Protein AF-A0A382FTW4-F1 (afdb_monomer)

Radius of gyration: 21.6 Å; Cα contacts (8 Å, |Δi|>4): 1314; chains: 1; bounding box: 58×52×58 Å

Nearest PDB structures (foldseek):
  8d9k-assembly1_B  TM=6.975E-01  e=2.004E-04  Homo sapiens
  8eg0-assembly1_B  TM=7.103E-01  e=2.355E-04  Homo sapiens
  8d58-assembly1_B  TM=6.878E-01  e=4.485E-04  Homo sapiens
  8f5o-assembly1_F  TM=3.922E-01  e=6.891E-04  Leishmania tarentolae
  8d81-assembly1_A  TM=3.517E-01  e=4.028E-04  Homo sapiens

Mean predicted aligned error: 3.69 Å

Secondary structure (DSSP, 8-state):
-EEEE-S-TT----EEE-SBTTBTTTTTT--EEEE-TTTBSEEEEEETTTTEEEEEE---SSTTPPPGGGS--SS-BTTTBT----B-SS----EEE-TTS-EEEEE--S-SBPPGGGSTT---HHHHHS---B-SSEEEEEETTTTEEEEE--SS--S-EEE-SSTT-EEEES--TTEEEEEEHHHHHHH--HHHHEEEEEEEE-SS-SSS---EEPTTSPP-TTSEEEE----SSEEE-TTTS-EEEEE-SSSS-EEEEE-TTT--EEEEEPPTT---EEEEEE-TTS-EEEEETTTEEEEE-GGG--S-SSSTT-SSSS-GGGEEEEEPSS--BTTBTTS-------EEEETT-SSSS-TTEEEEEEGGGTEEEEEETTEEEEEEPPTTS----S--EEEES-GGGGGGGEEEEEE---S-GGGSTT-TTPPPEEEEE---SSTT--

Structure (mmCIF, N/CA/C/O backbone):
data_AF-A0A382FTW4-F1
#
_entry.id   AF-A0A382FTW4-F1
#
loop_
_atom_site.group_PDB
_atom_site.id
_atom_site.type_symbol
_atom_site.label_atom_id
_atom_site.label_alt_id
_atom_site.label_comp_id
_atom_site.label_asym_id
_atom_site.label_entity_id
_atom_site.label_seq_id
_atom_site.pdbx_PDB_ins_code
_atom_site.Cartn_x
_atom_site.Cartn_y
_atom_site.Cartn_z
_atom_site.occupancy
_atom_site.B_iso_or_equiv
_atom_site.auth_seq_id
_atom_site.auth_comp_id
_atom_site.auth_asym_id
_atom_site.auth_atom_id
_atom_site.pdbx_PDB_model_num
ATOM 1 N N . VAL A 1 1 ? -20.899 -6.051 14.247 1.00 92.56 1 VAL A N 1
ATOM 2 C CA . VAL A 1 1 ? -20.233 -4.755 13.990 1.00 92.56 1 VAL A CA 1
ATOM 3 C C . VAL A 1 1 ? -20.036 -4.051 15.315 1.00 92.56 1 VAL A C 1
ATOM 5 O O . VAL A 1 1 ? -21.022 -3.848 16.016 1.00 92.56 1 VAL A O 1
ATOM 8 N N . THR A 1 2 ? -18.800 -3.694 15.648 1.00 95.06 2 THR A N 1
ATOM 9 C CA . THR A 1 2 ? -18.466 -2.905 16.843 1.00 95.06 2 THR A CA 1
ATOM 10 C C . THR A 1 2 ? -17.719 -1.657 16.403 1.00 95.06 2 THR A C 1
ATOM 12 O O . THR A 1 2 ? -16.732 -1.768 15.683 1.00 95.06 2 THR A O 1
ATOM 15 N N . VAL A 1 3 ? -18.185 -0.480 16.817 1.00 94.31 3 VAL A N 1
ATOM 16 C CA . VAL A 1 3 ? -17.628 0.814 16.395 1.00 94.31 3 VAL A CA 1
ATOM 17 C C . VAL A 1 3 ? -16.973 1.499 17.585 1.00 94.31 3 VAL A C 1
ATOM 19 O O . VAL A 1 3 ? -17.547 1.517 18.675 1.00 94.31 3 VAL A O 1
ATOM 22 N N . ARG A 1 4 ? -15.776 2.048 17.376 1.00 94.50 4 ARG A N 1
ATOM 23 C CA . ARG A 1 4 ? -15.011 2.779 18.389 1.00 94.50 4 ARG A CA 1
ATOM 24 C C . ARG A 1 4 ? -14.476 4.080 17.809 1.00 94.50 4 ARG A C 1
ATOM 26 O O . ARG A 1 4 ? -14.131 4.133 16.631 1.00 94.50 4 ARG A O 1
ATOM 33 N N . ASP A 1 5 ? -14.383 5.094 18.658 1.00 92.38 5 ASP A N 1
ATOM 34 C CA . ASP A 1 5 ? -13.661 6.325 18.354 1.00 92.38 5 ASP A CA 1
ATOM 35 C C . ASP A 1 5 ? -12.183 6.164 18.706 1.00 92.38 5 ASP A C 1
ATOM 37 O O . ASP A 1 5 ? -11.830 5.511 19.690 1.00 92.38 5 ASP A O 1
ATOM 41 N N . TRP A 1 6 ? -11.322 6.843 17.959 1.00 95.38 6 TRP A N 1
ATOM 42 C CA . TRP A 1 6 ? -9.915 7.016 18.316 1.00 95.38 6 TRP A CA 1
ATOM 43 C C . TRP A 1 6 ? -9.383 8.352 17.800 1.00 95.38 6 TRP A C 1
ATOM 45 O O . TRP A 1 6 ? -10.060 9.054 17.052 1.00 95.38 6 TRP A O 1
ATOM 55 N N . SER A 1 7 ? -8.174 8.728 18.221 1.00 94.88 7 SER A N 1
ATOM 56 C CA . SER A 1 7 ? -7.566 10.024 17.892 1.00 94.88 7 SER A CA 1
ATOM 57 C C . SER A 1 7 ? -8.365 11.231 18.438 1.00 94.88 7 SER A C 1
ATOM 59 O O . SER A 1 7 ? -8.991 11.167 19.511 1.00 94.88 7 SER A O 1
ATOM 61 N N . ASN A 1 8 ? -8.289 12.367 17.740 1.00 93.75 8 ASN A N 1
ATOM 62 C CA . ASN A 1 8 ? -8.847 13.657 18.131 1.00 93.75 8 ASN A CA 1
ATOM 63 C C . ASN A 1 8 ? -9.822 14.226 17.066 1.00 93.75 8 ASN A C 1
ATOM 65 O O . ASN A 1 8 ? -9.839 13.755 15.931 1.00 93.75 8 ASN A O 1
ATOM 69 N N . PRO A 1 9 ? -10.638 15.247 17.401 1.00 92.94 9 PRO A N 1
ATOM 70 C CA . PRO A 1 9 ? -11.676 15.772 16.502 1.00 92.94 9 PRO A CA 1
ATOM 71 C C . PRO A 1 9 ? -11.211 16.522 15.242 1.00 92.94 9 PRO A C 1
ATOM 73 O O . PRO A 1 9 ? -12.049 16.900 14.425 1.00 92.94 9 PRO A O 1
ATOM 76 N N . LYS A 1 10 ? -9.914 16.823 15.115 1.00 93.00 10 LYS A N 1
ATOM 77 C CA . LYS A 1 10 ? -9.317 17.503 13.950 1.00 93.00 10 LYS A CA 1
ATOM 78 C C . LYS A 1 10 ? -8.548 16.535 13.050 1.00 93.00 10 LYS A C 1
ATOM 80 O O . LYS A 1 10 ? -8.312 16.836 11.879 1.00 93.00 10 LYS A O 1
ATOM 85 N N . ALA A 1 11 ? -8.165 15.388 13.599 1.00 93.62 11 ALA A N 1
ATOM 86 C CA . ALA A 1 11 ? -7.393 14.380 12.906 1.00 93.62 11 ALA A CA 1
ATOM 87 C C . ALA A 1 11 ? -8.243 13.591 11.906 1.00 93.62 11 ALA A C 1
ATOM 89 O O . ALA A 1 11 ? -9.461 13.458 12.026 1.00 93.62 11 ALA A O 1
ATOM 90 N N . TYR A 1 12 ? -7.547 13.047 10.922 1.00 91.81 12 TYR A N 1
ATOM 91 C CA . TYR A 1 12 ? -8.049 12.129 9.917 1.00 91.81 12 TYR A CA 1
ATOM 92 C C . TYR A 1 12 ? -7.256 10.822 10.034 1.00 91.81 12 TYR A C 1
ATOM 94 O O . TYR A 1 12 ? -6.112 10.830 10.477 1.00 91.81 12 TYR A O 1
ATOM 102 N N . MET A 1 13 ? -7.866 9.699 9.660 1.00 93.25 13 MET A N 1
ATOM 103 C CA . MET A 1 13 ? -7.241 8.382 9.695 1.00 93.25 13 MET A CA 1
ATOM 104 C C . MET A 1 13 ? -7.186 7.770 8.303 1.00 93.25 13 MET A C 1
ATOM 106 O O . MET A 1 13 ? -8.232 7.639 7.685 1.00 93.25 13 MET A O 1
ATOM 110 N N . HIS A 1 14 ? -6.008 7.394 7.804 1.00 95.25 14 HIS A N 1
ATOM 111 C CA . HIS A 1 14 ? -5.899 6.749 6.495 1.00 95.25 14 HIS A CA 1
ATOM 112 C C . HIS A 1 14 ? -6.093 5.240 6.599 1.00 95.25 14 HIS A C 1
ATOM 114 O O . HIS A 1 14 ? -7.100 4.723 6.119 1.00 95.25 14 HIS A O 1
ATOM 120 N N . ASP A 1 15 ? -5.145 4.583 7.262 1.00 95.56 15 ASP A N 1
ATOM 121 C CA . ASP A 1 15 ? -5.035 3.132 7.379 1.00 95.56 15 ASP A CA 1
ATOM 122 C C . ASP A 1 15 ? -4.795 2.733 8.841 1.00 95.56 15 ASP A C 1
ATOM 124 O O . ASP A 1 15 ? -4.473 3.565 9.697 1.00 95.56 15 ASP A O 1
ATOM 128 N N . LEU A 1 16 ? -4.932 1.437 9.114 1.00 97.00 16 LEU A N 1
ATOM 129 C CA . LEU A 1 16 ? -4.535 0.808 10.367 1.00 97.00 16 LEU A CA 1
ATOM 130 C C . LEU A 1 16 ? -3.843 -0.524 10.094 1.00 97.00 16 LEU A C 1
ATOM 132 O O . LEU A 1 16 ? -4.003 -1.082 9.011 1.00 97.00 16 LEU A O 1
ATOM 136 N N . SER A 1 17 ? -3.145 -1.038 11.101 1.00 97.75 17 SER A N 1
ATOM 137 C CA . SER A 1 17 ? -2.672 -2.420 11.135 1.00 97.75 17 SER A CA 1
ATOM 138 C C . SER A 1 17 ? -2.780 -2.981 12.546 1.00 97.75 17 SER A C 1
ATOM 140 O O . SER A 1 17 ? -2.687 -2.246 13.537 1.00 97.75 17 SER A O 1
ATOM 142 N N . GLY A 1 18 ? -3.040 -4.280 12.633 1.00 97.56 18 GLY A N 1
ATOM 143 C CA . GLY A 1 18 ? -3.270 -4.996 13.877 1.00 97.56 18 GLY A CA 1
ATOM 144 C C . GLY A 1 18 ? -2.583 -6.351 13.957 1.00 97.56 18 GLY A C 1
ATOM 145 O O . GLY A 1 18 ? -2.615 -6.945 15.032 1.00 97.56 18 GLY A O 1
ATOM 146 N N . THR A 1 19 ? -1.993 -6.847 12.875 1.00 98.38 19 THR A N 1
ATOM 147 C CA . THR A 1 19 ? -1.343 -8.151 12.775 1.00 98.38 19 THR A CA 1
ATOM 148 C C . THR A 1 19 ? -0.363 -8.190 11.602 1.00 98.38 19 THR A C 1
ATOM 150 O O . THR A 1 19 ? -0.401 -7.345 10.709 1.00 98.38 19 THR A O 1
ATOM 153 N N . ASP A 1 20 ? 0.535 -9.174 11.604 1.00 98.06 20 ASP A N 1
ATOM 154 C CA . ASP A 1 20 ? 1.282 -9.511 10.397 1.00 98.06 20 ASP A CA 1
ATOM 155 C C . ASP A 1 20 ? 0.319 -10.201 9.437 1.00 98.06 20 ASP A C 1
ATOM 157 O O . ASP A 1 20 ? -0.193 -11.284 9.720 1.00 98.06 20 ASP A O 1
ATOM 161 N N . ARG A 1 21 ? 0.087 -9.592 8.276 1.00 95.25 21 ARG A N 1
ATOM 162 C CA . ARG A 1 21 ? -0.798 -10.140 7.247 1.00 95.25 21 ARG A CA 1
ATOM 163 C C . ARG A 1 21 ? -0.493 -11.608 6.922 1.00 95.25 21 ARG A C 1
ATOM 165 O O . ARG A 1 21 ? -1.423 -12.377 6.705 1.00 95.25 21 ARG A O 1
ATOM 172 N N . ARG A 1 22 ? 0.788 -11.987 6.889 1.00 97.31 22 ARG A N 1
ATOM 173 C CA . ARG A 1 22 ? 1.257 -13.332 6.509 1.00 97.31 22 ARG A CA 1
ATOM 174 C C . ARG A 1 22 ? 0.912 -14.383 7.567 1.00 97.31 22 ARG A C 1
ATOM 176 O O . ARG A 1 22 ? 0.889 -15.579 7.280 1.00 97.31 22 ARG A O 1
ATOM 183 N N . ASN A 1 23 ? 0.680 -13.937 8.801 1.00 97.62 23 ASN A N 1
ATOM 184 C CA . ASN A 1 23 ? 0.242 -14.750 9.924 1.00 97.62 23 ASN A CA 1
ATOM 185 C C . ASN A 1 23 ? -0.730 -13.940 10.802 1.00 97.62 23 ASN A C 1
ATOM 187 O O . ASN A 1 23 ? -0.308 -13.351 11.804 1.00 97.62 23 ASN A O 1
ATOM 191 N N . PRO A 1 24 ? -2.040 -13.972 10.503 1.00 97.56 24 PRO A N 1
ATOM 192 C CA . PRO A 1 24 ? -3.016 -13.085 11.133 1.00 97.56 24 PRO A CA 1
ATOM 193 C C . PRO A 1 24 ? -3.286 -13.380 12.617 1.00 97.56 24 PRO A C 1
ATOM 195 O O . PRO A 1 24 ? -4.155 -12.750 13.216 1.00 97.56 24 PRO A O 1
ATOM 198 N N . THR A 1 25 ? -2.591 -14.355 13.219 1.00 98.25 25 THR A N 1
ATOM 199 C CA . THR A 1 25 ? -2.613 -14.603 14.671 1.00 98.25 25 THR A CA 1
ATOM 200 C C . THR A 1 25 ? -1.613 -13.753 15.453 1.00 98.25 25 THR A C 1
ATOM 202 O O . THR A 1 25 ? -1.707 -13.652 16.681 1.00 98.25 25 THR A O 1
ATOM 205 N N . VAL A 1 26 ? -0.651 -13.128 14.766 1.00 98.25 26 VAL A N 1
ATOM 206 C CA . VAL A 1 26 ? 0.301 -12.210 15.395 1.00 98.25 26 VAL A CA 1
ATOM 207 C C . VAL A 1 26 ? -0.472 -11.053 16.023 1.00 98.25 26 VAL A C 1
ATOM 209 O O . VAL A 1 26 ? -1.428 -10.544 15.440 1.00 98.25 26 VAL A O 1
ATOM 212 N N . ASN A 1 27 ? -0.072 -10.636 17.226 1.00 98.00 27 ASN A N 1
ATOM 213 C CA . ASN A 1 27 ? -0.729 -9.548 17.957 1.00 98.00 27 ASN A CA 1
ATOM 214 C C . ASN A 1 27 ? -2.242 -9.790 18.200 1.00 98.00 27 ASN A C 1
ATOM 216 O O . ASN A 1 27 ? -3.041 -8.852 18.258 1.00 98.00 27 ASN A O 1
ATOM 220 N N . GLY A 1 28 ? -2.648 -11.057 18.368 1.00 97.69 28 GLY A N 1
ATOM 221 C CA . GLY A 1 28 ? -4.012 -11.424 18.752 1.00 97.69 28 GLY A CA 1
ATOM 222 C C . GLY A 1 28 ? -4.443 -10.754 20.062 1.00 97.69 28 GLY A C 1
ATOM 223 O O . GLY A 1 28 ? -3.696 -10.725 21.039 1.00 97.69 28 GLY A O 1
ATOM 224 N N . TYR A 1 29 ? -5.639 -10.165 20.057 1.00 97.81 29 TYR A N 1
ATOM 225 C CA . TYR A 1 29 ? -6.189 -9.266 21.082 1.00 97.81 29 TYR A CA 1
ATOM 226 C C . TYR A 1 29 ? -5.359 -8.009 21.374 1.00 97.81 29 TYR A C 1
ATOM 228 O O . TYR A 1 29 ? -5.745 -7.205 22.222 1.00 97.81 29 TYR A O 1
ATOM 236 N N . GLY A 1 30 ? -4.242 -7.812 20.681 1.00 98.00 30 GLY A N 1
ATOM 237 C CA . GLY A 1 30 ? -3.348 -6.696 20.913 1.00 98.00 30 GLY A CA 1
ATOM 238 C C . GLY A 1 30 ? -3.861 -5.380 20.325 1.00 98.00 30 GLY A C 1
ATOM 239 O O . GLY A 1 30 ? -4.924 -5.335 19.682 1.00 98.00 30 GLY A O 1
ATOM 240 N N . PRO A 1 31 ? -3.112 -4.288 20.542 1.00 98.25 31 PRO A N 1
ATOM 241 C CA . PRO A 1 31 ? -3.487 -2.969 20.058 1.00 98.25 31 PRO A CA 1
ATOM 242 C C . PRO A 1 31 ? -3.473 -2.869 18.528 1.00 98.25 31 PRO A C 1
ATOM 244 O O . PRO A 1 31 ? -2.742 -3.586 17.848 1.00 98.25 31 PRO A O 1
ATOM 247 N N . LEU A 1 32 ? -4.271 -1.946 17.998 1.00 98.50 32 LEU A N 1
ATOM 248 C CA . LEU A 1 32 ? -4.297 -1.541 16.593 1.00 98.50 32 LEU A CA 1
ATOM 249 C C . LEU A 1 32 ? -3.591 -0.199 16.447 1.00 98.50 32 LEU A C 1
ATOM 251 O O . LEU A 1 32 ? -3.817 0.700 17.258 1.00 98.50 32 LEU A O 1
ATOM 255 N N . TYR A 1 33 ? -2.808 -0.039 15.389 1.00 98.44 33 TYR A N 1
ATOM 256 C CA . TYR A 1 33 ? -1.978 1.138 15.153 1.00 98.44 33 TYR A CA 1
ATOM 257 C C . TYR A 1 33 ? -2.457 1.882 13.911 1.00 98.44 33 TYR A C 1
ATOM 259 O O . TYR A 1 33 ? -2.597 1.281 12.849 1.00 98.44 33 TYR A O 1
ATOM 267 N N . GLY A 1 34 ? -2.743 3.177 14.046 1.00 97.44 34 GLY A N 1
ATOM 268 C CA . GLY A 1 34 ? -3.287 4.009 12.973 1.00 97.44 34 GLY A CA 1
ATOM 269 C C . GLY A 1 34 ? -2.261 4.926 12.319 1.00 97.44 34 GLY A C 1
ATOM 270 O O . GLY A 1 34 ? -1.335 5.408 12.970 1.00 97.44 34 GLY A O 1
ATOM 271 N N . ALA A 1 35 ? -2.477 5.239 11.042 1.00 97.31 35 ALA A N 1
ATOM 272 C CA . ALA A 1 35 ? -1.694 6.215 10.290 1.00 97.31 35 ALA A CA 1
ATOM 273 C C . ALA A 1 35 ? -2.550 7.442 9.914 1.00 97.31 35 ALA A C 1
ATOM 275 O O . ALA A 1 35 ? -3.391 7.373 9.009 1.00 97.31 35 ALA A O 1
ATOM 276 N N . PRO A 1 36 ? -2.357 8.591 10.585 1.00 96.25 36 PRO A N 1
ATOM 277 C CA . PRO A 1 36 ? -3.233 9.747 10.439 1.00 96.25 36 PRO A CA 1
ATOM 278 C C . PRO A 1 36 ? -2.826 10.693 9.291 1.00 96.25 36 PRO A C 1
ATOM 280 O O . PRO A 1 36 ? -2.828 11.907 9.491 1.00 96.25 36 PRO A O 1
ATOM 283 N N . GLU A 1 37 ? -2.445 10.157 8.120 1.00 96.19 37 GLU A N 1
ATOM 284 C CA . GLU A 1 37 ? -1.853 10.870 6.964 1.00 96.19 37 GLU A CA 1
ATOM 285 C C . GLU A 1 37 ? -2.157 12.376 6.912 1.00 96.19 37 GLU A C 1
ATOM 287 O O . GLU A 1 37 ? -3.313 12.790 6.879 1.00 96.19 37 GLU A O 1
ATOM 292 N N . LEU A 1 38 ? -1.103 13.197 6.810 1.00 95.31 38 LEU A N 1
ATOM 293 C CA . LEU A 1 38 ? -1.127 14.669 6.778 1.00 95.31 38 LEU A CA 1
ATOM 294 C C . LEU A 1 38 ? -1.700 15.367 8.022 1.00 95.31 38 LEU A C 1
ATOM 296 O O . LEU A 1 38 ? -1.391 16.542 8.215 1.00 95.31 38 LEU A O 1
ATOM 300 N N . SER A 1 39 ? -2.525 14.711 8.837 1.00 95.81 39 SER A N 1
ATOM 301 C CA . SER A 1 39 ? -3.381 15.404 9.800 1.00 95.81 39 SER A CA 1
ATOM 302 C C . SER A 1 39 ? -2.727 15.697 11.149 1.00 95.81 39 SER A C 1
ATOM 304 O O . SER A 1 39 ? -2.931 16.785 11.683 1.00 95.81 39 SER A O 1
ATOM 306 N N . THR A 1 40 ? -1.937 14.769 11.693 1.00 97.06 40 THR A N 1
ATOM 307 C CA . THR A 1 40 ? -1.242 14.931 12.981 1.00 97.06 40 THR A CA 1
ATOM 308 C C . THR A 1 40 ? -0.026 14.004 13.080 1.00 97.06 40 THR A C 1
ATOM 310 O O . THR A 1 40 ? 0.018 12.972 12.411 1.00 97.06 40 THR A O 1
ATOM 313 N N . ASP A 1 41 ? 0.947 14.350 13.925 1.00 97.75 41 ASP A N 1
ATOM 314 C CA . ASP A 1 41 ? 2.035 13.448 14.344 1.00 97.75 41 ASP A CA 1
ATOM 315 C C . ASP A 1 41 ? 1.672 12.626 15.604 1.00 97.75 41 ASP A C 1
ATOM 317 O O . ASP A 1 41 ? 2.459 11.808 16.073 1.00 97.75 41 ASP A O 1
ATOM 321 N N . GLU A 1 42 ? 0.462 12.801 16.145 1.00 97.88 42 GLU A N 1
ATOM 322 C CA . GLU A 1 42 ? -0.110 11.960 17.204 1.00 97.88 42 GLU A CA 1
ATOM 323 C C . GLU A 1 42 ? -0.701 10.670 16.600 1.00 97.88 42 GLU A C 1
ATOM 325 O O . GLU A 1 42 ? -1.892 10.603 16.281 1.00 97.88 42 GLU A O 1
ATOM 330 N N . PHE A 1 43 ? 0.123 9.637 16.414 1.00 97.88 43 PHE A N 1
ATOM 331 C CA . PHE A 1 43 ? -0.300 8.364 15.823 1.00 97.88 43 PHE A CA 1
ATOM 332 C C . PHE A 1 43 ? -1.177 7.599 16.816 1.00 97.88 43 PHE A C 1
ATOM 334 O O . PHE A 1 43 ? -0.699 7.231 17.891 1.00 97.88 43 PHE A O 1
ATOM 341 N N . PRO A 1 44 ? -2.465 7.371 16.522 1.00 97.56 44 PRO A N 1
ATOM 342 C CA . PRO A 1 44 ? -3.365 6.773 17.488 1.00 97.56 44 PRO A CA 1
ATOM 343 C C . PRO A 1 44 ? -3.167 5.265 17.577 1.00 97.56 44 PRO A C 1
ATOM 345 O O . PRO A 1 44 ? -2.911 4.579 16.587 1.00 97.56 44 PRO A O 1
ATOM 348 N N . VAL A 1 45 ? -3.366 4.762 18.786 1.00 98.44 45 VAL A N 1
ATOM 349 C CA . VAL A 1 45 ? -3.368 3.342 19.107 1.00 98.44 45 VAL A CA 1
ATOM 350 C C . VAL A 1 45 ? -4.676 3.018 19.815 1.00 98.44 45 VAL A C 1
ATOM 352 O O . VAL A 1 45 ? -5.118 3.783 20.676 1.00 98.44 45 VAL A O 1
ATOM 355 N N . LEU A 1 46 ? -5.314 1.912 19.442 1.00 98.38 46 LEU A N 1
ATOM 356 C CA . LEU A 1 46 ? -6.541 1.421 20.067 1.00 98.38 46 LEU A CA 1
ATOM 357 C C . LEU A 1 46 ? -6.296 0.041 20.677 1.00 98.38 46 LEU A C 1
ATOM 359 O O . LEU A 1 46 ? -5.985 -0.894 19.950 1.00 98.38 46 LEU A O 1
ATOM 363 N N . ASP A 1 47 ? -6.538 -0.115 21.977 1.00 97.94 47 ASP A N 1
ATOM 364 C CA . ASP A 1 47 ? -6.677 -1.424 22.615 1.00 97.94 47 ASP A CA 1
ATOM 365 C C . ASP A 1 47 ? -8.151 -1.874 22.543 1.00 97.94 47 ASP A C 1
ATOM 367 O O . ASP A 1 47 ? -9.027 -1.282 23.195 1.00 97.94 47 ASP A O 1
ATOM 371 N N . PRO A 1 48 ? -8.459 -2.921 21.755 1.00 96.38 48 PRO A N 1
ATOM 372 C CA . PRO A 1 48 ? -9.828 -3.375 21.562 1.00 96.38 48 PRO A CA 1
ATOM 373 C C . PRO A 1 48 ? -10.405 -4.140 22.763 1.00 96.38 48 PRO A C 1
ATOM 375 O O . PRO A 1 48 ? -11.636 -4.232 22.855 1.00 96.38 48 PRO A O 1
ATOM 378 N N . VAL A 1 49 ? -9.560 -4.657 23.665 1.00 96.31 49 VAL A N 1
ATOM 379 C CA . VAL A 1 49 ? -9.946 -5.426 24.861 1.00 96.31 49 VAL A CA 1
ATOM 380 C C . VAL A 1 49 ? -10.383 -4.489 25.976 1.00 96.31 49 VAL A C 1
ATOM 382 O O . VAL A 1 49 ? -11.460 -4.665 26.546 1.00 96.31 49 VAL A O 1
ATOM 385 N N . THR A 1 50 ? -9.573 -3.473 26.282 1.00 96.81 50 THR A N 1
ATOM 386 C CA . THR A 1 50 ? -9.915 -2.489 27.324 1.00 96.81 50 THR A CA 1
ATOM 387 C C . THR A 1 50 ? -10.798 -1.355 26.806 1.00 96.81 50 THR A C 1
ATOM 389 O O . THR A 1 50 ? -11.351 -0.598 27.605 1.00 96.81 50 THR A O 1
ATOM 392 N N . ASN A 1 51 ? -10.972 -1.256 25.481 1.00 96.06 51 ASN A N 1
ATOM 393 C CA . ASN A 1 51 ? -11.700 -0.184 24.804 1.00 96.06 51 ASN A CA 1
ATOM 394 C C . ASN A 1 51 ? -11.130 1.204 25.140 1.00 96.06 51 ASN A C 1
ATOM 396 O O . ASN A 1 51 ? -11.869 2.157 25.398 1.00 96.06 51 ASN A O 1
ATOM 400 N N . THR A 1 52 ? -9.800 1.295 25.164 1.00 96.94 52 THR A N 1
ATOM 401 C CA . THR A 1 52 ? -9.059 2.532 25.422 1.00 96.94 52 THR A CA 1
ATOM 402 C C . THR A 1 52 ? -8.171 2.880 24.236 1.00 96.94 52 THR A C 1
ATOM 404 O O . THR A 1 52 ? -7.715 2.005 23.506 1.00 96.94 52 THR A O 1
ATOM 407 N N . SER A 1 53 ? -7.932 4.175 24.030 1.00 96.94 53 SER A N 1
ATOM 408 C CA . SER A 1 53 ? -7.039 4.664 22.980 1.00 96.94 53 SER A CA 1
ATOM 409 C C . SER A 1 53 ? -6.032 5.658 23.541 1.00 96.94 53 SER A C 1
ATOM 411 O O . SER A 1 53 ? -6.394 6.487 24.380 1.00 96.94 53 SER A O 1
ATOM 413 N N . TRP A 1 54 ? -4.812 5.635 23.019 1.00 97.31 54 TRP A N 1
ATOM 414 C CA . TRP A 1 54 ? -3.755 6.606 23.308 1.00 97.31 54 TRP A CA 1
ATOM 415 C C . TRP A 1 54 ? -3.049 7.010 22.012 1.00 97.31 54 TRP A C 1
ATOM 417 O O . TRP A 1 54 ? -3.502 6.661 20.922 1.00 97.31 54 TRP A O 1
ATOM 427 N N . VAL A 1 55 ? -1.975 7.792 22.122 1.00 97.50 55 VAL A N 1
ATOM 428 C CA . VAL A 1 55 ? -1.193 8.246 20.969 1.00 97.50 55 VAL A CA 1
ATOM 429 C C . VAL A 1 55 ? 0.294 7.986 21.177 1.00 97.50 55 VAL A C 1
ATOM 431 O O . VAL A 1 55 ? 0.806 8.114 22.290 1.00 97.50 55 VAL A O 1
ATOM 434 N N . ILE A 1 56 ? 0.978 7.654 20.089 1.00 97.38 56 ILE A N 1
ATOM 435 C CA . ILE A 1 56 ? 2.431 7.694 19.955 1.00 97.38 56 ILE A CA 1
ATOM 436 C C . ILE A 1 56 ? 2.760 9.021 19.275 1.00 97.38 56 ILE A C 1
ATOM 438 O O . ILE A 1 56 ? 2.254 9.306 18.194 1.00 97.38 56 ILE A O 1
ATOM 442 N N . ASN A 1 57 ? 3.595 9.849 19.898 1.00 97.31 57 ASN A N 1
ATOM 443 C CA . ASN A 1 57 ? 4.051 11.086 19.267 1.00 97.31 57 ASN A CA 1
ATOM 444 C C . ASN A 1 57 ? 5.201 10.757 18.318 1.00 97.31 57 ASN A C 1
ATOM 446 O O . ASN A 1 57 ? 6.323 10.533 18.773 1.00 97.31 57 ASN A O 1
ATOM 450 N N . ALA A 1 58 ? 4.914 10.699 17.021 1.00 97.31 58 ALA A N 1
ATOM 451 C CA . ALA A 1 58 ? 5.889 10.341 16.007 1.00 97.31 58 ALA A CA 1
ATOM 452 C C . ALA A 1 58 ? 6.935 11.455 15.841 1.00 97.31 58 ALA A C 1
ATOM 454 O O . ALA A 1 58 ? 6.590 12.580 15.467 1.00 97.31 58 ALA A O 1
ATOM 455 N N . PRO A 1 59 ? 8.221 11.180 16.113 1.00 97.44 59 PRO A N 1
ATOM 456 C CA . PRO A 1 59 ? 9.273 12.142 15.850 1.00 97.44 59 PRO A CA 1
ATOM 457 C C . PRO A 1 59 ? 9.631 12.160 14.356 1.00 97.44 59 PRO A C 1
ATOM 459 O O . PRO A 1 59 ? 9.285 11.263 13.589 1.00 97.44 59 PRO A O 1
ATOM 462 N N . VAL A 1 60 ? 10.406 13.165 13.957 1.00 97.88 60 VAL A N 1
ATOM 463 C CA . VAL A 1 60 ? 11.163 13.169 12.697 1.00 97.88 60 VAL A CA 1
ATOM 464 C C . VAL A 1 60 ? 12.646 13.286 13.020 1.00 97.88 60 VAL A C 1
ATOM 466 O O . VAL A 1 60 ? 13.009 13.855 14.052 1.00 97.88 60 VAL A O 1
ATOM 469 N N . ARG A 1 61 ? 13.505 12.744 12.156 1.00 97.81 61 ARG A N 1
ATOM 470 C CA . ARG A 1 61 ? 14.957 12.770 12.359 1.00 97.81 61 ARG A CA 1
ATOM 471 C C . ARG A 1 61 ? 15.509 14.181 12.166 1.00 97.81 61 ARG A C 1
ATOM 473 O O . ARG A 1 61 ? 16.269 14.662 13.004 1.00 97.81 61 ARG A O 1
ATOM 480 N N . ASP A 1 62 ? 15.080 14.842 11.089 1.00 97.19 62 ASP A N 1
ATOM 481 C CA . ASP A 1 62 ? 15.655 16.116 10.655 1.00 97.19 62 ASP A CA 1
ATOM 482 C C . ASP A 1 62 ? 14.701 17.282 11.018 1.00 97.19 62 ASP A C 1
ATOM 484 O O . ASP A 1 62 ? 13.533 17.280 10.606 1.00 97.19 62 ASP A O 1
ATOM 488 N N . PRO A 1 63 ? 15.134 18.291 11.807 1.00 92.88 63 PRO A N 1
ATOM 489 C CA . PRO A 1 63 ? 14.243 19.337 12.333 1.00 92.88 63 PRO A CA 1
ATOM 490 C C . PRO A 1 63 ? 13.526 20.190 11.275 1.00 92.88 63 PRO A C 1
ATOM 492 O O . PRO A 1 63 ? 12.423 20.692 11.528 1.00 92.88 63 PRO A O 1
ATOM 495 N N . ASP A 1 64 ? 14.145 20.353 10.107 1.00 93.94 64 ASP A N 1
ATOM 496 C CA . ASP A 1 64 ? 13.654 21.108 8.952 1.00 93.94 64 ASP A CA 1
ATOM 497 C C . ASP A 1 64 ? 12.684 20.307 8.065 1.00 93.94 64 ASP A C 1
ATOM 499 O O . ASP A 1 64 ? 12.223 20.816 7.041 1.00 93.94 64 ASP A O 1
ATOM 503 N N . THR A 1 65 ? 12.307 19.090 8.480 1.00 96.62 65 THR A N 1
ATOM 504 C CA . THR A 1 65 ? 11.268 18.298 7.809 1.00 96.62 65 THR A CA 1
ATOM 505 C C . THR A 1 65 ? 9.985 19.127 7.631 1.00 96.62 65 THR A C 1
ATOM 507 O O . THR A 1 65 ? 9.457 19.658 8.620 1.00 96.62 65 THR A O 1
ATOM 510 N N . PRO A 1 66 ? 9.455 19.248 6.395 1.00 94.06 66 PRO A N 1
ATOM 511 C CA . PRO A 1 66 ? 8.279 20.065 6.119 1.00 94.06 66 PRO A CA 1
ATOM 512 C C . PRO A 1 66 ? 7.029 19.569 6.847 1.00 94.06 66 PRO A C 1
ATOM 514 O O . PRO A 1 66 ? 6.787 18.368 6.932 1.00 94.06 66 PRO A O 1
ATOM 517 N N . THR A 1 67 ? 6.175 20.498 7.268 1.00 95.38 67 THR A N 1
ATOM 518 C CA . THR A 1 67 ? 4.852 20.196 7.834 1.00 95.38 67 THR A CA 1
ATOM 519 C C . THR A 1 67 ? 3.737 20.375 6.799 1.00 95.38 67 THR A C 1
ATOM 521 O O . THR A 1 67 ? 3.827 21.243 5.925 1.00 95.38 67 THR A O 1
ATOM 524 N N . SER A 1 68 ? 2.668 19.581 6.901 1.00 94.19 68 SER A N 1
ATOM 525 C CA . SER A 1 68 ? 1.402 19.815 6.187 1.00 94.19 68 SER A CA 1
ATOM 526 C C . SER A 1 68 ? 0.778 21.188 6.481 1.00 94.19 68 SER A C 1
ATOM 528 O O . SER A 1 68 ? 0.136 21.747 5.591 1.00 94.19 68 SER A O 1
ATOM 530 N N . LEU A 1 69 ? 1.066 21.793 7.640 1.00 93.19 69 LEU A N 1
ATOM 531 C CA . LEU A 1 69 ? 0.617 23.142 8.014 1.00 93.19 69 LEU A CA 1
ATOM 532 C C . LEU A 1 69 ? 1.105 24.228 7.037 1.00 93.19 69 LEU A C 1
ATOM 534 O O . LEU A 1 69 ? 0.520 25.305 6.941 1.00 93.19 69 LEU A O 1
ATOM 538 N N . SER A 1 70 ? 2.164 23.945 6.270 1.00 90.62 70 SER A N 1
ATOM 539 C CA . SER A 1 70 ? 2.682 24.851 5.235 1.00 90.62 70 SER A CA 1
ATOM 540 C C . SER A 1 70 ? 1.718 25.080 4.064 1.00 90.62 70 SER A C 1
ATOM 542 O O . SER A 1 70 ? 1.941 25.993 3.269 1.00 90.62 70 SER A O 1
ATOM 544 N N . THR A 1 71 ? 0.652 24.280 3.952 1.00 88.69 71 THR A N 1
ATOM 545 C CA . THR A 1 71 ? -0.408 24.449 2.951 1.00 88.69 71 THR A CA 1
ATOM 546 C C . THR A 1 71 ? -1.661 25.030 3.617 1.00 88.69 71 THR A C 1
ATOM 548 O O . THR A 1 71 ? -2.442 24.276 4.199 1.00 88.69 71 THR A O 1
ATOM 551 N N . PRO A 1 72 ? -1.882 26.358 3.563 1.00 86.25 72 PRO A N 1
ATOM 552 C CA . PRO A 1 72 ? -3.030 26.978 4.218 1.00 86.25 72 PRO A CA 1
ATOM 553 C C . PRO A 1 72 ? -4.357 26.622 3.519 1.00 86.25 72 PRO A C 1
ATOM 555 O O . PRO A 1 72 ? -4.362 26.351 2.312 1.00 86.25 72 PRO A O 1
ATOM 558 N N . PRO A 1 73 ? -5.498 26.677 4.238 1.00 89.31 73 PRO A N 1
ATOM 559 C CA . PRO A 1 73 ? -6.821 26.586 3.630 1.00 89.31 73 PRO A CA 1
ATOM 560 C C . PRO A 1 73 ? -6.990 27.611 2.503 1.00 89.31 73 PRO A C 1
ATOM 562 O O . PRO A 1 73 ? -6.632 28.779 2.646 1.00 89.31 73 PRO A O 1
ATOM 565 N N . THR A 1 74 ? -7.562 27.187 1.376 1.00 92.81 74 THR A N 1
ATOM 566 C CA . THR A 1 74 ? -7.822 28.078 0.231 1.00 92.81 74 THR A CA 1
ATOM 567 C C . THR A 1 74 ? -9.067 28.948 0.421 1.00 92.81 74 THR A C 1
ATOM 569 O O . THR A 1 74 ? -9.241 29.933 -0.297 1.00 92.81 74 THR A O 1
ATOM 572 N N . ALA A 1 75 ? -9.931 28.592 1.375 1.00 94.19 75 ALA A N 1
ATOM 573 C CA . ALA A 1 75 ? -11.123 29.328 1.779 1.00 94.19 75 ALA A CA 1
ATOM 574 C C . ALA A 1 75 ? -11.490 28.987 3.239 1.00 94.19 75 ALA A C 1
ATOM 576 O O . ALA A 1 75 ? -11.108 27.911 3.715 1.00 94.19 75 ALA A O 1
ATOM 577 N N . PRO A 1 76 ? -12.266 29.846 3.931 1.00 93.94 76 PRO A N 1
ATOM 578 C CA . PRO A 1 76 ? -12.711 29.565 5.290 1.00 93.94 76 PRO A CA 1
ATOM 579 C C . PRO A 1 76 ? -13.547 28.279 5.372 1.00 93.94 76 PRO A C 1
ATOM 581 O O . PRO A 1 76 ? -14.520 28.095 4.637 1.00 93.94 76 PRO A O 1
ATOM 584 N N . SER A 1 77 ? -13.199 27.404 6.313 1.00 91.69 77 SER A N 1
ATOM 585 C CA . SER A 1 77 ? -13.982 26.227 6.684 1.00 91.69 77 SER A CA 1
ATOM 586 C C . SER A 1 77 ? -15.272 26.635 7.411 1.00 91.69 77 SER A C 1
ATOM 588 O O . SER A 1 77 ? -15.209 27.440 8.343 1.00 91.69 77 SER A O 1
ATOM 590 N N . PRO A 1 78 ? -16.433 26.020 7.108 1.00 91.25 78 PRO A N 1
ATOM 591 C CA . PRO A 1 78 ? -17.661 26.228 7.881 1.00 91.25 78 PRO A CA 1
ATOM 592 C C . PRO A 1 78 ? -17.561 25.834 9.366 1.00 91.25 78 PRO A C 1
ATOM 594 O O . PRO A 1 78 ? -18.407 26.241 10.155 1.00 91.25 78 PRO A O 1
ATOM 597 N N . TYR A 1 79 ? -16.552 25.040 9.742 1.00 91.38 79 TYR A N 1
ATOM 598 C CA . TYR A 1 79 ? -16.372 24.496 11.096 1.00 91.38 79 TYR A CA 1
ATOM 599 C C . TYR A 1 79 ? -15.201 25.140 11.843 1.00 91.38 79 TYR A C 1
ATOM 601 O O . TYR A 1 79 ? -15.250 25.294 13.061 1.00 91.38 79 TYR A O 1
ATOM 609 N N . TRP A 1 80 ? -14.149 25.507 11.109 1.00 92.62 80 TRP A N 1
ATOM 610 C CA . TRP A 1 80 ? -12.867 25.938 11.677 1.00 92.62 80 TRP A CA 1
ATOM 611 C C . TRP A 1 80 ? -12.428 27.333 11.197 1.00 92.62 80 TRP A C 1
ATOM 613 O O . TRP A 1 80 ? -11.384 27.827 11.610 1.00 92.62 80 TRP A O 1
ATOM 623 N N . GLY A 1 81 ? -13.215 27.999 10.343 1.00 93.62 81 GLY A N 1
ATOM 624 C CA . GLY A 1 81 ? -12.842 29.284 9.751 1.00 93.62 81 GLY A CA 1
ATOM 625 C C . GLY A 1 81 ? -11.536 29.176 8.962 1.00 93.62 81 GLY A C 1
ATOM 626 O O . GLY A 1 81 ? -11.345 28.225 8.207 1.00 93.62 81 GLY A O 1
ATOM 627 N N . ASP A 1 82 ? -10.631 30.130 9.161 1.00 94.06 82 ASP A N 1
ATOM 628 C CA . ASP A 1 82 ? -9.314 30.160 8.508 1.00 94.06 82 ASP A CA 1
ATOM 629 C C . ASP A 1 82 ? -8.253 29.290 9.218 1.00 94.06 82 ASP A C 1
ATOM 631 O O . ASP A 1 82 ? -7.077 29.324 8.854 1.00 94.06 82 ASP A O 1
ATOM 635 N N . GLU A 1 83 ? -8.631 28.526 10.251 1.00 92.81 83 GLU A N 1
ATOM 636 C CA . GLU A 1 83 ? -7.693 27.682 10.993 1.00 92.81 83 GLU A CA 1
ATOM 637 C C . GLU A 1 83 ? -7.171 26.524 10.124 1.00 92.81 83 GLU A C 1
ATOM 639 O O . GLU A 1 83 ? -7.931 25.676 9.649 1.00 92.81 83 GLU A O 1
ATOM 644 N N . ALA A 1 84 ? -5.848 26.444 9.972 1.00 93.44 84 ALA A N 1
ATOM 645 C CA . ALA A 1 84 ? -5.176 25.268 9.438 1.00 93.44 84 ALA A CA 1
ATOM 646 C C . ALA A 1 84 ? -5.067 24.203 10.544 1.00 93.44 84 ALA A C 1
ATOM 648 O O . ALA A 1 84 ? -4.244 24.308 11.448 1.00 93.44 84 ALA A O 1
ATOM 649 N N . ILE A 1 85 ? -5.946 23.202 10.493 1.00 93.12 85 ILE A N 1
ATOM 650 C CA . ILE A 1 85 ? -6.115 22.197 11.559 1.00 93.12 85 ILE A CA 1
ATOM 651 C C . ILE A 1 85 ? -5.210 20.966 11.432 1.00 93.12 85 ILE A C 1
ATOM 653 O O . ILE A 1 85 ? -5.222 20.118 12.321 1.00 93.12 85 ILE A O 1
ATOM 657 N N . TRP A 1 86 ? -4.480 20.839 10.325 1.00 95.00 86 TRP A N 1
ATOM 658 C CA . TRP A 1 86 ? -3.588 19.715 10.058 1.00 95.00 86 TRP A CA 1
ATOM 659 C C . TRP A 1 86 ? -2.139 20.161 10.144 1.00 95.00 86 TRP A C 1
ATOM 661 O O . TRP A 1 86 ? -1.719 21.065 9.422 1.00 95.00 86 TRP A O 1
ATOM 671 N N . ASP A 1 87 ? -1.395 19.501 11.023 1.00 95.56 87 ASP A N 1
ATOM 672 C CA . ASP A 1 87 ? 0.014 19.767 11.272 1.00 95.56 87 ASP A CA 1
ATOM 673 C C . ASP A 1 87 ? 0.721 18.440 11.532 1.00 95.56 87 ASP A C 1
A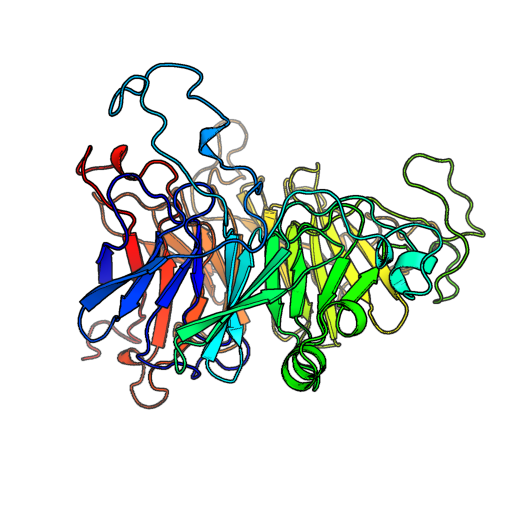TOM 675 O O . ASP A 1 87 ? 0.609 17.838 12.598 1.00 95.56 87 ASP A O 1
ATOM 679 N N . SER A 1 88 ? 1.400 17.947 10.505 1.00 96.94 88 SER A N 1
ATOM 680 C CA . SER A 1 88 ? 2.150 16.704 10.561 1.00 96.94 88 SER A CA 1
ATOM 681 C C . SER A 1 88 ? 3.439 16.845 9.775 1.00 96.94 88 SER A C 1
ATOM 683 O O . SER A 1 88 ? 3.434 17.133 8.567 1.00 96.94 88 SER A O 1
ATOM 685 N N . LYS A 1 89 ? 4.561 16.602 10.449 1.00 97.75 89 LYS A N 1
ATOM 686 C CA . LYS A 1 89 ? 5.860 16.413 9.812 1.00 97.75 89 LYS A CA 1
ATOM 687 C C . LYS A 1 89 ? 6.029 14.964 9.387 1.00 97.75 89 LYS A C 1
ATOM 689 O O . LYS A 1 89 ? 6.329 14.737 8.215 1.00 97.75 89 LYS A O 1
ATOM 694 N N . ALA A 1 90 ? 5.750 14.007 10.270 1.00 97.56 90 ALA A N 1
ATOM 695 C CA . ALA A 1 90 ? 5.952 12.585 10.011 1.00 97.56 90 ALA A CA 1
ATOM 696 C C . ALA A 1 90 ? 5.076 12.078 8.856 1.00 97.56 90 ALA A C 1
ATOM 698 O O . ALA A 1 90 ? 5.538 11.287 8.045 1.00 97.56 90 ALA A O 1
ATOM 699 N N . ASN A 1 91 ? 3.848 12.589 8.696 1.00 97.25 91 ASN A N 1
ATOM 700 C CA . ASN A 1 91 ? 2.955 12.298 7.564 1.00 97.25 91 ASN A CA 1
ATOM 701 C C . ASN A 1 91 ? 2.919 10.798 7.211 1.00 97.25 91 ASN A C 1
ATOM 703 O O . ASN A 1 91 ? 3.229 10.409 6.077 1.00 97.25 91 ASN A O 1
ATOM 707 N N . ALA A 1 92 ? 2.592 9.968 8.204 1.00 97.06 92 ALA A N 1
ATOM 708 C CA . ALA A 1 92 ? 2.488 8.526 8.024 1.00 97.06 92 ALA A CA 1
ATOM 709 C C . ALA A 1 92 ? 1.298 8.161 7.136 1.00 97.06 92 ALA A C 1
ATOM 711 O O . ALA A 1 92 ? 0.220 8.726 7.293 1.00 97.06 92 ALA A O 1
ATOM 712 N N . HIS A 1 93 ? 1.490 7.218 6.217 1.00 96.88 93 HIS A N 1
ATOM 713 C CA . HIS A 1 93 ? 0.445 6.797 5.282 1.00 96.88 93 HIS A CA 1
ATOM 714 C C . HIS A 1 93 ? -0.125 5.416 5.613 1.00 96.88 93 HIS A C 1
ATOM 716 O O . HIS A 1 93 ? -1.294 5.320 5.970 1.00 96.88 93 HIS A O 1
ATOM 722 N N . ASN A 1 94 ? 0.701 4.375 5.541 1.00 96.88 94 ASN A N 1
ATOM 723 C CA . ASN A 1 94 ? 0.312 2.996 5.801 1.00 96.88 94 ASN A CA 1
ATOM 724 C C . ASN A 1 94 ? 1.180 2.423 6.939 1.00 96.88 94 ASN A C 1
ATOM 726 O O . ASN A 1 94 ? 2.395 2.645 6.919 1.00 96.88 94 ASN A O 1
ATOM 730 N N . PRO A 1 95 ? 0.583 1.768 7.951 1.00 97.69 95 PRO A N 1
ATOM 731 C CA . PRO A 1 95 ? 1.278 0.918 8.911 1.00 97.69 95 PRO A CA 1
ATOM 732 C C . PRO A 1 95 ? 1.149 -0.566 8.530 1.00 97.69 95 PRO A C 1
ATOM 734 O O . PRO A 1 95 ? 0.114 -0.937 7.998 1.00 97.69 95 PRO A O 1
ATOM 737 N N . MET A 1 96 ? 2.119 -1.416 8.870 1.00 98.31 96 MET A N 1
ATOM 738 C CA . MET A 1 96 ? 1.995 -2.887 8.872 1.00 98.31 96 MET A CA 1
ATOM 739 C C . MET A 1 96 ? 2.780 -3.479 10.045 1.00 98.31 96 MET A C 1
ATOM 741 O O . MET A 1 96 ? 3.862 -2.978 10.367 1.00 98.31 96 MET A O 1
ATOM 745 N N . LEU A 1 97 ? 2.278 -4.546 10.668 1.00 98.69 97 LEU A N 1
ATOM 746 C CA . LEU A 1 97 ? 3.050 -5.292 11.665 1.00 98.69 97 LEU A CA 1
ATOM 747 C C . LEU A 1 97 ? 3.955 -6.339 11.000 1.00 98.69 97 LEU A C 1
ATOM 749 O O . LEU A 1 97 ? 3.574 -6.959 10.009 1.00 98.69 97 LEU A O 1
ATOM 753 N N . ASP A 1 98 ? 5.147 -6.537 11.565 1.00 98.56 98 ASP A N 1
ATOM 754 C CA . ASP A 1 98 ? 6.011 -7.679 11.246 1.00 98.56 98 ASP A CA 1
ATOM 755 C C . ASP A 1 98 ? 5.688 -8.907 12.116 1.00 98.56 98 ASP A C 1
ATOM 757 O O . ASP A 1 98 ? 4.856 -8.854 13.028 1.00 98.56 98 ASP A O 1
ATOM 761 N N . GLN A 1 99 ? 6.390 -10.014 11.863 1.00 97.81 99 GLN A N 1
ATOM 762 C CA . GLN A 1 99 ? 6.187 -11.295 12.545 1.00 97.81 99 GLN A CA 1
ATOM 763 C C . GLN A 1 99 ? 6.415 -11.251 14.066 1.00 97.81 99 GLN A C 1
ATOM 765 O O . GLN A 1 99 ? 5.937 -12.135 14.777 1.00 97.81 99 GLN A O 1
ATOM 770 N N . ASP A 1 100 ? 7.134 -10.241 14.567 1.00 97.75 100 ASP A N 1
ATOM 771 C CA . ASP A 1 100 ? 7.428 -10.053 15.991 1.00 97.75 100 ASP A CA 1
ATOM 772 C C . ASP A 1 100 ? 6.531 -8.971 16.628 1.00 97.75 100 ASP A C 1
ATOM 774 O O . ASP A 1 100 ? 6.684 -8.647 17.809 1.00 97.75 100 ASP A O 1
ATOM 778 N N . GLY A 1 101 ? 5.592 -8.404 15.864 1.00 98.06 101 GLY A N 1
ATOM 779 C CA . GLY A 1 101 ? 4.671 -7.365 16.315 1.00 98.06 101 GLY A CA 1
ATOM 780 C C . GLY A 1 101 ? 5.256 -5.950 16.324 1.00 98.06 101 GLY A C 1
ATOM 781 O O . GLY A 1 101 ? 4.682 -5.068 16.967 1.00 98.06 101 GLY A O 1
ATOM 782 N N . ARG A 1 102 ? 6.375 -5.696 15.628 1.00 98.69 102 ARG A N 1
ATOM 783 C CA . ARG A 1 102 ? 6.864 -4.322 15.413 1.00 98.69 102 ARG A CA 1
ATOM 784 C C . ARG A 1 102 ? 6.033 -3.654 14.333 1.00 98.69 102 ARG A C 1
ATOM 786 O O . ARG A 1 102 ? 5.637 -4.294 13.366 1.00 98.69 102 ARG A O 1
ATOM 793 N N . VAL A 1 103 ? 5.798 -2.356 14.475 1.00 98.75 103 VAL A N 1
ATOM 794 C CA . VAL A 1 103 ? 4.927 -1.587 13.584 1.00 98.75 103 VAL A CA 1
ATOM 795 C C . VAL A 1 103 ? 5.772 -0.765 12.625 1.00 98.75 103 VAL A C 1
ATOM 797 O O . VAL A 1 103 ? 6.472 0.163 13.030 1.00 98.75 103 VAL A O 1
ATOM 800 N N . TRP A 1 104 ? 5.688 -1.082 11.344 1.00 98.81 104 TRP A N 1
ATOM 801 C CA . TRP A 1 104 ? 6.410 -0.413 10.273 1.00 98.81 104 TRP A CA 1
ATOM 802 C C . TRP A 1 104 ? 5.497 0.588 9.587 1.00 98.81 104 TRP A C 1
ATOM 804 O O . TRP A 1 104 ? 4.360 0.269 9.269 1.00 98.81 104 TRP A O 1
ATOM 814 N N . TYR A 1 105 ? 5.990 1.797 9.347 1.00 98.75 105 TYR A N 1
ATOM 815 C CA . TYR A 1 105 ? 5.246 2.879 8.718 1.00 98.75 105 TYR A CA 1
ATOM 816 C C . TYR A 1 105 ? 5.981 3.393 7.489 1.00 98.75 105 TYR A C 1
ATOM 818 O O . TYR A 1 105 ? 7.188 3.640 7.529 1.00 98.75 105 TYR A O 1
ATOM 826 N N . THR A 1 106 ? 5.230 3.708 6.439 1.00 98.56 106 THR A N 1
ATOM 827 C CA . THR A 1 106 ? 5.661 4.708 5.457 1.00 98.56 106 THR A CA 1
ATOM 828 C C . THR A 1 106 ? 5.500 6.097 6.073 1.00 98.56 106 THR A C 1
ATOM 830 O O . THR A 1 106 ? 4.370 6.568 6.236 1.00 98.56 106 THR A O 1
ATOM 833 N N . ALA A 1 107 ? 6.597 6.761 6.425 1.00 98.12 107 ALA A N 1
ATOM 834 C CA . ALA A 1 107 ? 6.577 8.063 7.087 1.00 98.12 107 ALA A CA 1
ATOM 835 C C . ALA A 1 107 ? 7.777 8.914 6.658 1.00 98.12 107 ALA A C 1
ATOM 837 O O . ALA A 1 107 ? 8.851 8.414 6.332 1.00 98.12 107 ALA A O 1
ATOM 838 N N . ARG A 1 108 ? 7.606 10.233 6.646 1.00 98.00 108 ARG A N 1
ATOM 839 C CA . ARG A 1 108 ? 8.705 11.183 6.474 1.00 98.00 108 ARG A CA 1
ATOM 840 C C . ARG A 1 108 ? 9.575 11.180 7.716 1.00 98.00 108 ARG A C 1
ATOM 842 O O . ARG A 1 108 ? 9.083 11.392 8.820 1.00 98.00 108 ARG A O 1
ATOM 849 N N . ILE A 1 109 ? 10.875 11.037 7.506 1.00 98.00 109 ILE A N 1
ATOM 850 C CA . ILE A 1 109 ? 11.875 11.239 8.560 1.00 98.00 109 ILE A CA 1
ATOM 851 C C . ILE A 1 109 ? 12.685 12.518 8.317 1.00 98.00 109 ILE A C 1
ATOM 853 O O . ILE A 1 109 ? 13.286 13.043 9.254 1.00 98.00 109 ILE A O 1
ATOM 857 N N . ARG A 1 110 ? 12.706 12.989 7.061 1.00 97.69 110 ARG A N 1
ATOM 858 C CA . ARG A 1 110 ? 13.504 14.116 6.574 1.00 97.69 110 ARG A CA 1
ATOM 859 C C . ARG A 1 110 ? 12.833 14.872 5.424 1.00 97.69 110 ARG A C 1
ATOM 861 O O . ARG A 1 110 ? 11.770 14.488 4.931 1.00 97.69 110 ARG A O 1
ATOM 868 N N . GLY A 1 111 ? 13.483 15.948 4.976 1.00 96.69 111 GLY A N 1
ATOM 869 C CA . GLY A 1 111 ? 13.170 16.622 3.714 1.00 96.69 111 GLY A CA 1
ATOM 870 C C . GLY A 1 111 ? 13.430 15.747 2.472 1.00 96.69 111 GLY A C 1
ATOM 871 O O . GLY A 1 111 ? 14.046 14.683 2.563 1.00 96.69 111 GLY A O 1
ATOM 872 N N . PRO A 1 112 ? 12.970 16.187 1.286 1.00 96.25 112 PRO A N 1
ATOM 873 C CA . PRO A 1 112 ? 12.894 15.320 0.117 1.00 96.25 112 PRO A CA 1
ATOM 874 C C . PRO A 1 112 ? 14.236 14.986 -0.537 1.00 96.25 112 PRO A C 1
ATOM 876 O O . PRO A 1 112 ? 14.298 14.024 -1.289 1.00 96.25 112 PRO A O 1
ATOM 879 N N . GLU A 1 113 ? 15.294 15.758 -0.300 1.00 97.50 113 GLU A N 1
ATOM 880 C CA . GLU A 1 113 ? 16.581 15.563 -0.977 1.00 97.50 113 GLU A CA 1
ATOM 881 C C . GLU A 1 113 ? 17.288 14.307 -0.471 1.00 97.50 113 GLU A C 1
ATOM 883 O O . GLU A 1 113 ? 17.488 14.145 0.733 1.00 97.50 113 GLU A O 1
ATOM 888 N N . ASN A 1 114 ? 17.667 13.416 -1.388 1.00 97.94 114 ASN A N 1
ATOM 889 C CA . ASN A 1 114 ? 18.329 12.171 -1.020 1.00 97.94 114 ASN A CA 1
ATOM 890 C C . ASN A 1 114 ? 19.802 12.378 -0.624 1.00 97.94 114 ASN A C 1
ATOM 892 O O . ASN A 1 114 ? 20.456 13.308 -1.116 1.00 97.94 114 ASN A O 1
ATOM 896 N N . PRO A 1 115 ? 20.353 11.486 0.220 1.00 97.25 115 PRO A N 1
ATOM 897 C CA . PRO A 1 115 ? 21.788 11.417 0.470 1.00 97.25 115 PRO A CA 1
ATOM 898 C C . PRO A 1 115 ? 22.557 10.998 -0.793 1.00 97.25 115 PRO A C 1
ATOM 900 O O . PRO A 1 115 ? 21.993 10.456 -1.745 1.00 97.25 115 PRO A O 1
ATOM 903 N N . ASP A 1 116 ? 23.864 11.253 -0.810 1.00 98.06 116 ASP A N 1
ATOM 904 C CA . ASP A 1 116 ? 24.678 11.088 -2.021 1.00 98.06 116 ASP A CA 1
ATOM 905 C C . ASP A 1 116 ? 24.800 9.632 -2.486 1.00 98.06 116 ASP A C 1
ATOM 907 O O . ASP A 1 116 ? 24.910 9.391 -3.684 1.00 98.06 116 ASP A O 1
ATOM 911 N N . PHE A 1 117 ? 24.671 8.653 -1.583 1.00 97.69 117 PHE A N 1
ATOM 912 C CA . PHE A 1 117 ? 24.701 7.236 -1.962 1.00 97.69 117 PHE A CA 1
ATOM 913 C C . PHE A 1 117 ? 23.489 6.798 -2.809 1.00 97.69 117 PHE A C 1
ATOM 915 O O . PHE A 1 117 ? 23.539 5.739 -3.431 1.00 97.69 117 PHE A O 1
ATOM 922 N N . CYS A 1 118 ? 22.426 7.606 -2.880 1.00 98.38 118 CYS A N 1
ATOM 923 C CA . CYS A 1 118 ? 21.281 7.368 -3.763 1.00 98.38 118 CYS A CA 1
ATOM 924 C C . CYS A 1 118 ? 21.486 7.913 -5.186 1.00 98.38 118 CYS A C 1
ATOM 926 O O . CYS A 1 118 ? 20.705 7.602 -6.088 1.00 98.38 118 CYS A O 1
ATOM 928 N N . LYS A 1 119 ? 22.477 8.793 -5.376 1.00 98.44 119 LYS A N 1
ATOM 929 C CA . LYS A 1 119 ? 22.646 9.610 -6.581 1.00 98.44 119 LYS A CA 1
ATOM 930 C C . LYS A 1 119 ? 23.689 9.016 -7.524 1.00 98.44 119 LYS A C 1
ATOM 932 O O . LYS A 1 119 ? 24.399 8.066 -7.203 1.00 98.44 119 LYS A O 1
ATOM 937 N N . GLU A 1 120 ? 23.770 9.614 -8.708 1.00 97.69 120 GLU A N 1
ATOM 938 C CA . GLU A 1 120 ? 24.775 9.288 -9.714 1.00 97.69 120 GLU A CA 1
ATOM 939 C C . GLU A 1 120 ? 26.196 9.410 -9.136 1.00 97.69 120 GLU A C 1
ATOM 941 O O . GLU A 1 120 ? 26.501 10.349 -8.400 1.00 97.69 120 GLU A O 1
ATOM 946 N N . GLY A 1 121 ? 27.060 8.448 -9.471 1.00 96.62 121 GLY A N 1
ATOM 947 C CA . GLY A 1 121 ? 28.425 8.348 -8.944 1.00 96.62 121 GLY A CA 1
ATOM 948 C C . GLY A 1 121 ? 28.561 7.519 -7.661 1.00 96.62 121 GLY A C 1
ATOM 949 O O . GLY A 1 121 ? 29.681 7.320 -7.198 1.00 96.62 121 GLY A O 1
ATOM 950 N N . SER A 1 122 ? 27.454 7.022 -7.101 1.00 97.50 122 SER A N 1
ATOM 951 C CA . SER A 1 122 ? 27.451 6.061 -5.993 1.00 97.50 122 SER A CA 1
ATOM 952 C C . SER A 1 122 ? 27.842 4.645 -6.440 1.00 97.50 122 SER A C 1
ATOM 954 O O . SER A 1 122 ? 27.582 4.247 -7.574 1.00 97.50 122 SER A O 1
ATOM 956 N N . GLU A 1 123 ? 28.413 3.867 -5.517 1.00 97.44 123 GLU A N 1
ATOM 957 C CA . GLU A 1 123 ? 28.694 2.431 -5.685 1.00 97.44 123 GLU A CA 1
ATOM 958 C C . GLU A 1 123 ? 27.519 1.536 -5.245 1.00 97.44 123 GLU A C 1
ATOM 960 O O . GLU A 1 123 ? 27.597 0.313 -5.353 1.00 97.44 123 GLU A O 1
ATOM 965 N N . HIS A 1 124 ? 26.418 2.116 -4.747 1.00 98.31 124 HIS A N 1
ATOM 966 C CA . HIS A 1 124 ? 25.223 1.345 -4.404 1.00 98.31 124 HIS A CA 1
ATOM 967 C C . HIS A 1 124 ? 24.637 0.705 -5.680 1.00 98.31 124 HIS A C 1
ATOM 969 O O . HIS A 1 124 ? 24.322 1.446 -6.617 1.00 98.31 124 HIS A O 1
ATOM 975 N N . PRO A 1 125 ? 24.401 -0.623 -5.733 1.00 97.69 125 PRO A N 1
ATOM 976 C CA . PRO A 1 125 ? 23.972 -1.309 -6.959 1.00 97.69 125 PRO A CA 1
ATOM 977 C C . PRO A 1 125 ? 22.745 -0.676 -7.631 1.00 97.69 125 PRO A C 1
ATOM 979 O O . PRO A 1 125 ? 22.758 -0.390 -8.826 1.00 97.69 125 PRO A O 1
ATOM 982 N N . SER A 1 126 ? 21.711 -0.352 -6.850 1.00 98.38 126 SER A N 1
ATOM 983 C CA . SER A 1 126 ? 20.518 0.331 -7.367 1.00 98.38 126 SER A CA 1
ATOM 984 C C . SER A 1 126 ? 20.768 1.755 -7.869 1.00 98.38 126 SER A C 1
ATOM 986 O O . SER A 1 126 ? 20.109 2.185 -8.810 1.00 98.38 126 SER A O 1
ATOM 988 N N . ALA A 1 127 ? 21.726 2.490 -7.294 1.00 98.38 127 ALA A N 1
ATOM 989 C CA . ALA A 1 127 ? 22.076 3.831 -7.762 1.00 98.38 127 ALA A CA 1
ATOM 990 C C . ALA A 1 127 ? 22.893 3.784 -9.060 1.00 98.38 127 ALA A C 1
ATOM 992 O O . ALA A 1 127 ? 22.737 4.664 -9.903 1.00 98.38 127 ALA A O 1
ATOM 993 N N . MET A 1 128 ? 23.720 2.746 -9.240 1.00 97.88 128 MET A N 1
ATOM 994 C CA . MET A 1 128 ? 24.416 2.486 -10.503 1.00 97.88 128 MET A CA 1
ATOM 995 C C . MET A 1 128 ? 23.439 2.142 -11.632 1.00 97.88 128 MET A C 1
ATOM 997 O O . MET A 1 128 ? 23.667 2.547 -12.768 1.00 97.88 128 MET A O 1
ATOM 1001 N N . LEU A 1 129 ? 22.360 1.412 -11.322 1.00 97.12 129 LEU A N 1
ATOM 1002 C CA . LEU A 1 129 ? 21.317 1.075 -12.291 1.00 97.12 129 LEU A CA 1
ATOM 1003 C C . LEU A 1 129 ? 20.404 2.272 -12.595 1.00 97.12 129 LEU A C 1
ATOM 1005 O O . LEU A 1 129 ? 20.148 2.578 -13.757 1.00 97.12 129 LEU A O 1
ATOM 1009 N N . PHE A 1 130 ? 19.888 2.940 -11.560 1.00 97.69 130 PHE A N 1
ATOM 1010 C CA . PHE A 1 130 ? 18.948 4.050 -11.707 1.00 97.69 130 PHE A CA 1
ATOM 1011 C C . PHE A 1 130 ? 19.016 5.003 -10.498 1.00 97.69 130 PHE A C 1
ATOM 1013 O O . PHE A 1 130 ? 18.344 4.7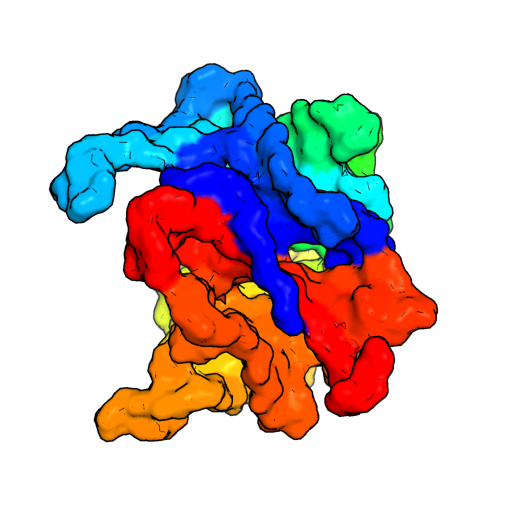76 -9.485 1.00 97.69 130 PHE A O 1
ATOM 1020 N N . PRO A 1 131 ? 19.814 6.082 -10.555 1.00 98.00 131 PRO A N 1
ATOM 1021 C CA . PRO A 1 131 ? 19.985 6.984 -9.423 1.00 98.00 131 PRO A CA 1
ATOM 1022 C C . PRO A 1 131 ? 18.713 7.788 -9.134 1.00 98.00 131 PRO A C 1
ATOM 1024 O O . PRO A 1 131 ? 18.014 8.250 -10.037 1.00 98.00 131 PRO A O 1
ATOM 1027 N N . THR A 1 132 ? 18.434 8.021 -7.852 1.00 97.94 132 THR A N 1
ATOM 1028 C CA . THR A 1 132 ? 17.246 8.749 -7.390 1.00 97.94 132 THR A CA 1
ATOM 1029 C C . THR A 1 132 ? 17.645 10.002 -6.621 1.00 97.94 132 THR A C 1
ATOM 1031 O O . THR A 1 132 ? 18.416 9.976 -5.663 1.00 97.94 132 THR A O 1
ATOM 1034 N N . GLN A 1 133 ? 17.097 11.143 -7.034 1.00 97.88 133 GLN A N 1
ATOM 1035 C CA . GLN A 1 133 ? 17.475 12.436 -6.455 1.00 97.88 133 GLN A CA 1
ATOM 1036 C C . GLN A 1 133 ? 16.675 12.783 -5.197 1.00 97.88 133 GLN A C 1
ATOM 1038 O O . GLN A 1 133 ? 17.156 13.532 -4.346 1.00 97.88 133 GLN A O 1
ATOM 1043 N N . ARG A 1 134 ? 15.434 12.289 -5.096 1.00 97.56 134 ARG A N 1
ATOM 1044 C CA . ARG A 1 134 ? 14.480 12.724 -4.073 1.00 97.56 134 ARG A CA 1
ATOM 1045 C C . ARG A 1 134 ? 13.580 11.584 -3.597 1.00 97.56 134 ARG A C 1
ATOM 1047 O O . ARG A 1 134 ? 13.143 10.770 -4.408 1.00 97.56 134 ARG A O 1
ATOM 1054 N N . ALA A 1 135 ? 13.223 11.609 -2.315 1.00 97.25 135 ALA A N 1
ATOM 1055 C CA . ALA A 1 135 ? 12.246 10.727 -1.682 1.00 97.25 135 ALA A CA 1
ATOM 1056 C C . ALA A 1 135 ? 11.302 11.537 -0.777 1.00 97.25 135 ALA A C 1
ATOM 1058 O O . ALA A 1 135 ? 11.748 12.255 0.108 1.00 97.25 135 ALA A O 1
ATOM 1059 N N . GLY A 1 136 ? 9.989 11.442 -0.994 1.00 95.50 136 GLY A N 1
ATOM 1060 C CA . GLY A 1 136 ? 8.977 12.210 -0.269 1.00 95.50 136 GLY A CA 1
ATOM 1061 C C . GLY A 1 136 ? 8.703 11.681 1.138 1.00 95.50 136 GLY A C 1
ATOM 1062 O O . GLY A 1 136 ? 8.828 12.440 2.093 1.00 95.50 136 GLY A O 1
ATOM 1063 N N . ARG A 1 137 ? 8.321 10.402 1.253 1.00 97.25 137 ARG A N 1
ATOM 1064 C CA . ARG A 1 137 ? 8.200 9.643 2.513 1.00 97.25 137 ARG A CA 1
ATOM 1065 C C . ARG A 1 137 ? 9.220 8.512 2.509 1.00 97.25 137 ARG A C 1
ATOM 1067 O O . ARG A 1 137 ? 9.426 7.918 1.455 1.00 97.25 137 ARG A O 1
ATOM 1074 N N . GLN A 1 138 ? 9.825 8.238 3.659 1.00 98.50 138 GLN A N 1
ATOM 1075 C CA . GLN A 1 138 ? 10.754 7.131 3.870 1.00 98.50 138 GLN A CA 1
ATOM 1076 C C . GLN A 1 138 ? 10.059 6.030 4.692 1.00 98.50 138 GLN A C 1
ATOM 1078 O O . GLN A 1 138 ? 8.838 5.864 4.604 1.00 98.50 138 GLN A O 1
ATOM 1083 N N . LEU A 1 139 ? 10.812 5.273 5.488 1.00 98.81 139 LEU A N 1
ATOM 1084 C CA . LEU A 1 139 ? 10.286 4.272 6.404 1.00 98.81 139 LEU A CA 1
ATOM 1085 C C . LEU A 1 139 ? 10.620 4.634 7.856 1.00 98.81 139 LEU A C 1
ATOM 1087 O O . LEU A 1 139 ? 11.601 5.317 8.162 1.00 98.81 139 LEU A O 1
ATOM 1091 N N . SER A 1 140 ? 9.801 4.141 8.773 1.00 98.62 140 SER A N 1
ATOM 1092 C CA . SER A 1 140 ? 10.098 4.140 10.203 1.00 98.62 140 SER A CA 1
ATOM 1093 C C . SER A 1 140 ? 9.497 2.916 10.868 1.00 98.62 140 SER A C 1
ATOM 1095 O O . SER A 1 140 ? 8.489 2.399 10.398 1.00 98.62 140 SER A O 1
ATOM 1097 N N . MET A 1 141 ? 10.078 2.489 11.979 1.00 98.69 141 MET A N 1
ATOM 1098 C CA . MET A 1 141 ? 9.610 1.344 12.750 1.00 98.69 141 MET A CA 1
ATOM 1099 C C . MET A 1 141 ? 9.406 1.758 14.204 1.00 98.69 141 MET A C 1
ATOM 1101 O O . MET A 1 141 ? 10.275 2.395 14.795 1.00 98.69 141 MET A O 1
ATOM 1105 N N . TYR A 1 142 ? 8.272 1.382 14.778 1.00 98.75 142 TYR A N 1
ATOM 1106 C CA . TYR A 1 142 ? 7.989 1.489 16.200 1.00 98.75 142 TYR A CA 1
ATOM 1107 C C . TYR A 1 142 ? 7.941 0.088 16.808 1.00 98.75 142 TYR A C 1
ATOM 1109 O O . TYR A 1 142 ? 7.201 -0.763 16.321 1.00 98.75 142 TYR A O 1
ATOM 1117 N N . ASP A 1 143 ? 8.711 -0.154 17.866 1.00 98.44 143 ASP A N 1
ATOM 1118 C CA . ASP A 1 143 ? 8.648 -1.395 18.641 1.00 98.44 143 ASP A CA 1
ATOM 1119 C C . ASP A 1 143 ? 7.792 -1.175 19.901 1.00 98.44 143 ASP A C 1
ATOM 1121 O O . ASP A 1 143 ? 8.236 -0.483 20.822 1.00 98.44 143 ASP A O 1
ATOM 1125 N N . PRO A 1 144 ? 6.582 -1.760 19.986 1.00 97.62 144 PRO A N 1
ATOM 1126 C CA . PRO A 1 144 ? 5.707 -1.594 21.145 1.00 97.62 144 PRO A CA 1
ATOM 1127 C C . PRO A 1 144 ? 6.276 -2.131 22.462 1.00 97.62 144 PRO A C 1
ATOM 1129 O O . PRO A 1 144 ? 5.842 -1.693 23.524 1.00 97.62 144 PRO A O 1
ATOM 1132 N N . ASN A 1 145 ? 7.227 -3.069 22.423 1.00 96.88 145 ASN A N 1
ATOM 1133 C CA . ASN A 1 145 ? 7.798 -3.664 23.634 1.00 96.88 145 ASN A CA 1
ATOM 1134 C C . ASN A 1 145 ? 8.835 -2.752 24.295 1.00 96.88 145 ASN A C 1
ATOM 1136 O O . ASN A 1 145 ? 9.008 -2.783 25.514 1.00 96.88 145 ASN A O 1
ATOM 1140 N N . THR A 1 146 ? 9.553 -1.971 23.487 1.00 97.75 146 THR A N 1
ATOM 1141 C CA . THR A 1 146 ? 10.629 -1.076 23.941 1.00 97.75 146 THR A CA 1
ATOM 1142 C C . THR A 1 146 ? 10.259 0.402 23.842 1.00 97.75 146 THR A C 1
ATOM 1144 O O . THR A 1 146 ? 10.995 1.250 24.343 1.00 97.75 146 THR A O 1
ATOM 1147 N N . GLU A 1 147 ? 9.132 0.706 23.195 1.00 97.00 147 GLU A N 1
ATOM 1148 C CA . GLU A 1 147 ? 8.675 2.046 22.819 1.00 97.00 147 GLU A CA 1
ATOM 1149 C C . GLU A 1 147 ? 9.681 2.812 21.938 1.00 97.00 147 GLU A C 1
ATOM 1151 O O . GLU A 1 147 ? 9.622 4.039 21.817 1.00 97.00 147 GLU A O 1
ATOM 1156 N N . GLN A 1 148 ? 10.613 2.099 21.298 1.00 98.12 148 GLN A N 1
ATOM 1157 C CA . GLN A 1 148 ? 11.625 2.701 20.441 1.00 98.12 148 GLN A CA 1
ATOM 1158 C C . GLN A 1 148 ? 11.038 3.066 19.075 1.00 98.12 148 GLN A C 1
ATOM 1160 O O . GLN A 1 148 ? 10.410 2.240 18.416 1.00 98.12 148 GLN A O 1
ATOM 1165 N N . TYR A 1 149 ? 11.309 4.296 18.628 1.00 98.25 149 TYR A N 1
ATOM 1166 C CA . TYR A 1 149 ? 11.021 4.762 17.272 1.00 98.25 149 TYR A CA 1
ATOM 1167 C C . TYR A 1 149 ? 12.318 4.857 16.462 1.00 98.25 149 TYR A C 1
ATOM 1169 O O . TYR A 1 149 ? 13.221 5.625 16.803 1.00 98.25 149 TYR A O 1
ATOM 1177 N N . THR A 1 150 ? 12.402 4.090 15.381 1.00 98.69 150 THR A N 1
ATOM 1178 C CA . THR A 1 150 ? 13.587 3.950 14.531 1.00 98.69 150 THR A CA 1
ATOM 1179 C C . THR A 1 150 ? 13.317 4.541 13.153 1.00 98.69 150 THR A C 1
ATOM 1181 O O . THR A 1 150 ? 12.305 4.245 12.520 1.00 98.69 150 THR A O 1
ATOM 1184 N N . PHE A 1 151 ? 14.237 5.376 12.672 1.00 98.69 151 PHE A N 1
ATOM 1185 C CA . PHE A 1 151 ? 14.168 5.983 11.343 1.00 98.69 151 PHE A CA 1
ATOM 1186 C C . PHE A 1 151 ? 14.925 5.139 10.318 1.00 98.69 151 PHE A C 1
ATOM 1188 O O . PHE A 1 151 ? 16.051 4.724 10.585 1.00 98.69 151 PHE A O 1
ATOM 1195 N N . ILE A 1 152 ? 14.344 4.946 9.135 1.00 98.75 152 ILE A N 1
ATOM 1196 C CA . ILE A 1 152 ? 14.950 4.188 8.036 1.00 98.75 152 ILE A CA 1
ATOM 1197 C C . ILE A 1 152 ? 14.996 5.095 6.806 1.00 98.75 152 ILE A C 1
ATOM 1199 O O . ILE A 1 152 ? 13.963 5.451 6.241 1.00 98.75 152 ILE A O 1
ATOM 1203 N N . ASP A 1 153 ? 16.199 5.506 6.411 1.00 98.31 153 ASP A N 1
ATOM 1204 C CA . ASP A 1 153 ? 16.396 6.476 5.332 1.00 98.31 153 ASP A CA 1
ATOM 1205 C C . ASP A 1 153 ? 16.447 5.798 3.959 1.00 98.31 153 ASP A C 1
ATOM 1207 O O . ASP A 1 153 ? 17.491 5.302 3.534 1.00 98.31 153 ASP A O 1
ATOM 1211 N N . THR A 1 154 ? 15.308 5.764 3.267 1.00 98.69 154 THR A N 1
ATOM 1212 C CA . THR A 1 154 ? 15.203 5.186 1.924 1.00 98.69 154 THR A CA 1
ATOM 1213 C C . THR A 1 154 ? 15.551 6.196 0.827 1.00 98.69 154 THR A C 1
ATOM 1215 O O . THR A 1 154 ? 15.222 7.383 0.902 1.00 98.69 154 THR A O 1
ATOM 1218 N N . CYS A 1 155 ? 16.160 5.706 -0.252 1.00 98.62 155 CYS A N 1
ATOM 1219 C CA . CYS A 1 155 ? 16.431 6.455 -1.480 1.00 98.62 155 CYS A CA 1
ATOM 1220 C C . CYS A 1 155 ? 15.186 6.633 -2.363 1.00 98.62 155 CYS A C 1
ATOM 1222 O O . CYS A 1 155 ? 15.164 7.456 -3.274 1.00 98.62 155 CYS A O 1
ATOM 1224 N N . PHE A 1 156 ? 14.117 5.894 -2.094 1.00 98.38 156 PHE A N 1
ATOM 1225 C CA . PHE A 1 156 ? 12.852 5.964 -2.816 1.00 98.38 156 PHE A CA 1
ATOM 1226 C C . PHE A 1 156 ? 11.731 6.465 -1.904 1.00 98.38 156 PHE A C 1
ATOM 1228 O O . PHE A 1 156 ? 11.779 6.317 -0.681 1.00 98.38 156 PHE A O 1
ATOM 1235 N N . SER A 1 157 ? 10.719 7.081 -2.518 1.00 97.94 157 SER A N 1
ATOM 1236 C CA . SER A 1 157 ? 9.489 7.468 -1.821 1.00 97.94 157 SER A CA 1
ATOM 1237 C C . SER A 1 157 ? 8.641 6.241 -1.495 1.00 97.94 157 SER A C 1
ATOM 1239 O O . SER A 1 157 ? 8.637 5.285 -2.265 1.00 97.94 157 SER A O 1
ATOM 1241 N N . THR A 1 158 ? 7.869 6.304 -0.413 1.00 98.44 158 THR A N 1
ATOM 1242 C CA . THR A 1 158 ? 6.992 5.212 0.028 1.00 98.44 158 THR A CA 1
ATOM 1243 C C . THR A 1 158 ? 5.521 5.649 0.147 1.00 98.44 158 THR A C 1
ATOM 1245 O O . THR A 1 158 ? 5.209 6.831 0.354 1.00 98.44 158 THR A O 1
ATOM 1248 N N . HIS A 1 159 ? 4.593 4.700 -0.010 1.00 96.94 159 HIS A N 1
ATOM 1249 C CA . HIS A 1 159 ? 3.150 4.915 0.132 1.00 96.94 159 HIS A CA 1
ATOM 1250 C C . HIS A 1 159 ? 2.460 3.751 0.862 1.00 96.94 159 HIS A C 1
ATOM 1252 O O . HIS A 1 159 ? 2.227 3.877 2.053 1.00 96.94 159 HIS A O 1
ATOM 1258 N N . HIS A 1 160 ? 2.174 2.623 0.209 1.00 97.81 160 HIS A N 1
ATOM 1259 C CA . HIS A 1 160 ? 1.795 1.381 0.900 1.00 97.81 160 HIS A CA 1
ATOM 1260 C C . HIS A 1 160 ? 3.036 0.512 1.124 1.00 97.81 160 HIS A C 1
ATOM 1262 O O . HIS A 1 160 ? 3.993 0.609 0.349 1.00 97.81 160 HIS A O 1
ATOM 1268 N N . LEU A 1 161 ? 3.014 -0.330 2.158 1.00 97.94 161 LEU A N 1
ATOM 1269 C CA . LEU A 1 161 ? 4.045 -1.331 2.414 1.00 97.94 161 LEU A CA 1
ATOM 1270 C C . LEU A 1 161 ? 3.423 -2.716 2.625 1.00 97.94 161 LEU A C 1
ATOM 1272 O O . LEU A 1 161 ? 2.313 -2.815 3.133 1.00 97.94 161 LEU A O 1
ATOM 1276 N N . GLN A 1 162 ? 4.132 -3.776 2.241 1.00 98.25 162 GLN A N 1
ATOM 1277 C CA . GLN A 1 162 ? 3.782 -5.158 2.582 1.00 98.25 162 GLN A CA 1
ATOM 1278 C C . GLN A 1 162 ? 5.043 -6.020 2.704 1.00 98.25 162 GLN A C 1
ATOM 1280 O O . GLN A 1 162 ? 6.008 -5.840 1.958 1.00 98.25 162 GLN A O 1
ATOM 1285 N N . PHE A 1 163 ? 5.018 -6.976 3.630 1.00 98.62 163 PHE A N 1
ATOM 1286 C CA . PHE A 1 163 ? 6.082 -7.960 3.800 1.00 98.62 163 PHE A CA 1
ATOM 1287 C C . PHE A 1 163 ? 5.947 -9.106 2.798 1.00 98.62 163 PHE A C 1
ATOM 1289 O O . PHE A 1 163 ? 4.858 -9.640 2.593 1.00 98.62 163 PHE A O 1
ATOM 1296 N N . ALA A 1 164 ? 7.066 -9.509 2.203 1.00 98.00 164 ALA A N 1
ATOM 1297 C CA . ALA A 1 164 ? 7.157 -10.717 1.399 1.00 98.00 164 ALA A CA 1
ATOM 1298 C C . ALA A 1 164 ? 7.140 -11.985 2.265 1.00 98.00 164 ALA A C 1
ATOM 1300 O O . ALA A 1 164 ? 7.362 -11.955 3.477 1.00 98.00 164 ALA A O 1
ATOM 1301 N N . TYR A 1 165 ? 6.894 -13.118 1.612 1.00 95.94 165 TYR A N 1
ATOM 1302 C CA . TYR A 1 165 ? 6.888 -14.457 2.209 1.00 95.94 165 TYR A CA 1
ATOM 1303 C C . TYR A 1 165 ? 8.278 -15.131 2.163 1.00 95.94 165 TYR A C 1
ATOM 1305 O O . TYR A 1 165 ? 8.369 -16.357 2.200 1.00 95.94 165 TYR A O 1
ATOM 1313 N N . ASP A 1 166 ? 9.350 -14.343 2.036 1.00 97.19 166 ASP A N 1
ATOM 1314 C CA . ASP A 1 166 ? 10.739 -14.808 1.957 1.00 97.19 166 ASP A CA 1
ATOM 1315 C C . ASP A 1 166 ? 11.422 -14.883 3.338 1.00 97.19 166 ASP A C 1
ATOM 1317 O O . ASP A 1 166 ? 10.877 -14.455 4.358 1.00 97.19 166 ASP A O 1
ATOM 1321 N N . GLU A 1 167 ? 12.623 -15.467 3.387 1.00 96.12 167 GLU A N 1
ATOM 1322 C CA . GLU A 1 167 ? 13.385 -15.655 4.634 1.00 96.12 167 GLU A CA 1
ATOM 1323 C C . GLU A 1 167 ? 13.914 -14.325 5.206 1.00 96.12 167 GLU A C 1
ATOM 1325 O O . GLU A 1 167 ? 14.154 -14.185 6.409 1.00 96.12 167 GLU A O 1
ATOM 1330 N N . GLU A 1 168 ? 14.088 -13.331 4.341 1.00 97.75 168 GLU A N 1
ATOM 1331 C CA . GLU A 1 168 ? 14.553 -11.981 4.640 1.00 97.75 168 GLU A CA 1
ATOM 1332 C C . GLU A 1 168 ? 13.476 -11.116 5.296 1.00 97.75 168 GLU A C 1
ATOM 1334 O O . GLU A 1 168 ? 13.805 -10.085 5.890 1.00 97.75 168 GLU A O 1
ATOM 1339 N N . ASN A 1 169 ? 12.206 -11.531 5.212 1.00 97.56 169 ASN A N 1
ATOM 1340 C CA . ASN A 1 169 ? 11.049 -10.689 5.495 1.00 97.56 169 ASN A CA 1
ATOM 1341 C C . ASN A 1 169 ? 11.162 -9.361 4.728 1.00 97.56 169 ASN A C 1
ATOM 1343 O O . ASN A 1 169 ? 11.066 -8.278 5.314 1.00 97.56 169 ASN A O 1
ATOM 1347 N N . THR A 1 170 ? 11.439 -9.435 3.425 1.00 98.75 170 THR A N 1
ATOM 1348 C CA . THR A 1 170 ? 11.650 -8.255 2.585 1.00 98.75 170 THR A CA 1
ATOM 1349 C C . THR A 1 170 ? 10.409 -7.376 2.610 1.00 98.75 170 THR A C 1
ATOM 1351 O O . THR A 1 170 ? 9.300 -7.811 2.297 1.00 98.75 170 THR A O 1
ATOM 1354 N N . LEU A 1 171 ? 10.596 -6.113 2.968 1.00 98.88 171 LEU A N 1
ATOM 1355 C CA . LEU A 1 171 ? 9.543 -5.119 3.005 1.00 98.88 171 LEU A CA 1
ATOM 1356 C C . LEU A 1 171 ? 9.477 -4.387 1.667 1.00 98.88 171 LEU A C 1
ATOM 1358 O O . LEU A 1 171 ? 10.365 -3.600 1.344 1.00 98.88 171 LEU A O 1
ATOM 1362 N N . TRP A 1 172 ? 8.416 -4.625 0.902 1.00 98.81 172 TRP A N 1
ATOM 1363 C CA . TRP A 1 172 ? 8.180 -3.984 -0.389 1.00 98.81 172 TRP A CA 1
ATOM 1364 C C . TRP A 1 172 ? 7.307 -2.750 -0.232 1.00 98.81 172 TRP A C 1
ATOM 1366 O O . TRP A 1 172 ? 6.383 -2.729 0.581 1.00 98.81 172 TRP A O 1
ATOM 1376 N N . THR A 1 173 ? 7.582 -1.720 -1.033 1.00 98.56 173 THR A N 1
ATOM 1377 C CA . THR A 1 173 ? 6.865 -0.445 -0.954 1.00 98.56 173 THR A CA 1
ATOM 1378 C C . THR A 1 173 ? 6.334 0.006 -2.309 1.00 98.56 173 THR A C 1
ATOM 1380 O O . THR A 1 173 ? 6.936 -0.231 -3.358 1.00 98.56 173 THR A O 1
ATOM 1383 N N . SER A 1 174 ? 5.197 0.694 -2.281 1.00 98.00 174 SER A N 1
ATOM 1384 C CA . SER A 1 174 ? 4.688 1.469 -3.410 1.00 98.00 174 SER A CA 1
ATOM 1385 C C . SER A 1 174 ? 5.042 2.953 -3.263 1.00 98.00 174 SER A C 1
ATOM 1387 O O . SER A 1 174 ? 5.615 3.367 -2.259 1.00 98.00 174 SER A O 1
ATOM 1389 N N . GLY A 1 175 ? 4.701 3.788 -4.249 1.00 95.81 175 GLY A N 1
ATOM 1390 C CA . GLY A 1 175 ? 4.912 5.239 -4.175 1.00 95.81 175 GLY A CA 1
ATOM 1391 C C . GLY A 1 175 ? 6.297 5.728 -4.604 1.00 95.81 175 GLY A C 1
ATOM 1392 O O . GLY A 1 175 ? 6.515 6.938 -4.630 1.00 95.81 175 GLY A O 1
ATOM 1393 N N . GLY A 1 176 ? 7.198 4.831 -5.018 1.00 95.19 176 GLY A N 1
ATOM 1394 C CA . GLY A 1 176 ? 8.547 5.159 -5.502 1.00 95.19 176 GLY A CA 1
ATOM 1395 C C . GLY A 1 176 ? 8.590 5.934 -6.826 1.00 95.19 176 GLY A C 1
ATOM 1396 O O . GLY A 1 176 ? 9.652 6.386 -7.255 1.00 95.19 176 GLY A O 1
ATOM 1397 N N . GLY A 1 177 ? 7.440 6.136 -7.475 1.00 92.69 177 GLY A N 1
ATOM 1398 C CA . GLY A 1 177 ? 7.326 6.873 -8.729 1.00 92.69 177 GLY A CA 1
ATOM 1399 C C . GLY A 1 177 ? 7.936 6.093 -9.888 1.00 92.69 177 GLY A C 1
ATOM 1400 O O . GLY A 1 177 ? 7.277 5.239 -10.469 1.00 92.69 177 GLY A O 1
ATOM 1401 N N . ALA A 1 178 ? 9.184 6.402 -10.235 1.00 93.19 178 ALA A N 1
ATOM 1402 C CA . ALA A 1 178 ? 9.890 5.755 -11.342 1.00 93.19 178 ALA A CA 1
ATOM 1403 C C . ALA A 1 178 ? 10.504 4.392 -10.973 1.00 93.19 178 ALA A C 1
ATOM 1405 O O . ALA A 1 178 ? 10.985 3.696 -11.864 1.00 93.19 178 ALA A O 1
ATOM 1406 N N . VAL A 1 179 ? 10.505 4.030 -9.685 1.00 97.44 179 VAL A N 1
ATOM 1407 C CA . VAL A 1 179 ? 11.146 2.815 -9.166 1.00 97.44 179 VAL A CA 1
ATOM 1408 C C . VAL A 1 179 ? 10.219 2.034 -8.238 1.00 97.44 179 VAL A C 1
ATOM 1410 O O . VAL A 1 179 ? 9.325 2.608 -7.609 1.00 97.44 179 VAL A O 1
ATOM 1413 N N . VAL A 1 180 ? 10.475 0.734 -8.127 1.00 98.12 180 VAL A N 1
ATOM 1414 C CA . VAL A 1 180 ? 9.964 -0.142 -7.068 1.00 98.12 180 VAL A CA 1
ATOM 1415 C C . VAL A 1 180 ? 11.079 -0.306 -6.040 1.00 98.12 180 VAL A C 1
ATOM 1417 O O . VAL A 1 180 ? 12.207 -0.621 -6.417 1.00 98.12 180 VAL A O 1
ATOM 1420 N N . GLY A 1 181 ? 10.785 -0.045 -4.766 1.00 98.38 181 GLY A N 1
ATOM 1421 C CA . GLY A 1 181 ? 11.771 -0.060 -3.686 1.00 98.38 181 GLY A CA 1
ATOM 1422 C C . GLY A 1 181 ? 11.431 -1.063 -2.590 1.00 98.38 181 GLY A C 1
ATOM 1423 O O . GLY A 1 181 ? 10.253 -1.279 -2.278 1.00 98.38 181 GLY A O 1
ATOM 1424 N N . TRP A 1 182 ? 12.468 -1.648 -1.998 1.00 98.88 182 TRP A N 1
ATOM 1425 C CA . TRP A 1 182 ? 12.364 -2.645 -0.940 1.00 98.88 182 TRP A CA 1
ATOM 1426 C C . TRP A 1 182 ? 13.446 -2.478 0.131 1.00 98.88 182 TRP A C 1
ATOM 1428 O O . TRP A 1 182 ? 14.458 -1.803 -0.072 1.00 98.88 182 TRP A O 1
ATOM 1438 N N . LEU A 1 183 ? 13.218 -3.113 1.279 1.00 98.94 183 LEU A N 1
ATOM 1439 C CA . LEU A 1 183 ? 14.144 -3.183 2.405 1.00 98.94 183 LEU A CA 1
ATOM 1440 C C . LEU A 1 183 ? 14.241 -4.629 2.907 1.00 98.94 183 LEU A C 1
ATOM 1442 O O . LEU A 1 183 ? 13.233 -5.226 3.277 1.00 98.94 183 LEU A O 1
ATOM 1446 N N . ASN A 1 184 ? 15.449 -5.176 2.976 1.00 98.81 184 ASN A N 1
ATOM 1447 C CA . ASN A 1 184 ? 15.754 -6.408 3.693 1.00 98.81 184 ASN A CA 1
ATOM 1448 C C . ASN A 1 184 ? 15.666 -6.134 5.201 1.00 98.81 184 ASN A C 1
ATOM 1450 O O . ASN A 1 184 ? 16.580 -5.564 5.804 1.00 98.81 184 ASN A O 1
ATOM 1454 N N . THR A 1 185 ? 14.542 -6.491 5.823 1.00 98.62 185 THR A N 1
ATOM 1455 C CA . THR A 1 185 ? 14.310 -6.133 7.229 1.00 98.62 185 THR A CA 1
ATOM 1456 C C . THR A 1 185 ? 15.174 -6.937 8.182 1.00 98.62 185 THR A C 1
ATOM 1458 O O . THR A 1 185 ? 15.616 -6.385 9.187 1.00 98.62 185 THR A O 1
ATOM 1461 N N . ARG A 1 186 ? 15.503 -8.191 7.848 1.00 98.31 186 ARG A N 1
ATOM 1462 C CA . ARG A 1 186 ? 16.456 -9.000 8.615 1.00 98.31 186 ARG A CA 1
ATOM 1463 C C . ARG A 1 186 ? 17.823 -8.320 8.709 1.00 98.31 186 ARG A C 1
ATOM 1465 O O . ARG A 1 186 ? 18.335 -8.141 9.811 1.00 98.31 186 ARG A O 1
ATOM 1472 N N . GLU A 1 187 ? 18.380 -7.901 7.575 1.00 98.69 187 GLU A N 1
ATOM 1473 C CA . GLU A 1 187 ? 19.669 -7.198 7.531 1.00 98.69 187 GLU A CA 1
ATOM 1474 C C . GLU A 1 187 ? 19.611 -5.851 8.259 1.00 98.69 187 GLU A C 1
ATOM 1476 O O . GLU A 1 187 ? 20.504 -5.534 9.048 1.00 98.69 187 GLU A O 1
ATOM 1481 N N . PHE A 1 188 ? 18.540 -5.077 8.057 1.00 98.75 188 PHE A N 1
ATOM 1482 C CA . PHE A 1 188 ? 18.370 -3.803 8.751 1.00 98.75 188 PHE A CA 1
ATOM 1483 C C . PHE A 1 188 ? 18.288 -3.980 10.273 1.00 98.75 188 PHE A C 1
ATOM 1485 O O . PHE A 1 188 ? 18.926 -3.235 11.012 1.00 98.75 188 PHE A O 1
ATOM 1492 N N . LEU A 1 189 ? 17.528 -4.964 10.758 1.00 98.38 189 LEU A N 1
ATOM 1493 C CA . LEU A 1 189 ? 17.387 -5.228 12.191 1.00 98.38 189 LEU A CA 1
ATOM 1494 C C . LEU A 1 189 ? 18.692 -5.737 12.820 1.00 98.38 189 LEU A C 1
ATOM 1496 O O . LEU A 1 189 ? 18.959 -5.442 13.984 1.00 98.38 189 LEU A O 1
ATOM 1500 N N . GLU A 1 190 ? 19.511 -6.477 12.069 1.00 98.19 190 GLU A N 1
ATOM 1501 C CA . GLU A 1 190 ? 20.814 -6.965 12.533 1.00 98.19 190 GLU A CA 1
ATOM 1502 C C . GLU A 1 190 ? 21.873 -5.852 12.593 1.00 98.19 190 GLU A C 1
ATOM 1504 O O . GLU A 1 190 ? 22.668 -5.797 13.533 1.00 98.19 190 GLU A O 1
ATOM 1509 N N . THR A 1 191 ? 21.891 -4.959 11.601 1.00 98.25 191 THR A N 1
ATOM 1510 C CA . THR A 1 191 ? 23.002 -4.013 11.392 1.00 98.25 191 THR A CA 1
ATOM 1511 C C . THR A 1 191 ? 22.673 -2.566 11.758 1.00 98.25 191 THR A C 1
ATOM 1513 O O . THR A 1 191 ? 23.571 -1.795 12.100 1.00 98.25 191 THR A O 1
ATOM 1516 N N . GLY A 1 192 ? 21.400 -2.175 11.675 1.00 97.88 192 GLY A N 1
ATOM 1517 C CA . GLY A 1 192 ? 20.943 -0.786 11.728 1.00 97.88 192 GLY A CA 1
ATOM 1518 C C . GLY A 1 192 ? 21.283 0.043 10.482 1.00 97.88 192 GLY A C 1
ATOM 1519 O O . GLY A 1 192 ? 21.034 1.250 10.479 1.00 97.88 192 GLY A O 1
ATOM 1520 N N . ASP A 1 193 ? 21.856 -0.560 9.436 1.00 98.25 193 ASP A N 1
ATOM 1521 C CA . ASP A 1 193 ? 22.296 0.145 8.233 1.00 98.25 193 ASP A CA 1
ATOM 1522 C C . ASP A 1 193 ? 21.234 0.085 7.129 1.00 98.25 193 ASP A C 1
ATOM 1524 O O . ASP A 1 193 ? 21.101 -0.884 6.385 1.00 98.25 193 ASP A O 1
ATOM 1528 N N . ALA A 1 194 ? 20.464 1.166 7.008 1.00 98.00 194 ALA A N 1
ATOM 1529 C CA . ALA A 1 194 ? 19.463 1.289 5.956 1.00 98.00 194 ALA A CA 1
ATOM 1530 C C . ALA A 1 194 ? 20.080 1.368 4.551 1.00 98.00 194 ALA A C 1
ATOM 1532 O O . ALA A 1 194 ? 19.389 1.050 3.589 1.00 98.00 194 ALA A O 1
ATOM 1533 N N . ALA A 1 195 ? 21.328 1.831 4.396 1.00 98.12 195 ALA A N 1
ATOM 1534 C CA . ALA A 1 195 ? 21.935 2.015 3.080 1.00 98.12 195 ALA A CA 1
ATOM 1535 C C . ALA A 1 195 ? 22.312 0.678 2.435 1.00 98.12 195 ALA A C 1
ATOM 1537 O O . ALA A 1 195 ? 22.128 0.533 1.234 1.00 98.12 195 ALA A O 1
ATOM 1538 N N . SER A 1 196 ? 22.801 -0.290 3.212 1.00 98.12 196 SER A N 1
ATOM 1539 C CA . SER A 1 196 ? 23.092 -1.645 2.720 1.00 98.12 196 SER A CA 1
ATOM 1540 C C . SER A 1 196 ? 21.843 -2.519 2.608 1.00 98.12 196 SER A C 1
ATOM 1542 O O . SER A 1 196 ? 21.709 -3.261 1.641 1.00 98.12 196 SER A O 1
ATOM 1544 N N . ALA A 1 197 ? 20.892 -2.373 3.535 1.00 98.69 197 ALA A N 1
ATOM 1545 C CA . ALA A 1 197 ? 19.693 -3.206 3.576 1.00 98.69 197 ALA A CA 1
ATOM 1546 C C . ALA A 1 197 ? 18.625 -2.856 2.523 1.00 98.69 197 ALA A C 1
ATOM 1548 O O . ALA A 1 197 ? 17.611 -3.548 2.434 1.00 98.69 197 ALA A O 1
ATOM 1549 N N . GLN A 1 198 ? 18.771 -1.769 1.760 1.00 98.75 198 GLN A N 1
ATOM 1550 C CA . GLN A 1 198 ? 17.746 -1.325 0.812 1.00 98.75 198 GLN A CA 1
ATOM 1551 C C . GLN A 1 198 ? 18.121 -1.598 -0.643 1.00 98.75 198 GLN A C 1
ATOM 1553 O O . GLN A 1 198 ? 19.287 -1.658 -1.018 1.00 98.75 198 GLN A O 1
ATOM 1558 N N . GLY A 1 199 ? 17.105 -1.683 -1.493 1.00 98.62 199 GLY A N 1
ATOM 1559 C CA . GLY A 1 199 ? 17.279 -1.734 -2.936 1.00 98.62 199 GLY A CA 1
ATOM 1560 C C . GLY A 1 199 ? 16.115 -1.078 -3.659 1.00 98.62 199 GLY A C 1
ATOM 1561 O O . GLY A 1 199 ? 15.024 -0.908 -3.116 1.00 98.62 199 GLY A O 1
ATOM 1562 N N . TRP A 1 200 ? 16.365 -0.666 -4.893 1.00 98.62 200 TRP A N 1
ATOM 1563 C CA . TRP A 1 200 ? 15.331 -0.220 -5.815 1.00 98.62 200 TRP A CA 1
ATOM 1564 C C . TRP A 1 200 ? 15.700 -0.553 -7.257 1.00 98.62 200 TRP A C 1
ATOM 1566 O O . TRP A 1 200 ? 16.873 -0.726 -7.596 1.00 98.62 200 TRP A O 1
ATOM 1576 N N . SER A 1 201 ? 14.686 -0.626 -8.109 1.00 98.12 201 SER A N 1
ATOM 1577 C CA . SER A 1 201 ? 14.851 -0.856 -9.542 1.00 98.12 201 SER A CA 1
ATOM 1578 C C . SER A 1 201 ? 13.805 -0.063 -10.328 1.00 98.12 201 SER A C 1
ATOM 1580 O O . SER A 1 201 ? 12.670 0.070 -9.852 1.00 98.12 201 SER A O 1
ATOM 1582 N N . PRO A 1 202 ? 14.139 0.499 -11.504 1.00 97.75 202 PRO A N 1
ATOM 1583 C CA . PRO A 1 202 ? 13.123 0.978 -12.429 1.00 97.75 202 PRO A CA 1
ATOM 1584 C C . PRO A 1 202 ? 12.310 -0.201 -12.983 1.00 97.75 202 PRO A C 1
ATOM 1586 O O . PRO A 1 202 ? 12.731 -1.353 -12.938 1.00 97.75 202 PRO A O 1
ATOM 1589 N N . LEU A 1 203 ? 11.135 0.083 -13.541 1.00 97.38 203 LEU A N 1
ATOM 1590 C CA . LEU A 1 203 ? 10.338 -0.935 -14.228 1.00 97.38 203 LEU A CA 1
ATOM 1591 C C . LEU A 1 203 ? 10.770 -1.036 -15.690 1.00 97.38 203 LEU A C 1
ATOM 1593 O O . LEU A 1 203 ? 10.619 -0.072 -16.444 1.00 97.38 203 LEU A O 1
ATOM 1597 N N . ILE A 1 204 ? 11.289 -2.202 -16.070 1.00 98.12 204 ILE A N 1
ATOM 1598 C CA . ILE A 1 204 ? 11.867 -2.479 -17.387 1.00 98.12 204 ILE A CA 1
ATOM 1599 C C . ILE A 1 204 ? 11.117 -3.652 -18.016 1.00 98.12 204 ILE A C 1
ATOM 1601 O O . ILE A 1 204 ? 11.075 -4.732 -17.442 1.00 98.12 204 ILE A O 1
ATOM 1605 N N . LEU A 1 205 ? 10.510 -3.440 -19.180 1.00 98.06 205 LEU A N 1
ATOM 1606 C CA . LEU A 1 205 ? 9.870 -4.490 -19.963 1.00 98.06 205 LEU A CA 1
ATOM 1607 C C . LEU A 1 205 ? 10.900 -5.135 -20.891 1.00 98.06 205 LEU A C 1
ATOM 1609 O O . LEU A 1 205 ? 11.526 -4.422 -21.682 1.00 98.06 205 LEU A O 1
ATOM 1613 N N . ASP A 1 206 ? 10.987 -6.466 -20.842 1.00 98.06 206 ASP A N 1
ATOM 1614 C CA . ASP A 1 206 ? 11.821 -7.316 -21.709 1.00 98.06 206 ASP A CA 1
ATOM 1615 C C . ASP A 1 206 ? 11.310 -7.282 -23.155 1.00 98.06 206 ASP A C 1
ATOM 1617 O O . ASP A 1 206 ? 10.613 -8.175 -23.640 1.00 98.06 206 ASP A O 1
ATOM 1621 N N . THR A 1 207 ? 11.560 -6.169 -23.832 1.00 97.25 207 THR A N 1
ATOM 1622 C CA . THR A 1 207 ? 10.984 -5.871 -25.148 1.00 97.25 207 THR A CA 1
ATOM 1623 C C . THR A 1 207 ? 11.777 -6.568 -26.251 1.00 97.25 207 THR A C 1
ATOM 1625 O O . THR A 1 207 ? 11.213 -6.892 -27.301 1.00 97.25 207 THR A O 1
ATOM 1628 N N . ASN A 1 208 ? 13.055 -6.866 -25.996 1.00 96.50 208 ASN A N 1
ATOM 1629 C CA . ASN A 1 208 ? 13.899 -7.656 -26.888 1.00 96.50 208 ASN A CA 1
ATOM 1630 C C . ASN A 1 208 ? 13.671 -9.181 -26.727 1.00 96.50 208 ASN A C 1
ATOM 1632 O O . ASN A 1 208 ? 13.971 -9.944 -27.650 1.00 96.50 208 ASN A O 1
ATOM 1636 N N . GLY A 1 209 ? 13.060 -9.616 -25.617 1.00 97.00 209 GLY A N 1
ATOM 1637 C CA . GLY A 1 209 ? 12.573 -10.973 -25.373 1.00 97.00 209 GLY A CA 1
ATOM 1638 C C . GLY A 1 209 ? 13.637 -11.973 -24.915 1.00 97.00 209 GLY A C 1
ATOM 1639 O O . GLY A 1 209 ? 13.444 -13.178 -25.113 1.00 97.00 209 GLY A O 1
ATOM 1640 N N . ASN A 1 210 ? 14.769 -11.519 -24.373 1.00 96.81 210 ASN A N 1
ATOM 1641 C CA . ASN A 1 210 ? 15.887 -12.391 -24.005 1.00 96.81 210 ASN A CA 1
ATOM 1642 C C . ASN A 1 210 ? 15.925 -12.790 -22.516 1.00 96.81 210 ASN A C 1
ATOM 1644 O O . ASN A 1 210 ? 16.740 -13.639 -22.143 1.00 96.81 210 ASN A O 1
ATOM 1648 N N . GLY A 1 211 ? 15.029 -12.238 -21.691 1.00 96.81 211 GLY A N 1
ATOM 1649 C CA . GLY A 1 211 ? 14.859 -12.601 -20.285 1.00 96.81 211 GLY A CA 1
ATOM 1650 C C . GLY A 1 211 ? 15.880 -12.003 -19.313 1.00 96.81 211 GLY A C 1
ATOM 1651 O O . GLY A 1 211 ? 15.973 -12.487 -18.184 1.00 96.81 211 GLY A O 1
ATOM 1652 N N . GLN A 1 212 ? 16.636 -10.978 -19.708 1.00 96.75 212 GLN A N 1
ATOM 1653 C CA . GLN A 1 212 ? 17.557 -10.244 -18.835 1.00 96.75 212 GLN A CA 1
ATOM 1654 C C . GLN A 1 212 ? 17.389 -8.733 -19.017 1.00 96.75 212 GLN A C 1
ATOM 1656 O O . GLN A 1 212 ? 16.939 -8.284 -20.058 1.00 96.75 212 GLN A O 1
ATOM 1661 N N . VAL A 1 213 ? 17.766 -7.951 -18.004 1.00 97.25 213 VAL A N 1
ATOM 1662 C CA . VAL A 1 213 ? 17.811 -6.488 -18.127 1.00 97.25 213 VAL A CA 1
ATOM 1663 C C . VAL A 1 213 ? 19.002 -6.080 -18.999 1.00 97.25 213 VAL A C 1
ATOM 1665 O O . VAL A 1 213 ? 20.152 -6.324 -18.625 1.00 97.25 213 VAL A O 1
ATOM 1668 N N . ASP A 1 214 ? 18.729 -5.412 -20.117 1.00 96.25 214 ASP A N 1
ATOM 1669 C CA . ASP A 1 214 ? 19.722 -4.826 -21.020 1.00 96.25 214 ASP A CA 1
ATOM 1670 C C . ASP A 1 214 ? 19.622 -3.293 -21.072 1.00 96.25 214 ASP A C 1
ATOM 1672 O O . ASP A 1 214 ? 18.941 -2.651 -20.278 1.00 96.25 214 ASP A O 1
ATOM 1676 N N . GLU A 1 215 ? 20.324 -2.674 -22.024 1.00 97.38 215 GLU A N 1
ATOM 1677 C CA . GLU A 1 215 ? 20.074 -1.282 -22.387 1.00 97.38 215 GLU A CA 1
ATOM 1678 C C . GLU A 1 215 ? 18.600 -1.098 -22.787 1.00 97.38 215 GLU A C 1
ATOM 1680 O O . GLU A 1 215 ? 18.070 -1.853 -23.607 1.00 97.38 215 GLU A O 1
ATOM 1685 N N . TRP A 1 216 ? 17.952 -0.067 -22.243 1.00 97.88 216 TRP A N 1
ATOM 1686 C CA . TRP A 1 216 ? 16.543 0.222 -22.489 1.00 97.88 216 TRP A CA 1
ATOM 1687 C C . TRP A 1 216 ? 16.319 1.558 -23.197 1.00 97.88 216 TRP A C 1
ATOM 1689 O O . TRP A 1 216 ? 17.143 2.474 -23.168 1.00 97.88 216 TRP A O 1
ATOM 1699 N N . VAL A 1 217 ? 15.145 1.674 -23.805 1.00 98.06 217 VAL A N 1
ATOM 1700 C CA . VAL A 1 217 ? 14.557 2.926 -24.278 1.00 98.06 217 VAL A CA 1
ATOM 1701 C C . VAL A 1 217 ? 13.811 3.605 -23.126 1.00 98.06 217 VAL A C 1
ATOM 1703 O O . VAL A 1 217 ? 13.144 2.944 -22.326 1.00 98.06 217 VAL A O 1
ATOM 1706 N N . GLU A 1 218 ? 13.924 4.930 -23.023 1.00 97.50 218 GLU A N 1
ATOM 1707 C CA . GLU A 1 218 ? 13.220 5.720 -22.011 1.00 97.50 218 GLU A CA 1
ATOM 1708 C C . GLU A 1 218 ? 11.738 5.954 -22.384 1.00 97.50 218 GLU A C 1
ATOM 1710 O O . GLU A 1 218 ? 11.379 5.995 -23.564 1.00 97.50 218 GLU A O 1
ATOM 1715 N N . PRO A 1 219 ? 10.834 6.141 -21.401 1.00 94.00 219 PRO A N 1
ATOM 1716 C CA . PRO A 1 219 ? 9.427 6.397 -21.674 1.00 94.00 219 PRO A CA 1
ATOM 1717 C C . PRO A 1 219 ? 9.221 7.640 -22.549 1.00 94.00 219 PRO A C 1
ATOM 1719 O O . PRO A 1 219 ? 9.595 8.747 -22.165 1.00 94.00 219 PRO A O 1
ATOM 1722 N N . GLY A 1 220 ? 8.522 7.465 -23.670 1.00 92.12 220 GLY A N 1
ATOM 1723 C CA . GLY A 1 220 ? 8.178 8.540 -24.607 1.00 92.12 220 GLY A CA 1
ATOM 1724 C C . GLY A 1 220 ? 9.087 8.624 -25.833 1.00 92.12 220 GLY A C 1
ATOM 1725 O O . GLY A 1 220 ? 8.704 9.284 -26.799 1.00 92.12 220 GLY A O 1
ATOM 1726 N N . ASP A 1 221 ? 10.224 7.929 -25.823 1.00 96.00 221 ASP A N 1
ATOM 1727 C CA . ASP A 1 221 ? 11.088 7.791 -26.992 1.00 96.00 221 ASP A CA 1
ATOM 1728 C C . ASP A 1 221 ? 10.561 6.715 -27.963 1.00 96.00 221 ASP A C 1
ATOM 1730 O O . ASP A 1 221 ? 9.670 5.922 -27.641 1.00 96.00 221 ASP A O 1
ATOM 1734 N N . GLU A 1 222 ? 11.083 6.711 -29.194 1.00 95.06 222 GLU A N 1
ATOM 1735 C CA . GLU A 1 222 ? 10.715 5.729 -30.219 1.00 95.06 222 GLU A CA 1
ATOM 1736 C C . GLU A 1 222 ? 11.207 4.326 -29.831 1.00 95.06 222 GLU A C 1
ATOM 1738 O O . GLU A 1 222 ? 12.360 4.147 -29.441 1.00 95.06 222 GLU A O 1
ATOM 1743 N N . GLN A 1 223 ? 10.329 3.326 -29.944 1.00 91.19 223 GLN A N 1
ATOM 1744 C CA . GLN A 1 223 ? 10.645 1.949 -29.571 1.00 91.19 223 GLN A CA 1
ATOM 1745 C C . GLN A 1 223 ? 11.754 1.370 -30.466 1.00 91.19 223 GLN A C 1
ATOM 1747 O O . GLN A 1 223 ? 11.649 1.385 -31.692 1.00 91.19 223 GLN A O 1
ATOM 1752 N N . ASP A 1 224 ? 12.770 0.777 -29.841 1.00 95.06 224 ASP A N 1
ATOM 1753 C CA . ASP A 1 224 ? 13.802 -0.037 -30.484 1.00 95.06 224 ASP A CA 1
ATOM 1754 C C . ASP A 1 224 ? 13.624 -1.485 -30.023 1.00 95.06 224 ASP A C 1
ATOM 1756 O O . ASP A 1 224 ? 13.853 -1.812 -28.863 1.00 95.06 224 ASP A O 1
ATOM 1760 N N . THR A 1 225 ? 13.205 -2.372 -30.926 1.00 92.94 225 THR A N 1
ATOM 1761 C CA . THR A 1 225 ? 12.904 -3.772 -30.584 1.00 92.94 225 THR A CA 1
ATOM 1762 C C . THR A 1 225 ? 14.145 -4.610 -30.264 1.00 92.94 225 THR A C 1
ATOM 1764 O O . THR A 1 225 ? 14.009 -5.790 -29.960 1.00 92.94 225 THR A O 1
ATOM 1767 N N . SER A 1 226 ? 15.353 -4.052 -30.403 1.00 96.19 226 SER A N 1
ATOM 1768 C CA . SER A 1 226 ? 16.599 -4.693 -29.962 1.00 96.19 226 SER A CA 1
ATOM 1769 C C . SER A 1 226 ? 16.974 -4.365 -28.513 1.00 96.19 226 SER A C 1
ATOM 1771 O O . SER A 1 226 ? 17.908 -4.961 -27.979 1.00 96.19 226 SER A O 1
ATOM 1773 N N . LYS A 1 227 ? 16.236 -3.448 -27.882 1.00 98.19 227 LYS A N 1
ATOM 1774 C CA . LYS A 1 227 ? 16.438 -2.966 -26.517 1.00 98.19 227 LYS A CA 1
ATOM 1775 C C . LYS A 1 227 ? 15.226 -3.269 -25.650 1.00 98.19 227 LYS A C 1
ATOM 1777 O O . LYS A 1 227 ? 14.140 -3.557 -26.155 1.00 98.19 227 LYS A O 1
ATOM 1782 N N . ASP A 1 228 ? 15.420 -3.155 -24.346 1.00 98.19 228 ASP A N 1
ATOM 1783 C CA . ASP A 1 228 ? 14.317 -3.151 -23.397 1.00 98.19 228 ASP A CA 1
ATOM 1784 C C . ASP A 1 228 ? 13.554 -1.825 -23.423 1.00 98.19 228 ASP A C 1
ATOM 1786 O O . ASP A 1 228 ? 13.961 -0.850 -24.060 1.00 98.19 228 ASP A O 1
ATOM 1790 N N . LEU A 1 229 ? 12.432 -1.765 -22.711 1.00 97.75 229 LEU A N 1
ATOM 1791 C CA . LEU A 1 229 ? 11.642 -0.546 -22.572 1.00 97.75 229 LEU A CA 1
ATOM 1792 C C . LEU A 1 229 ? 11.411 -0.236 -21.100 1.00 97.75 229 LEU A C 1
ATOM 1794 O O . LEU A 1 229 ? 10.680 -0.952 -20.416 1.00 97.75 229 LEU A O 1
ATOM 1798 N N . ARG A 1 230 ? 11.955 0.879 -20.612 1.00 97.50 230 ARG A N 1
ATOM 1799 C CA . ARG A 1 230 ? 11.574 1.382 -19.294 1.00 97.50 230 ARG A CA 1
ATOM 1800 C C . ARG A 1 230 ? 10.169 1.966 -19.365 1.00 97.50 230 ARG A C 1
ATOM 1802 O O . ARG A 1 230 ? 9.819 2.676 -20.306 1.00 97.50 230 ARG A O 1
ATOM 1809 N N . VAL A 1 231 ? 9.364 1.719 -18.337 1.00 94.94 231 VAL A N 1
ATOM 1810 C CA . VAL A 1 231 ? 8.016 2.283 -18.212 1.00 94.94 231 VAL A CA 1
ATOM 1811 C C . VAL A 1 231 ? 7.854 3.085 -16.927 1.00 94.94 231 VAL A C 1
ATOM 1813 O O . VAL A 1 231 ? 8.315 2.706 -15.854 1.00 94.94 231 VAL A O 1
ATOM 1816 N N . ASN A 1 232 ? 7.127 4.201 -17.017 1.00 91.38 232 ASN A N 1
ATOM 1817 C CA . ASN A 1 232 ? 6.667 4.951 -15.846 1.00 91.38 232 ASN A CA 1
ATOM 1818 C C . ASN A 1 232 ? 5.361 4.338 -15.321 1.00 91.38 232 ASN A C 1
ATOM 1820 O O . ASN A 1 232 ? 4.292 4.934 -15.445 1.00 91.38 232 ASN A O 1
ATOM 1824 N N . ALA A 1 233 ? 5.447 3.129 -14.771 1.00 90.81 233 ALA A N 1
ATOM 1825 C CA . ALA A 1 233 ? 4.303 2.374 -14.261 1.00 90.81 233 ALA A CA 1
ATOM 1826 C C . ALA A 1 233 ? 4.378 2.207 -12.733 1.00 90.81 233 ALA A C 1
ATOM 1828 O O . ALA A 1 233 ? 4.205 1.116 -12.199 1.00 90.81 233 ALA A O 1
ATOM 1829 N N . GLY A 1 234 ? 4.673 3.312 -12.039 1.00 91.62 234 GLY A N 1
ATOM 1830 C CA . GLY A 1 234 ? 4.856 3.340 -10.592 1.00 91.62 234 GLY A CA 1
ATOM 1831 C C . GLY A 1 234 ? 3.692 2.718 -9.827 1.00 91.62 234 GLY A C 1
ATOM 1832 O O . GLY A 1 234 ? 2.519 2.938 -10.150 1.00 91.62 234 GLY A O 1
ATOM 1833 N N . PHE A 1 235 ? 4.047 1.959 -8.795 1.00 96.81 235 PHE A N 1
ATOM 1834 C CA . PHE A 1 235 ? 3.103 1.243 -7.951 1.00 96.81 235 PHE A CA 1
ATOM 1835 C C . PHE A 1 235 ? 2.305 2.220 -7.085 1.00 96.81 235 PHE A C 1
ATOM 1837 O O . PHE A 1 235 ? 2.877 3.056 -6.379 1.00 96.81 235 PHE A O 1
ATOM 1844 N N . TYR A 1 236 ? 0.981 2.084 -7.116 1.00 96.44 236 TYR A N 1
ATOM 1845 C CA . TYR A 1 236 ? 0.065 2.639 -6.128 1.00 96.44 236 TYR A CA 1
ATOM 1846 C C . TYR A 1 236 ? -0.188 1.623 -5.015 1.00 96.44 236 TYR A C 1
ATOM 1848 O O . TYR A 1 236 ? 0.176 1.902 -3.881 1.00 96.44 236 TYR A O 1
ATOM 1856 N N . ALA A 1 237 ? -0.721 0.435 -5.314 1.00 97.25 237 ALA A N 1
ATOM 1857 C CA . ALA A 1 237 ? -0.684 -0.711 -4.397 1.00 97.25 237 ALA A CA 1
ATOM 1858 C C . ALA A 1 237 ? 0.649 -1.474 -4.515 1.00 97.25 237 ALA A C 1
ATOM 1860 O O . ALA A 1 237 ? 1.321 -1.351 -5.537 1.00 97.25 237 ALA A O 1
ATOM 1861 N N . VAL A 1 238 ? 1.017 -2.259 -3.498 1.00 98.25 238 VAL A N 1
ATOM 1862 C CA . VAL A 1 238 ? 2.157 -3.194 -3.528 1.00 98.25 238 VAL A CA 1
ATOM 1863 C C . VAL A 1 238 ? 1.746 -4.518 -2.900 1.00 98.25 238 VAL A C 1
ATOM 1865 O O . VAL A 1 238 ? 1.125 -4.532 -1.840 1.00 98.25 238 VAL A O 1
ATOM 1868 N N . MET A 1 239 ? 2.049 -5.611 -3.590 1.00 98.12 239 MET A N 1
ATOM 1869 C CA . MET A 1 239 ? 1.518 -6.941 -3.313 1.00 98.12 239 MET A CA 1
ATOM 1870 C C . MET A 1 239 ? 2.603 -7.989 -3.598 1.00 98.12 239 MET A C 1
ATOM 1872 O O . MET A 1 239 ? 2.760 -8.414 -4.747 1.00 98.12 239 MET A O 1
ATOM 1876 N N . PRO A 1 240 ? 3.394 -8.399 -2.596 1.00 98.44 240 PRO A N 1
ATOM 1877 C CA . PRO A 1 240 ? 4.253 -9.568 -2.722 1.00 98.44 240 PRO A CA 1
ATOM 1878 C C . PRO A 1 240 ? 3.409 -10.814 -3.014 1.00 98.44 240 PRO A C 1
ATOM 1880 O O . PRO A 1 240 ? 2.492 -11.136 -2.261 1.00 98.44 240 PRO A O 1
ATOM 1883 N N . ASN A 1 241 ? 3.700 -11.508 -4.113 1.00 98.44 241 ASN A N 1
ATOM 1884 C CA . ASN A 1 241 ? 2.956 -12.687 -4.531 1.00 98.44 241 ASN A CA 1
ATOM 1885 C C . ASN A 1 241 ? 3.421 -13.923 -3.745 1.00 98.44 241 ASN A C 1
ATOM 1887 O O . ASN A 1 241 ? 4.540 -14.393 -3.976 1.00 98.44 241 ASN A O 1
ATOM 1891 N N . PRO A 1 242 ? 2.583 -14.511 -2.876 1.00 96.62 242 PRO A N 1
ATOM 1892 C CA . PRO A 1 242 ? 2.934 -15.737 -2.157 1.00 96.62 242 PRO A CA 1
ATOM 1893 C C . PRO A 1 242 ? 3.141 -16.947 -3.081 1.00 96.62 242 PRO A C 1
ATOM 1895 O O . PRO A 1 242 ? 3.795 -17.906 -2.679 1.00 96.62 242 PRO A O 1
ATOM 1898 N N . ALA A 1 243 ? 2.596 -16.931 -4.304 1.00 97.62 243 ALA A N 1
ATOM 1899 C CA . ALA A 1 243 ? 2.659 -18.078 -5.208 1.00 97.62 243 ALA A CA 1
ATOM 1900 C C . ALA A 1 243 ? 4.028 -18.253 -5.888 1.00 97.62 243 ALA A C 1
ATOM 1902 O O . ALA A 1 243 ? 4.424 -19.383 -6.175 1.00 97.62 243 ALA A O 1
ATOM 1903 N N . ASP A 1 244 ? 4.729 -17.154 -6.188 1.00 97.19 244 ASP A N 1
ATOM 1904 C CA . ASP A 1 244 ? 5.969 -17.191 -6.980 1.00 97.19 244 ASP A CA 1
ATOM 1905 C C . ASP A 1 244 ? 7.046 -16.167 -6.574 1.00 97.19 244 ASP A C 1
ATOM 1907 O O . ASP A 1 244 ? 8.110 -16.144 -7.186 1.00 97.19 244 ASP A O 1
ATOM 1911 N N . GLY A 1 245 ? 6.797 -15.325 -5.565 1.00 97.69 245 GLY A N 1
ATOM 1912 C CA . GLY A 1 245 ? 7.747 -14.310 -5.096 1.00 97.69 245 GLY A CA 1
ATOM 1913 C C . GLY A 1 245 ? 7.850 -13.053 -5.968 1.00 97.69 245 GLY A C 1
ATOM 1914 O O . GLY A 1 245 ? 8.599 -12.140 -5.625 1.00 97.69 245 GLY A O 1
ATOM 1915 N N . SER A 1 246 ? 7.098 -12.960 -7.071 1.00 98.62 246 SER A N 1
ATOM 1916 C CA . SER A 1 246 ? 7.003 -11.715 -7.842 1.00 98.62 246 SER A CA 1
ATOM 1917 C C . SER A 1 246 ? 6.233 -10.642 -7.085 1.00 98.62 246 SER A C 1
ATOM 1919 O O . SER A 1 246 ? 5.437 -10.929 -6.197 1.00 98.62 246 SER A O 1
ATOM 1921 N N . ILE A 1 247 ? 6.457 -9.380 -7.429 1.00 98.81 247 ILE A N 1
ATOM 1922 C CA . ILE A 1 247 ? 5.844 -8.248 -6.741 1.00 98.81 247 ILE A CA 1
ATOM 1923 C C . ILE A 1 247 ? 4.884 -7.569 -7.693 1.00 98.81 247 ILE A C 1
ATOM 1925 O O . ILE A 1 247 ? 5.273 -7.108 -8.764 1.00 98.81 247 ILE A O 1
ATOM 1929 N N . TRP A 1 248 ? 3.626 -7.485 -7.293 1.00 98.75 248 TRP A N 1
ATOM 1930 C CA . TRP A 1 248 ? 2.600 -6.822 -8.072 1.00 98.75 248 TRP A CA 1
ATOM 1931 C C . TRP A 1 248 ? 2.309 -5.435 -7.518 1.00 98.75 248 TRP A C 1
ATOM 1933 O O . TRP A 1 248 ? 2.391 -5.178 -6.318 1.00 98.75 248 TRP A O 1
ATOM 1943 N N . GLY A 1 249 ? 1.907 -4.542 -8.408 1.00 98.00 249 GLY A N 1
ATOM 1944 C CA . GLY A 1 249 ? 1.377 -3.233 -8.085 1.00 98.00 249 GLY A CA 1
ATOM 1945 C C . GLY A 1 249 ? 0.213 -2.877 -8.995 1.00 98.00 249 GLY A C 1
ATOM 1946 O O . GLY A 1 249 ? 0.008 -3.470 -10.054 1.00 98.00 249 GLY A O 1
ATOM 1947 N N . SER A 1 250 ? -0.558 -1.878 -8.590 1.00 97.50 250 SER A N 1
ATOM 1948 C CA . SER A 1 250 ? -1.552 -1.238 -9.452 1.00 97.50 250 SER A CA 1
ATOM 1949 C C . SER A 1 250 ? -1.053 0.128 -9.901 1.00 97.50 250 SER A C 1
ATOM 1951 O O . SER A 1 250 ? -0.354 0.815 -9.157 1.00 97.50 250 SER A O 1
ATOM 1953 N N . ASN A 1 251 ? -1.429 0.564 -11.098 1.00 93.88 251 ASN A N 1
ATOM 1954 C CA . ASN A 1 251 ? -1.129 1.907 -11.575 1.00 93.88 251 ASN A CA 1
ATOM 1955 C C . ASN A 1 251 ? -2.366 2.807 -11.440 1.00 93.88 251 ASN A C 1
ATOM 1957 O O . ASN A 1 251 ? -3.266 2.779 -12.278 1.00 93.88 251 ASN A O 1
ATOM 1961 N N . ALA A 1 252 ? -2.425 3.593 -10.362 1.00 89.00 252 ALA A N 1
ATOM 1962 C CA . ALA A 1 252 ? -3.524 4.527 -10.124 1.00 89.00 252 ALA A CA 1
ATOM 1963 C C . ALA A 1 252 ? -3.349 5.856 -10.874 1.00 89.00 252 ALA A C 1
ATOM 1965 O O . ALA A 1 252 ? -2.241 6.244 -11.237 1.00 89.00 252 ALA A O 1
ATOM 1966 N N . PHE A 1 253 ? -4.459 6.577 -11.068 1.00 84.50 253 PHE A N 1
ATOM 1967 C CA . PHE A 1 253 ? -4.515 7.918 -11.681 1.00 84.50 253 PHE A CA 1
ATOM 1968 C C . PHE A 1 253 ? -4.105 7.998 -13.166 1.00 84.50 253 PHE 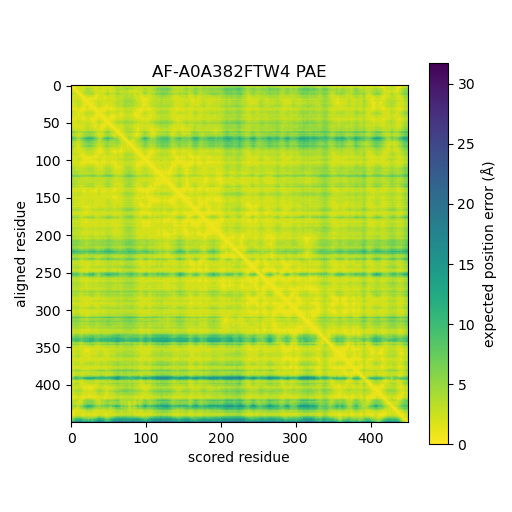A C 1
ATOM 1970 O O . PHE A 1 253 ? -4.120 9.085 -13.742 1.00 84.50 253 PHE A O 1
ATOM 1977 N N . GLY A 1 254 ? -3.795 6.862 -13.796 1.00 83.94 254 GLY A N 1
ATOM 1978 C CA . GLY A 1 254 ? -3.691 6.708 -15.246 1.00 83.94 254 GLY A CA 1
ATOM 1979 C C . GLY A 1 254 ? -4.992 6.175 -15.852 1.00 83.94 254 GLY A C 1
ATOM 1980 O O . GLY A 1 254 ? -5.757 5.479 -15.186 1.00 83.94 254 GLY A O 1
ATOM 1981 N N . TYR A 1 255 ? -5.239 6.484 -17.126 1.00 91.12 255 TYR A N 1
ATOM 1982 C CA . TYR A 1 255 ? -6.350 5.919 -17.898 1.00 91.12 255 TYR A CA 1
ATOM 1983 C C . TYR A 1 255 ? -5.802 5.036 -19.035 1.00 91.12 255 TYR A C 1
ATOM 1985 O O . TYR A 1 255 ? -4.902 5.494 -19.743 1.00 91.12 255 TYR A O 1
ATOM 1993 N N . PRO A 1 256 ? -6.301 3.798 -19.228 1.00 94.06 256 PRO A N 1
ATOM 1994 C CA . PRO A 1 256 ? -7.348 3.124 -18.446 1.00 94.06 256 PRO A CA 1
ATOM 1995 C C . PRO A 1 256 ? -6.862 2.581 -17.089 1.00 94.06 256 PRO A C 1
ATOM 1997 O O . PRO A 1 256 ? -7.676 2.116 -16.298 1.00 94.06 256 PRO A O 1
ATOM 2000 N N . GLY A 1 257 ? -5.563 2.671 -16.797 1.00 96.06 257 GLY A N 1
ATOM 2001 C CA . GLY A 1 257 ? -4.949 2.036 -15.631 1.00 96.06 257 GLY A CA 1
ATOM 2002 C C . GLY A 1 257 ? -4.406 0.642 -15.959 1.00 96.06 257 GLY A C 1
ATOM 2003 O O . GLY A 1 257 ? -4.576 0.149 -17.077 1.00 96.06 257 GLY A O 1
ATOM 2004 N N . ALA A 1 258 ? -3.697 0.028 -15.013 1.00 97.56 258 ALA A N 1
ATOM 2005 C CA . ALA A 1 258 ? -3.018 -1.253 -15.213 1.00 97.56 258 ALA A CA 1
ATOM 2006 C C . ALA A 1 258 ? -2.714 -1.963 -13.887 1.00 97.56 258 ALA A C 1
ATOM 2008 O O . ALA A 1 258 ? -2.632 -1.321 -12.836 1.00 97.56 258 ALA A O 1
ATOM 2009 N N . VAL A 1 259 ? -2.455 -3.269 -13.964 1.00 98.44 259 VAL A N 1
ATOM 2010 C CA . VAL A 1 259 ? -1.644 -3.992 -12.973 1.00 98.44 259 VAL A CA 1
ATOM 2011 C C . VAL A 1 259 ? -0.252 -4.230 -13.547 1.00 98.44 259 VAL A C 1
ATOM 2013 O O . VAL A 1 259 ? -0.069 -4.342 -14.763 1.00 98.44 259 VAL A O 1
ATOM 2016 N N . VAL A 1 260 ? 0.747 -4.231 -12.677 1.00 97.88 260 VAL A N 1
ATOM 2017 C CA . VAL A 1 260 ? 2.162 -4.260 -13.045 1.00 97.88 260 VAL A CA 1
ATOM 2018 C C . VAL A 1 260 ? 2.846 -5.309 -12.187 1.00 97.88 260 VAL A C 1
ATOM 2020 O O . VAL A 1 260 ? 2.650 -5.321 -10.977 1.00 97.88 260 VAL A O 1
ATOM 2023 N N . ARG A 1 261 ? 3.637 -6.179 -12.805 1.00 98.50 261 ARG A N 1
ATOM 2024 C CA . ARG A 1 261 ? 4.454 -7.189 -12.129 1.00 98.50 261 ARG A CA 1
ATOM 2025 C C . ARG A 1 261 ? 5.912 -6.751 -12.175 1.00 98.50 261 ARG A C 1
ATOM 2027 O O . ARG A 1 261 ? 6.345 -6.181 -13.171 1.00 98.50 261 ARG A O 1
ATOM 2034 N N . TYR A 1 262 ? 6.659 -7.047 -11.127 1.00 98.62 262 TYR A N 1
ATOM 2035 C CA . TYR A 1 262 ? 8.111 -6.968 -11.056 1.00 98.62 262 TYR A CA 1
ATOM 2036 C C . TYR A 1 262 ? 8.640 -8.323 -10.592 1.00 98.62 262 TYR A C 1
ATOM 2038 O O . TYR A 1 262 ? 8.108 -8.901 -9.645 1.00 98.62 262 TYR A O 1
ATOM 2046 N N . ASP A 1 263 ? 9.662 -8.839 -11.260 1.00 98.25 263 ASP A N 1
ATOM 2047 C CA . ASP A 1 263 ? 10.318 -10.094 -10.919 1.00 98.25 263 ASP A CA 1
ATOM 2048 C C . ASP A 1 263 ? 11.686 -9.806 -10.285 1.00 98.25 263 ASP A C 1
ATOM 2050 O O . ASP A 1 263 ? 12.630 -9.451 -10.997 1.00 98.25 263 ASP A O 1
ATOM 2054 N N . PRO A 1 264 ? 11.833 -9.943 -8.954 1.00 97.56 264 PRO A N 1
ATOM 2055 C CA . PRO A 1 264 ? 13.098 -9.667 -8.282 1.00 97.56 264 PRO A CA 1
ATOM 2056 C C . PRO A 1 264 ? 14.257 -10.555 -8.749 1.00 97.56 264 PRO A C 1
ATOM 2058 O O . PRO A 1 264 ? 15.410 -10.161 -8.586 1.00 97.56 264 PRO A O 1
ATOM 2061 N N . ALA A 1 265 ? 13.983 -11.734 -9.322 1.00 96.56 265 ALA A N 1
ATOM 2062 C CA . ALA A 1 265 ? 15.028 -12.654 -9.762 1.00 96.56 265 ALA A CA 1
ATOM 2063 C C . ALA A 1 265 ? 15.704 -12.200 -11.064 1.00 96.56 265 ALA A C 1
ATOM 2065 O O . ALA A 1 265 ? 16.885 -12.481 -11.268 1.00 96.56 265 ALA A O 1
ATOM 2066 N N . THR A 1 266 ? 14.973 -11.505 -11.941 1.00 97.56 266 THR A N 1
ATOM 2067 C CA . THR A 1 266 ? 15.488 -11.028 -13.236 1.00 97.56 266 THR A CA 1
ATOM 2068 C C . THR A 1 266 ? 15.655 -9.512 -13.297 1.00 97.56 266 THR A C 1
ATOM 2070 O O . THR A 1 266 ? 16.416 -9.022 -14.127 1.00 97.56 266 THR A O 1
ATOM 2073 N N . GLY A 1 267 ? 14.963 -8.763 -12.434 1.00 97.69 267 GLY A N 1
ATOM 2074 C CA . GLY A 1 267 ? 14.880 -7.302 -12.487 1.00 97.69 267 GLY A CA 1
ATOM 2075 C C . GLY A 1 267 ? 13.906 -6.773 -13.546 1.00 97.69 267 GLY A C 1
ATOM 2076 O O . GLY A 1 267 ? 13.817 -5.559 -13.735 1.00 97.69 267 GLY A O 1
ATOM 2077 N N . LEU A 1 268 ? 13.175 -7.660 -14.227 1.00 98.50 268 LEU A N 1
ATOM 2078 C CA . LEU A 1 268 ? 12.233 -7.311 -15.288 1.00 98.50 268 LEU A CA 1
ATOM 2079 C C . LEU A 1 268 ? 10.820 -7.112 -14.743 1.00 98.50 268 LEU A C 1
ATOM 2081 O O . LEU A 1 268 ? 10.417 -7.683 -13.729 1.00 98.50 268 LEU A O 1
ATOM 2085 N N . GLY A 1 269 ? 10.048 -6.298 -15.449 1.00 97.81 269 GLY A N 1
ATOM 2086 C CA . GLY A 1 269 ? 8.648 -6.042 -15.179 1.00 97.81 269 GLY A CA 1
ATOM 2087 C C . GLY A 1 269 ? 7.740 -6.450 -16.330 1.00 97.81 269 GLY A C 1
ATOM 2088 O O . GLY A 1 269 ? 8.161 -6.650 -17.466 1.00 97.81 269 GLY A O 1
ATOM 2089 N N . GLU A 1 270 ? 6.454 -6.526 -16.019 1.00 98.06 270 GLU A N 1
ATOM 2090 C CA . GLU A 1 270 ? 5.377 -6.748 -16.979 1.00 98.06 270 GLU A CA 1
ATOM 2091 C C . GLU A 1 270 ? 4.255 -5.756 -16.684 1.00 98.06 270 GLU A C 1
ATOM 2093 O O . GLU A 1 270 ? 4.024 -5.381 -15.532 1.00 98.06 270 GLU A O 1
ATOM 2098 N N . ARG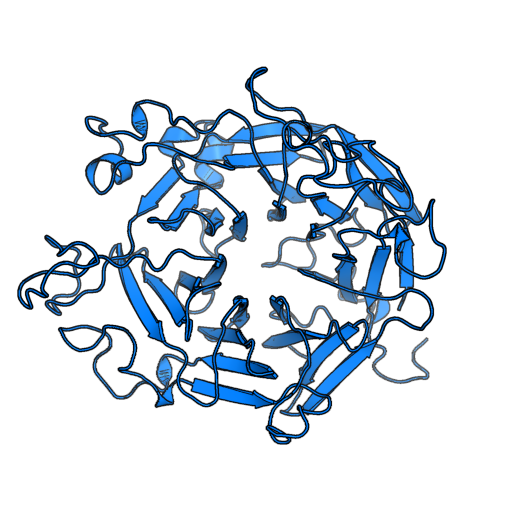 A 1 271 ? 3.526 -5.338 -17.717 1.00 97.44 271 ARG A N 1
ATOM 2099 C CA . ARG A 1 271 ? 2.386 -4.430 -17.583 1.00 97.44 271 ARG A CA 1
ATOM 2100 C C . ARG A 1 271 ? 1.166 -5.029 -18.261 1.00 97.44 271 ARG A C 1
ATOM 2102 O O . ARG A 1 271 ? 1.251 -5.470 -19.404 1.00 97.44 271 ARG A O 1
ATOM 2109 N N . TYR A 1 272 ? 0.029 -4.936 -17.582 1.00 98.25 272 TYR A N 1
ATOM 2110 C CA . TYR A 1 272 ? -1.262 -5.399 -18.071 1.00 98.25 272 TYR A CA 1
ATOM 2111 C C . TYR A 1 272 ? -2.283 -4.280 -17.920 1.00 98.25 272 TYR A C 1
ATOM 2113 O O . TYR A 1 272 ? -2.725 -3.966 -16.813 1.00 98.25 272 TYR A O 1
ATOM 2121 N N . ASN A 1 273 ? -2.618 -3.630 -19.032 1.00 97.81 273 ASN A N 1
ATOM 2122 C CA . ASN A 1 273 ? -3.626 -2.576 -19.039 1.00 97.81 273 ASN A CA 1
ATOM 2123 C C . ASN A 1 273 ? -5.004 -3.173 -18.769 1.00 97.81 273 ASN A C 1
ATOM 2125 O O . ASN A 1 273 ? -5.305 -4.276 -19.222 1.00 97.81 273 ASN A O 1
ATOM 2129 N N . VAL A 1 274 ? -5.845 -2.420 -18.061 1.00 98.19 274 VAL A N 1
ATOM 2130 C CA . VAL A 1 274 ? -7.250 -2.786 -17.859 1.00 98.19 274 VAL A CA 1
ATOM 2131 C C . VAL A 1 274 ? -7.997 -2.589 -19.190 1.00 98.19 274 VAL A C 1
ATOM 2133 O O . VAL A 1 274 ? -8.056 -1.451 -19.668 1.00 98.19 274 VAL A O 1
ATOM 2136 N N . PRO A 1 275 ? -8.561 -3.641 -19.816 1.00 97.44 275 PRO A N 1
ATOM 2137 C CA . PRO A 1 275 ? -9.373 -3.493 -21.016 1.00 97.44 275 PRO A CA 1
ATOM 2138 C C . PRO A 1 275 ? -10.797 -3.049 -20.664 1.00 97.44 275 PRO A C 1
ATOM 2140 O O . PRO A 1 275 ? -11.258 -3.215 -19.535 1.00 97.44 275 PRO A O 1
ATOM 2143 N N . LEU A 1 276 ? -11.538 -2.562 -21.662 1.00 95.06 276 LEU A N 1
ATOM 2144 C CA . LEU A 1 276 ? -12.983 -2.366 -21.518 1.00 95.06 276 LEU A CA 1
ATOM 2145 C C . LEU A 1 276 ? -1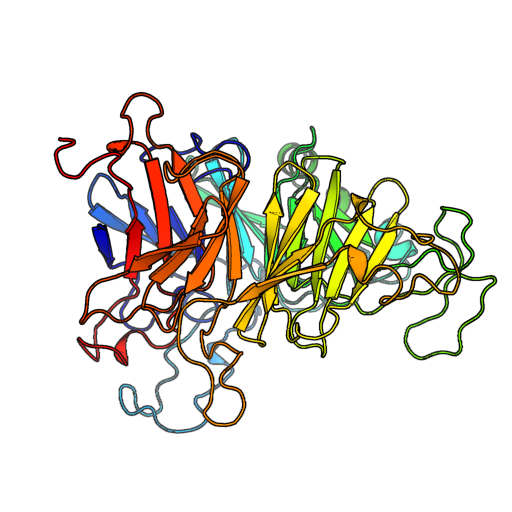3.684 -3.694 -21.156 1.00 95.06 276 LEU A C 1
ATOM 2147 O O . LEU A 1 276 ? -13.269 -4.747 -21.645 1.00 95.06 276 LEU A O 1
ATOM 2151 N N . PRO A 1 277 ? -14.771 -3.660 -20.361 1.00 93.88 277 PRO A N 1
ATOM 2152 C CA . PRO A 1 277 ? -15.449 -2.472 -19.818 1.00 93.88 277 PRO A CA 1
ATOM 2153 C C . PRO A 1 277 ? -14.766 -1.836 -18.591 1.00 93.88 277 PRO A C 1
ATOM 2155 O O . PRO A 1 277 ? -15.220 -0.803 -18.106 1.00 93.88 277 PRO A O 1
ATOM 2158 N N . GLY A 1 278 ? -13.676 -2.414 -18.085 1.00 94.75 278 GLY A N 1
ATOM 2159 C CA . GLY A 1 278 ? -12.925 -1.869 -16.958 1.00 94.75 278 GLY A CA 1
ATOM 2160 C C . GLY A 1 278 ? -12.172 -0.575 -17.282 1.00 94.75 278 GLY A C 1
ATOM 2161 O O . GLY A 1 278 ? -11.700 -0.375 -18.400 1.00 94.75 278 GLY A O 1
ATOM 2162 N N . PHE A 1 279 ? -12.022 0.303 -16.287 1.00 95.06 279 PHE A N 1
ATOM 2163 C CA . PHE A 1 279 ? -11.085 1.433 -16.323 1.00 95.06 279 PHE A CA 1
ATOM 2164 C C . PHE A 1 279 ? -10.895 2.053 -14.932 1.00 95.06 279 PHE A C 1
ATOM 2166 O O . PHE A 1 279 ? -11.692 1.851 -14.018 1.00 95.06 279 PHE A O 1
ATOM 2173 N N . GLY A 1 280 ? -9.853 2.870 -14.786 1.00 94.25 280 GLY A N 1
ATOM 2174 C CA . GLY A 1 280 ? -9.578 3.661 -13.591 1.00 94.25 280 GLY A CA 1
ATOM 2175 C C . GLY A 1 280 ? -9.127 2.809 -12.410 1.00 94.25 280 GLY A C 1
ATOM 2176 O O . GLY A 1 280 ? -9.746 2.882 -11.350 1.00 94.25 280 GLY A O 1
ATOM 2177 N N . SER A 1 281 ? -8.076 2.000 -12.584 1.00 95.75 281 SER A N 1
ATOM 2178 C CA . SER A 1 281 ? -7.509 1.214 -11.482 1.00 95.75 281 SER A CA 1
ATOM 2179 C C . SER A 1 281 ? -7.079 2.089 -10.308 1.00 95.75 281 SER A C 1
ATOM 2181 O O . SER A 1 281 ? -6.559 3.194 -10.490 1.00 95.75 281 SER A O 1
ATOM 2183 N N . ARG A 1 282 ? -7.279 1.580 -9.090 1.00 95.25 282 ARG A N 1
ATOM 2184 C CA . ARG A 1 282 ? -6.849 2.228 -7.849 1.00 95.25 282 ARG A CA 1
ATOM 2185 C C . ARG A 1 282 ? -6.168 1.233 -6.913 1.00 95.25 282 ARG A C 1
ATOM 2187 O O . ARG A 1 282 ? -5.126 0.710 -7.289 1.00 95.25 282 ARG A O 1
ATOM 2194 N N . GLY A 1 283 ? -6.686 0.997 -5.708 1.00 97.06 283 GLY A N 1
ATOM 2195 C CA . GLY A 1 283 ? -6.127 0.008 -4.791 1.00 97.06 283 GLY A CA 1
ATOM 2196 C C . GLY A 1 283 ? -6.383 -1.415 -5.276 1.00 97.06 283 GLY A C 1
ATOM 2197 O O . GLY A 1 283 ? -7.416 -1.690 -5.889 1.00 97.06 283 GLY A O 1
ATOM 2198 N N . ALA A 1 284 ? -5.428 -2.295 -5.016 1.00 98.25 284 ALA A N 1
ATOM 2199 C CA . ALA A 1 284 ? -5.459 -3.688 -5.423 1.00 98.25 284 ALA A CA 1
ATOM 2200 C C . ALA A 1 284 ? -4.799 -4.550 -4.350 1.00 98.25 284 ALA A C 1
ATOM 2202 O O . ALA A 1 284 ? -3.989 -4.044 -3.572 1.00 98.25 284 ALA A O 1
ATOM 2203 N N . ASP A 1 285 ? -5.128 -5.834 -4.357 1.00 98.62 285 ASP A N 1
ATOM 2204 C CA . ASP A 1 285 ? -4.468 -6.845 -3.541 1.00 98.62 285 ASP A CA 1
ATOM 2205 C C . ASP A 1 285 ? -4.401 -8.182 -4.294 1.00 98.62 285 ASP A C 1
ATOM 2207 O O . ASP A 1 285 ? -5.046 -8.344 -5.332 1.00 98.62 285 ASP A O 1
ATOM 2211 N N . ILE A 1 286 ? -3.596 -9.126 -3.814 1.00 98.69 286 ILE A N 1
ATOM 2212 C CA . ILE A 1 286 ? -3.350 -10.409 -4.487 1.00 98.69 286 ILE A CA 1
ATOM 2213 C C . ILE A 1 286 ? -3.810 -11.582 -3.619 1.00 98.69 286 ILE A C 1
ATOM 2215 O O . ILE A 1 286 ? -3.694 -11.538 -2.392 1.00 98.69 286 ILE A O 1
ATOM 2219 N N . ASP A 1 287 ? -4.343 -12.631 -4.241 1.00 98.62 287 ASP A N 1
ATOM 2220 C CA . ASP A 1 287 ? -4.677 -13.879 -3.550 1.00 98.62 287 ASP A CA 1
ATOM 2221 C C . ASP A 1 287 ? -3.473 -14.834 -3.445 1.00 98.62 287 ASP A C 1
ATOM 2223 O O . ASP A 1 287 ? -2.407 -14.594 -4.026 1.00 98.62 287 ASP A O 1
ATOM 2227 N N . LYS A 1 288 ? -3.623 -15.946 -2.714 1.00 97.94 288 LYS A N 1
ATOM 2228 C CA . LYS A 1 288 ? -2.544 -16.938 -2.568 1.00 97.94 288 LYS A CA 1
ATOM 2229 C C . LYS A 1 288 ? -2.177 -17.674 -3.858 1.00 97.94 288 LYS A C 1
ATOM 2231 O O . LYS A 1 288 ? -1.147 -18.342 -3.908 1.00 97.94 288 LYS A O 1
ATOM 2236 N N . ASN A 1 289 ? -3.005 -17.570 -4.893 1.00 98.06 289 ASN A N 1
ATOM 2237 C CA . ASN A 1 289 ? -2.829 -18.223 -6.186 1.00 98.06 289 ASN A CA 1
ATOM 2238 C C . ASN A 1 289 ? -2.179 -17.303 -7.231 1.00 98.06 289 ASN A C 1
ATOM 2240 O O . ASN A 1 289 ? -1.968 -17.740 -8.368 1.00 98.06 289 ASN A O 1
ATOM 2244 N N . GLY A 1 290 ? -1.862 -16.057 -6.863 1.00 98.31 290 GLY A N 1
ATOM 2245 C CA . GLY A 1 290 ? -1.282 -15.053 -7.749 1.00 98.31 290 GLY A CA 1
ATOM 2246 C C . GLY A 1 290 ? -2.300 -14.332 -8.637 1.00 98.31 290 GLY A C 1
ATOM 2247 O O . GLY A 1 290 ? -1.912 -13.773 -9.663 1.00 98.31 290 GLY A O 1
ATOM 2248 N N . VAL A 1 291 ? -3.589 -14.357 -8.285 1.00 98.81 291 VAL A N 1
ATOM 2249 C CA . VAL A 1 291 ? -4.637 -13.581 -8.962 1.00 98.81 291 VAL A CA 1
ATOM 2250 C C . VAL A 1 291 ? -4.729 -12.205 -8.316 1.00 98.81 291 VAL A C 1
ATOM 2252 O O . VAL A 1 291 ? -4.897 -12.081 -7.101 1.00 98.81 291 VAL A O 1
ATOM 2255 N N . VAL A 1 292 ? -4.617 -11.159 -9.133 1.00 98.88 292 VAL A N 1
ATOM 2256 C CA . VAL A 1 292 ? -4.699 -9.771 -8.672 1.00 98.88 292 VAL A CA 1
ATOM 2257 C C . VAL A 1 292 ? -6.143 -9.295 -8.722 1.00 98.88 292 VAL A C 1
ATOM 2259 O O . VAL A 1 292 ? -6.814 -9.418 -9.744 1.00 98.88 292 VAL A O 1
ATOM 2262 N N . TRP A 1 293 ? -6.595 -8.688 -7.632 1.00 98.88 293 TRP A N 1
ATOM 2263 C CA . TRP A 1 293 ? -7.924 -8.121 -7.473 1.00 98.88 293 TRP A CA 1
ATOM 2264 C C . TRP A 1 293 ? -7.823 -6.606 -7.320 1.00 98.88 293 TRP A C 1
ATOM 2266 O O . TRP A 1 293 ? -7.092 -6.113 -6.464 1.00 98.88 293 TRP A O 1
ATOM 2276 N N . VAL A 1 294 ? -8.532 -5.841 -8.148 1.00 98.44 294 VAL A N 1
ATOM 2277 C CA . VAL A 1 294 ? -8.340 -4.387 -8.262 1.00 98.44 294 VAL A CA 1
ATOM 2278 C C . VAL A 1 294 ? -9.657 -3.618 -8.260 1.00 98.44 294 VAL A C 1
ATOM 2280 O O . VAL A 1 294 ? -10.601 -3.950 -8.973 1.00 98.44 294 VAL A O 1
ATOM 2283 N N . SER A 1 295 ? -9.699 -2.528 -7.495 1.00 97.69 295 SER A N 1
ATOM 2284 C CA . SER A 1 295 ? -10.793 -1.556 -7.532 1.00 97.69 295 SER A CA 1
ATOM 2285 C C . SER A 1 295 ? -10.728 -0.730 -8.814 1.00 97.69 295 SER A C 1
ATOM 2287 O O . SER A 1 295 ? -9.701 -0.097 -9.086 1.00 97.69 295 SER A O 1
ATOM 2289 N N . LEU A 1 296 ? -11.825 -0.697 -9.575 1.00 96.56 296 LEU A N 1
ATOM 2290 C CA . LEU A 1 296 ? -11.927 0.035 -10.837 1.00 96.56 296 LEU A CA 1
ATOM 2291 C C . LEU A 1 296 ? -12.968 1.155 -10.746 1.00 96.56 296 LEU A C 1
ATOM 2293 O O . LEU A 1 296 ? -14.089 0.955 -10.282 1.00 96.56 296 LEU A O 1
ATOM 2297 N N . GLY A 1 297 ? -12.617 2.334 -11.260 1.00 93.75 297 GLY A N 1
ATOM 2298 C CA . GLY A 1 297 ? -13.524 3.478 -11.390 1.00 93.75 297 GLY A CA 1
ATOM 2299 C C . GLY A 1 297 ? -14.714 3.242 -12.327 1.00 93.75 297 GLY A C 1
ATOM 2300 O O . GLY A 1 297 ? -15.647 4.039 -12.317 1.00 93.75 297 GLY A O 1
ATOM 2301 N N . SER A 1 298 ? -14.706 2.155 -13.100 1.00 93.50 298 SER A N 1
ATOM 2302 C CA . SER A 1 298 ? -15.848 1.676 -13.887 1.00 93.50 298 SER A CA 1
ATOM 2303 C C . SER A 1 298 ? -16.941 0.993 -13.053 1.00 93.50 298 SER A C 1
ATOM 2305 O O . SER A 1 298 ? -17.862 0.419 -13.623 1.00 93.50 298 SER A O 1
ATOM 2307 N N . GLY A 1 299 ? -16.835 0.968 -11.720 1.00 95.19 299 GLY A N 1
ATOM 2308 C CA . GLY A 1 299 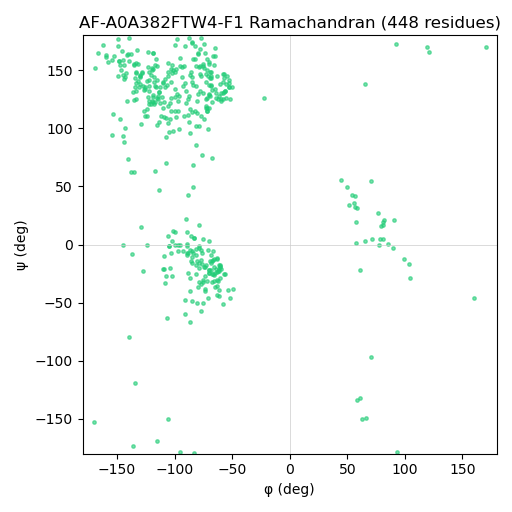? -17.821 0.302 -10.863 1.00 95.19 299 GLY A CA 1
ATOM 2309 C C . GLY A 1 299 ? -17.689 -1.221 -10.852 1.00 95.19 299 GLY A C 1
ATOM 2310 O O . GLY A 1 299 ? -18.673 -1.926 -10.641 1.00 95.19 299 GLY A O 1
ATOM 2311 N N . HIS A 1 300 ? -16.483 -1.736 -11.097 1.00 96.75 300 HIS A N 1
ATOM 2312 C CA . HIS A 1 300 ? -16.188 -3.166 -11.100 1.00 96.75 300 HIS A CA 1
ATOM 2313 C C . HIS A 1 300 ? -15.088 -3.497 -10.084 1.00 96.75 300 HIS A C 1
ATOM 2315 O O . HIS A 1 300 ? -14.153 -2.719 -9.874 1.00 96.75 300 HIS A O 1
ATOM 2321 N N . LEU A 1 301 ? -15.163 -4.693 -9.509 1.00 98.50 301 LEU A N 1
ATOM 2322 C CA . LEU A 1 301 ? -13.996 -5.391 -8.985 1.00 98.50 301 LEU A CA 1
ATOM 2323 C C . LEU A 1 301 ? -13.355 -6.151 -10.155 1.00 98.50 301 LEU A C 1
ATOM 2325 O O . LEU A 1 301 ? -13.976 -7.037 -10.743 1.00 98.50 301 LEU A O 1
ATOM 2329 N N . GLY A 1 302 ? -12.141 -5.761 -10.537 1.00 98.31 302 GLY A N 1
ATOM 2330 C CA . GLY A 1 302 ? -11.364 -6.448 -11.565 1.00 98.31 302 GLY A CA 1
ATOM 2331 C C . GLY A 1 302 ? -10.604 -7.633 -10.980 1.00 98.31 302 GLY A C 1
ATOM 2332 O O . GLY A 1 302 ? -10.006 -7.507 -9.919 1.00 98.31 302 GLY A O 1
ATOM 2333 N N . GLU A 1 303 ? -10.602 -8.750 -11.693 1.00 98.81 303 GLU A N 1
ATOM 2334 C CA . GLU A 1 303 ? -9.806 -9.951 -11.437 1.00 98.81 303 GLU A CA 1
ATOM 2335 C C . GLU A 1 303 ? -8.820 -10.112 -12.597 1.00 98.81 303 GLU A C 1
ATOM 2337 O O . GLU A 1 303 ? -9.236 -10.108 -13.758 1.00 98.81 303 GLU A O 1
ATOM 2342 N N . PHE A 1 304 ? -7.529 -10.255 -12.305 1.00 98.88 304 PHE A N 1
ATOM 2343 C CA . PHE A 1 304 ? -6.498 -10.518 -13.301 1.00 98.88 304 PHE A CA 1
ATOM 2344 C C . PHE A 1 304 ? -5.714 -11.786 -12.963 1.00 98.88 304 PHE A C 1
ATOM 2346 O O . PHE A 1 304 ? -5.003 -11.847 -11.960 1.00 98.88 304 PHE A O 1
ATOM 2353 N N . ASP A 1 305 ? -5.811 -12.785 -13.839 1.00 98.69 305 ASP A N 1
ATOM 2354 C CA . ASP A 1 305 ? -5.090 -14.051 -13.733 1.00 98.69 305 ASP A CA 1
ATOM 2355 C C . ASP A 1 305 ? -4.099 -14.205 -14.894 1.00 98.69 305 ASP A C 1
ATOM 2357 O O . ASP A 1 305 ? -4.464 -14.581 -16.014 1.00 98.69 305 ASP A O 1
ATOM 2361 N N . ARG A 1 306 ? -2.814 -13.973 -14.599 1.00 98.25 306 ARG A N 1
ATOM 2362 C CA . ARG A 1 306 ? -1.703 -14.093 -15.559 1.00 98.25 306 ARG A CA 1
ATOM 2363 C C . ARG A 1 306 ? -1.626 -15.477 -16.219 1.00 98.25 306 ARG A C 1
ATOM 2365 O O . ARG A 1 306 ? -1.116 -15.602 -17.327 1.00 98.25 306 ARG A O 1
ATOM 2372 N N . ARG A 1 307 ? -2.133 -16.538 -15.582 1.00 98.00 307 ARG A N 1
ATOM 2373 C CA . ARG A 1 307 ? -2.088 -17.911 -16.125 1.00 98.00 307 ARG A CA 1
ATOM 2374 C C . ARG A 1 307 ? -3.052 -18.107 -17.295 1.00 98.00 307 ARG A C 1
ATOM 2376 O O . ARG A 1 307 ? -2.901 -19.074 -18.038 1.00 98.00 307 ARG A O 1
ATOM 2383 N N . LYS A 1 308 ? -4.040 -17.218 -17.458 1.00 98.56 308 LYS A N 1
ATOM 2384 C CA . LYS A 1 308 ? -4.989 -17.248 -18.581 1.00 98.56 308 LYS A CA 1
ATOM 2385 C C . LYS A 1 308 ? -4.399 -16.634 -19.857 1.00 98.56 308 LYS A C 1
ATOM 2387 O O . LYS A 1 308 ? -4.963 -16.863 -20.923 1.00 98.56 308 LYS A O 1
ATOM 2392 N N . CYS A 1 309 ? -3.276 -15.915 -19.766 1.00 98.25 309 CYS A N 1
ATOM 2393 C CA . CYS A 1 309 ? -2.604 -15.314 -20.915 1.00 98.25 309 CYS A CA 1
ATOM 2394 C C . CYS A 1 309 ? -2.132 -16.374 -21.924 1.00 98.25 309 CYS A C 1
ATOM 2396 O O . CYS A 1 309 ? -1.439 -17.328 -21.575 1.00 98.25 309 CYS A O 1
ATOM 2398 N N . GLN A 1 310 ? -2.496 -16.191 -23.189 1.00 96.62 310 GLN A N 1
ATOM 2399 C CA . GLN A 1 310 ? -2.211 -17.091 -24.308 1.00 96.62 310 GLN A CA 1
ATOM 2400 C C . GLN A 1 310 ? -1.053 -16.586 -25.173 1.00 96.62 310 GLN A C 1
ATOM 2402 O O . GLN A 1 310 ? -0.389 -17.381 -25.842 1.00 96.62 310 GLN A O 1
ATOM 2407 N N . GLY A 1 311 ? -0.836 -15.268 -25.196 1.00 93.50 311 GLY A N 1
ATOM 2408 C CA . GLY A 1 311 ? 0.249 -14.626 -25.931 1.00 93.50 311 GLY A CA 1
ATOM 2409 C C . GLY A 1 311 ? 1.595 -14.645 -25.193 1.00 93.50 311 GLY A C 1
ATOM 2410 O O . GLY A 1 311 ? 1.662 -14.997 -24.014 1.00 93.50 311 GLY A O 1
ATOM 2411 N N . PRO A 1 312 ? 2.686 -14.246 -25.873 1.00 96.25 312 PRO A N 1
ATOM 2412 C CA . PRO A 1 312 ? 3.967 -13.984 -25.222 1.00 96.25 312 PRO A CA 1
ATOM 2413 C C . PRO A 1 312 ? 3.833 -12.913 -24.133 1.00 96.25 312 PRO A C 1
ATOM 2415 O O . PRO A 1 312 ? 3.145 -11.915 -24.335 1.00 96.25 312 PRO A O 1
ATOM 2418 N N . LEU A 1 313 ? 4.522 -13.117 -23.008 1.00 96.94 313 LEU A N 1
ATOM 2419 C CA . LEU A 1 313 ? 4.536 -12.200 -21.854 1.00 96.94 313 LEU A CA 1
ATOM 2420 C C . LEU A 1 313 ? 5.728 -11.229 -21.882 1.00 96.94 313 LEU A C 1
ATOM 2422 O O . LEU A 1 313 ? 5.880 -10.394 -20.998 1.00 96.94 313 LEU A O 1
ATOM 2426 N N . ASN A 1 314 ? 6.568 -11.355 -22.908 1.00 97.12 314 ASN A N 1
ATOM 2427 C CA . ASN A 1 314 ? 7.681 -10.480 -23.238 1.00 97.12 314 ASN A CA 1
ATOM 2428 C C . ASN A 1 314 ? 7.745 -10.271 -24.765 1.00 97.12 314 ASN A C 1
ATOM 2430 O O . ASN A 1 314 ? 6.942 -10.821 -25.532 1.00 97.12 314 ASN A O 1
ATOM 2434 N N . GLY A 1 315 ? 8.691 -9.454 -25.216 1.00 97.12 315 GL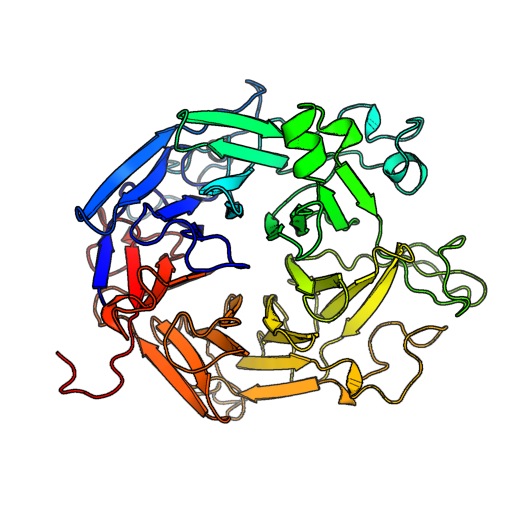Y A N 1
ATOM 2435 C CA . GLY A 1 315 ? 8.871 -9.084 -26.613 1.00 97.12 315 GLY A CA 1
ATOM 2436 C C . GLY A 1 315 ? 8.152 -7.785 -27.007 1.00 97.12 315 GLY A C 1
ATOM 2437 O O . GLY A 1 315 ? 7.470 -7.154 -26.196 1.00 97.12 315 GLY A O 1
ATOM 2438 N N . PRO A 1 316 ? 8.241 -7.381 -28.288 1.00 95.62 316 PRO A N 1
ATOM 2439 C CA . PRO A 1 316 ? 7.912 -6.021 -28.727 1.00 95.62 316 PRO A CA 1
ATOM 2440 C C . PRO A 1 316 ? 6.437 -5.629 -28.571 1.00 95.62 316 PRO A C 1
ATOM 2442 O O . PRO A 1 316 ? 6.119 -4.441 -28.549 1.00 95.62 316 PRO A O 1
ATOM 2445 N N . ASN A 1 317 ? 5.545 -6.616 -28.445 1.00 95.06 317 ASN A N 1
ATOM 2446 C CA . ASN A 1 317 ? 4.104 -6.411 -28.293 1.00 95.06 317 ASN A CA 1
ATOM 2447 C C . ASN A 1 317 ? 3.611 -6.598 -26.846 1.00 95.06 317 ASN A C 1
ATOM 2449 O O . ASN A 1 317 ? 2.446 -6.320 -26.570 1.00 95.06 317 ASN A O 1
ATOM 2453 N N . ALA A 1 318 ? 4.461 -7.052 -25.918 1.00 97.00 318 ALA A N 1
ATOM 2454 C CA . ALA A 1 318 ? 4.090 -7.299 -24.523 1.00 97.00 318 ALA A CA 1
ATOM 2455 C C . ALA A 1 318 ? 4.152 -6.016 -23.671 1.00 97.00 318 ALA A C 1
ATOM 2457 O O . ALA A 1 318 ? 4.752 -5.966 -22.603 1.00 97.00 318 ALA A O 1
ATOM 2458 N N . THR A 1 319 ? 3.539 -4.938 -24.164 1.00 94.56 319 THR A N 1
ATOM 2459 C CA . THR A 1 319 ? 3.679 -3.580 -23.602 1.00 94.56 319 THR A CA 1
ATOM 2460 C C . THR A 1 319 ? 2.458 -3.099 -22.811 1.00 94.56 319 THR A C 1
ATOM 2462 O O . THR A 1 319 ? 2.461 -1.997 -22.258 1.00 94.56 319 THR A O 1
ATOM 2465 N N . GLY A 1 320 ? 1.409 -3.922 -22.728 1.00 95.75 320 GLY A N 1
ATOM 2466 C CA . GLY A 1 320 ? 0.222 -3.638 -21.916 1.00 95.75 320 GLY A CA 1
ATOM 2467 C C . GLY A 1 320 ? -1.029 -4.419 -22.310 1.00 95.75 320 GLY A C 1
ATOM 2468 O O . GLY A 1 320 ? -1.698 -4.981 -21.450 1.00 95.75 320 GLY A O 1
ATOM 2469 N N . ASP A 1 321 ? -1.326 -4.489 -23.608 1.00 96.62 321 ASP A N 1
ATOM 2470 C CA . ASP A 1 321 ? -2.633 -4.952 -24.117 1.00 96.62 321 ASP A CA 1
ATOM 2471 C C . ASP A 1 321 ? -2.631 -6.416 -24.593 1.00 96.62 321 ASP A C 1
ATOM 2473 O O . ASP A 1 321 ? -3.563 -6.877 -25.244 1.00 96.62 321 ASP A O 1
ATOM 2477 N N . HIS A 1 322 ? -1.560 -7.152 -24.307 1.00 97.44 322 HIS A N 1
ATOM 2478 C CA . HIS A 1 322 ? -1.278 -8.470 -24.880 1.00 97.44 322 HIS A CA 1
ATOM 2479 C C . HIS A 1 322 ? -1.971 -9.641 -24.166 1.00 97.44 322 HIS A C 1
ATOM 2481 O O . HIS A 1 322 ? -1.896 -10.763 -24.658 1.00 97.44 322 HIS A O 1
ATOM 2487 N N . CYS A 1 323 ? -2.630 -9.395 -23.028 1.00 98.12 323 CYS A N 1
ATOM 2488 C CA . CYS A 1 323 ? -3.370 -10.409 -22.271 1.00 98.12 323 CYS A CA 1
ATOM 2489 C C . CYS A 1 323 ? -4.756 -9.903 -21.811 1.00 98.12 323 CYS A C 1
ATOM 2491 O O . CYS A 1 323 ? -5.022 -9.779 -20.612 1.00 98.12 323 CYS A O 1
ATOM 2493 N N . PRO A 1 324 ? -5.671 -9.564 -22.739 1.00 97.44 324 PRO A N 1
ATOM 2494 C CA . PRO A 1 324 ? -7.046 -9.219 -22.378 1.00 97.44 324 PRO A CA 1
ATOM 2495 C C . PRO A 1 324 ? -7.802 -10.393 -21.731 1.00 97.44 324 PRO A C 1
ATOM 2497 O O . PRO A 1 324 ? -8.650 -10.175 -20.874 1.00 97.44 324 PRO A O 1
ATOM 2500 N N . GLU A 1 325 ? -7.480 -11.635 -22.092 1.00 98.06 325 GLU A N 1
ATOM 2501 C CA . GLU A 1 325 ? -8.085 -12.863 -21.561 1.00 98.06 325 GLU A CA 1
ATOM 2502 C C . GLU A 1 325 ? -7.739 -13.155 -20.093 1.00 98.06 325 GLU A C 1
ATOM 2504 O O . GLU A 1 325 ? -8.395 -13.984 -19.461 1.00 98.06 325 GLU A O 1
ATOM 2509 N N . GLY A 1 326 ? -6.729 -12.469 -19.547 1.00 98.50 326 GLY A N 1
ATOM 2510 C CA . GLY A 1 326 ? -6.410 -12.500 -18.121 1.00 98.50 326 GLY A CA 1
ATOM 2511 C C . GLY A 1 326 ? -7.467 -11.820 -17.256 1.00 98.50 326 GLY A C 1
ATOM 2512 O O . GLY A 1 326 ? -7.569 -12.135 -16.072 1.00 98.50 326 GLY A O 1
ATOM 2513 N N . TRP A 1 327 ? -8.267 -10.922 -17.837 1.00 98.81 327 TRP A N 1
ATOM 2514 C CA . TRP A 1 327 ? -9.204 -10.078 -17.108 1.00 98.81 327 TRP A CA 1
ATOM 2515 C C . TRP A 1 327 ? -10.597 -10.692 -16.971 1.00 98.81 327 TRP A C 1
ATOM 2517 O O . TRP A 1 327 ? -11.171 -11.250 -17.905 1.00 98.81 327 TRP A O 1
ATOM 2527 N N . THR A 1 328 ? -11.181 -10.535 -15.789 1.00 98.69 328 THR A N 1
ATOM 2528 C CA . THR A 1 328 ? -12.597 -10.775 -15.497 1.00 98.69 328 THR A CA 1
ATOM 2529 C C . THR A 1 328 ? -13.129 -9.602 -14.674 1.00 98.69 328 THR A C 1
ATOM 2531 O O . THR A 1 328 ? -12.407 -9.025 -13.864 1.00 98.69 328 THR A O 1
ATOM 2534 N N . PHE A 1 329 ? -14.377 -9.198 -14.915 1.00 97.81 329 PHE A N 1
ATOM 2535 C CA . PHE A 1 329 ? -14.972 -8.018 -14.289 1.00 97.81 329 PHE A CA 1
ATOM 2536 C C . PHE A 1 329 ? -16.233 -8.394 -13.523 1.00 97.81 329 PHE A C 1
ATOM 2538 O O . PHE A 1 329 ? -17.173 -8.938 -14.102 1.00 97.81 329 PHE A O 1
ATOM 2545 N N . HIS A 1 330 ? -16.253 -8.059 -12.235 1.00 97.62 330 HIS A N 1
ATOM 2546 C CA . HIS A 1 330 ? -17.363 -8.320 -11.324 1.00 97.62 330 HIS A CA 1
ATOM 2547 C C . HIS A 1 330 ? -18.074 -6.993 -11.011 1.00 97.62 330 HIS A C 1
ATOM 2549 O O . HIS A 1 330 ? -17.482 -6.151 -10.330 1.00 97.62 330 HIS A O 1
ATOM 2555 N N . PRO A 1 331 ? -19.298 -6.749 -11.521 1.00 96.00 331 PRO A N 1
ATOM 2556 C CA . PRO A 1 331 ? -20.010 -5.492 -11.286 1.00 96.00 331 PRO A CA 1
ATOM 2557 C C . PRO A 1 331 ? -20.296 -5.284 -9.799 1.00 96.00 331 PRO A C 1
ATOM 2559 O O . PRO A 1 331 ? -20.901 -6.142 -9.155 1.00 96.00 331 PRO A O 1
ATOM 2562 N N . LEU A 1 332 ? -19.873 -4.147 -9.248 1.00 97.19 332 LEU A N 1
ATOM 2563 C CA . LEU A 1 332 ? -20.106 -3.834 -7.840 1.00 97.19 332 LEU A CA 1
ATOM 2564 C C . LEU A 1 332 ? -21.601 -3.601 -7.575 1.00 97.19 332 LEU A C 1
ATOM 2566 O O . LEU A 1 332 ? -22.298 -3.059 -8.437 1.00 97.19 332 LEU A O 1
ATOM 2570 N N . PRO A 1 333 ? -22.113 -3.930 -6.373 1.00 95.81 333 PRO A N 1
ATOM 2571 C CA . PRO A 1 333 ? -23.501 -3.659 -6.021 1.00 95.81 333 PRO A CA 1
ATOM 2572 C C . PRO A 1 333 ? -23.856 -2.176 -6.158 1.00 95.81 333 PRO A C 1
ATOM 2574 O O . PRO A 1 333 ? -23.045 -1.299 -5.870 1.00 95.81 333 PRO A O 1
ATOM 2577 N N . GLY A 1 334 ? -25.101 -1.894 -6.536 1.00 93.00 334 GLY A N 1
ATOM 2578 C CA . GLY A 1 334 ? -25.619 -0.531 -6.641 1.00 93.00 334 GLY A CA 1
ATOM 2579 C C . GLY A 1 334 ? -26.073 -0.158 -8.051 1.00 93.00 334 GLY A C 1
ATOM 2580 O O . GLY A 1 334 ? -25.900 -0.930 -8.990 1.00 93.00 334 GLY A O 1
ATOM 2581 N N . PRO A 1 335 ? -26.745 0.994 -8.195 1.00 94.19 335 PRO A N 1
ATOM 2582 C CA . PRO A 1 335 ? -27.227 1.461 -9.487 1.00 94.19 335 PRO A CA 1
ATOM 2583 C C . PRO A 1 335 ? -26.096 2.068 -10.324 1.00 94.19 335 PRO A C 1
ATOM 2585 O O . PRO A 1 335 ? -25.159 2.647 -9.778 1.00 94.19 335 PRO A O 1
ATOM 2588 N N . GLY A 1 336 ? -26.249 2.034 -11.644 1.00 91.50 336 GLY A N 1
ATOM 2589 C CA . GLY A 1 336 ? -25.471 2.852 -12.571 1.00 91.50 336 GLY A CA 1
ATOM 2590 C C . GLY A 1 336 ? -26.030 4.264 -12.745 1.00 91.50 336 GLY A C 1
ATOM 2591 O O . GLY A 1 336 ? -27.060 4.645 -12.173 1.00 91.50 336 GLY A O 1
ATOM 2592 N N . PHE A 1 337 ? -25.365 5.056 -13.584 1.00 89.19 337 PHE A N 1
ATOM 2593 C CA . PHE A 1 337 ? -25.926 6.324 -14.048 1.00 89.19 337 PHE A CA 1
ATOM 2594 C C . PHE A 1 337 ? -27.066 6.077 -15.042 1.00 89.19 337 PHE A C 1
ATOM 2596 O O . PHE A 1 337 ? -27.150 5.035 -15.680 1.00 89.19 337 PHE A O 1
ATOM 2603 N N . ARG A 1 338 ? -27.944 7.070 -15.231 1.00 90.31 338 ARG A N 1
ATOM 2604 C CA . ARG A 1 338 ? -29.080 6.963 -16.166 1.00 90.31 338 ARG A CA 1
ATOM 2605 C C . ARG A 1 338 ? -28.660 6.553 -17.586 1.00 90.31 338 ARG A C 1
ATOM 2607 O O . ARG A 1 338 ? -29.391 5.799 -18.221 1.00 90.31 338 ARG A O 1
ATOM 2614 N N . ASP A 1 339 ? -27.536 7.083 -18.062 1.00 91.69 339 ASP A N 1
ATOM 2615 C CA . ASP A 1 339 ? -27.030 6.849 -19.421 1.00 91.69 339 ASP A CA 1
ATOM 2616 C C . ASP A 1 339 ? -26.040 5.669 -19.499 1.00 91.69 339 ASP A C 1
ATOM 2618 O O . ASP A 1 339 ? -25.640 5.301 -20.598 1.00 91.69 339 ASP A O 1
ATOM 2622 N N . LEU A 1 340 ? -25.677 5.080 -18.350 1.00 87.06 340 LEU A N 1
ATOM 2623 C CA . LEU A 1 340 ? -24.822 3.892 -18.195 1.00 87.06 340 LEU A CA 1
ATOM 2624 C C . LEU A 1 340 ? -25.423 2.969 -17.112 1.00 87.06 340 LEU A C 1
ATOM 2626 O O . LEU A 1 340 ? -24.852 2.827 -16.026 1.00 87.06 340 LEU A O 1
ATOM 2630 N N . PRO A 1 341 ? -26.642 2.436 -17.325 1.00 87.56 341 PRO A N 1
ATOM 2631 C CA . PRO A 1 341 ? -27.352 1.647 -16.317 1.00 87.56 341 PRO A CA 1
ATOM 2632 C C . PRO A 1 341 ? -26.704 0.287 -16.015 1.00 87.56 341 PRO A C 1
ATOM 2634 O O . PRO A 1 341 ? -27.070 -0.334 -15.021 1.00 87.56 341 PRO A O 1
ATOM 2637 N N . GLU A 1 342 ? -25.808 -0.185 -16.881 1.00 82.81 342 GLU A N 1
ATOM 2638 C CA . GLU A 1 342 ? -25.031 -1.417 -16.729 1.00 82.81 342 GLU A CA 1
A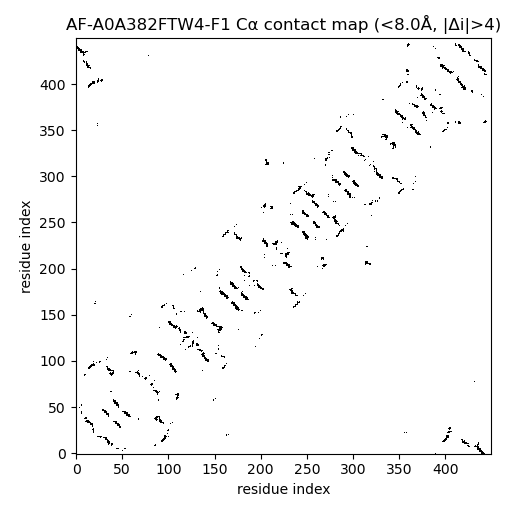TOM 2639 C C . GLU A 1 342 ? -23.831 -1.288 -15.780 1.00 82.81 342 GLU A C 1
ATOM 2641 O O . GLU A 1 342 ? -23.366 -2.304 -15.268 1.00 82.81 342 GLU A O 1
ATOM 2646 N N . ASP A 1 343 ? -23.358 -0.064 -15.531 1.00 86.06 343 ASP A N 1
ATOM 2647 C CA . ASP A 1 343 ? -22.255 0.208 -14.609 1.00 86.06 343 ASP A CA 1
ATOM 2648 C C . ASP A 1 343 ? -22.760 0.336 -13.161 1.00 86.06 343 ASP A C 1
ATOM 2650 O O . ASP A 1 343 ? -23.962 0.369 -12.892 1.00 86.06 343 ASP A O 1
ATOM 2654 N N . SER A 1 344 ? -21.834 0.469 -12.211 1.00 93.50 344 SER A N 1
ATOM 2655 C CA . SER A 1 344 ? -22.143 0.817 -10.821 1.00 93.50 344 SER A CA 1
ATOM 2656 C C . SER A 1 344 ? -21.514 2.153 -10.450 1.00 93.50 344 SER A C 1
ATOM 2658 O O . SER A 1 344 ? -20.351 2.412 -10.755 1.00 93.50 344 SER A O 1
ATOM 2660 N N . VAL A 1 345 ? -22.269 3.009 -9.755 1.00 93.62 345 VAL A N 1
ATOM 2661 C CA . VAL A 1 345 ? -21.722 4.251 -9.185 1.00 93.62 345 VAL A CA 1
ATOM 2662 C C . VAL A 1 345 ? -20.941 4.018 -7.893 1.00 93.62 345 VAL A C 1
ATOM 2664 O O . VAL A 1 345 ? -20.442 4.989 -7.327 1.00 93.62 345 VAL A O 1
ATOM 2667 N N . GLU A 1 346 ? -20.852 2.775 -7.403 1.00 94.50 346 GLU A N 1
ATOM 2668 C CA . GLU A 1 346 ? -20.074 2.434 -6.209 1.00 94.50 346 GLU A CA 1
ATOM 2669 C C . GLU A 1 346 ? -18.650 3.006 -6.287 1.00 94.50 346 GLU A C 1
ATOM 2671 O O . GLU A 1 346 ? -17.966 2.935 -7.306 1.00 94.50 346 GLU A O 1
ATOM 2676 N N . SER A 1 347 ? -18.193 3.583 -5.178 1.00 90.88 347 SER A N 1
ATOM 2677 C CA . SER A 1 347 ? -16.924 4.297 -5.090 1.00 90.88 347 SER A CA 1
ATOM 2678 C C . SER A 1 347 ? -15.903 3.487 -4.293 1.00 90.88 347 SER A C 1
ATOM 2680 O O . SER A 1 347 ? -15.498 3.880 -3.192 1.00 90.88 347 SER A O 1
ATOM 2682 N N . SER A 1 348 ? -15.428 2.382 -4.863 1.00 94.81 348 SER A N 1
ATOM 2683 C CA . SER A 1 348 ? -14.348 1.602 -4.256 1.00 94.81 348 SER A CA 1
ATOM 2684 C C . SER A 1 348 ? -13.005 2.344 -4.298 1.00 94.81 348 SER A C 1
ATOM 2686 O O . SER A 1 348 ? -12.560 2.799 -5.353 1.00 94.81 348 SER A O 1
ATOM 2688 N N . TYR A 1 349 ? -12.347 2.462 -3.147 1.00 95.38 349 TYR A N 1
ATOM 2689 C CA . TYR A 1 349 ? -11.000 3.013 -2.997 1.00 95.38 349 TYR A CA 1
ATOM 2690 C C . TYR A 1 349 ? -9.913 1.930 -3.102 1.00 95.38 349 TYR A C 1
ATOM 2692 O O . TYR A 1 349 ? -8.931 2.116 -3.827 1.00 95.38 349 TYR A O 1
ATOM 2700 N N . TYR A 1 350 ? -10.093 0.820 -2.380 1.00 96.69 350 TYR A N 1
ATOM 2701 C CA . TYR A 1 350 ? -9.139 -0.288 -2.270 1.00 96.69 350 TYR A CA 1
ATOM 2702 C C . TYR A 1 350 ? -9.834 -1.648 -2.293 1.00 96.69 350 TYR A C 1
ATOM 2704 O O . TYR A 1 350 ? -11.016 -1.760 -1.948 1.00 96.69 350 TYR A O 1
ATOM 2712 N N . THR A 1 351 ? -9.057 -2.667 -2.650 1.00 98.06 351 THR A N 1
ATOM 2713 C CA . THR A 1 351 ? -9.405 -4.087 -2.559 1.00 98.06 351 THR A CA 1
ATOM 2714 C C . THR A 1 351 ? -8.373 -4.779 -1.684 1.00 98.06 351 THR A C 1
ATOM 2716 O O . THR A 1 351 ? -7.194 -4.502 -1.843 1.00 98.06 351 THR A O 1
ATOM 2719 N N . TRP A 1 352 ? -8.812 -5.645 -0.780 1.00 98.25 352 TRP A N 1
ATOM 2720 C CA . TRP A 1 352 ? -7.990 -6.463 0.108 1.00 98.25 352 TRP A CA 1
ATOM 2721 C C . TRP A 1 352 ? -8.467 -7.913 0.015 1.00 98.25 352 TRP A C 1
ATOM 2723 O O . TRP A 1 352 ? -9.670 -8.149 -0.019 1.00 98.25 352 TRP A O 1
ATOM 2733 N N . VAL A 1 353 ? -7.561 -8.882 -0.036 1.00 98.69 353 VAL A N 1
ATOM 2734 C CA . VAL A 1 353 ? -7.896 -10.309 -0.111 1.00 98.69 353 VAL A CA 1
ATOM 2735 C C . VAL A 1 353 ? -7.697 -10.971 1.246 1.00 98.69 353 VAL A C 1
ATOM 2737 O O . VAL A 1 353 ? -6.601 -10.931 1.806 1.00 98.69 353 VAL A O 1
ATOM 2740 N N . ASP A 1 354 ? -8.735 -11.643 1.743 1.00 98.56 354 ASP A N 1
ATOM 2741 C CA . ASP A 1 354 ? -8.669 -12.460 2.953 1.00 98.56 354 ASP A CA 1
ATOM 2742 C C . ASP A 1 354 ? -7.968 -13.792 2.688 1.00 98.56 354 ASP A C 1
ATOM 2744 O O . ASP A 1 354 ? -8.596 -14.840 2.558 1.00 98.56 354 ASP A O 1
ATOM 2748 N N . GLN A 1 355 ? -6.641 -13.772 2.603 1.00 98.25 355 GLN A N 1
ATOM 2749 C CA . GLN A 1 355 ? -5.840 -14.967 2.309 1.00 98.25 355 GLN A CA 1
ATOM 2750 C C . GLN A 1 355 ? -5.983 -16.083 3.367 1.00 98.25 355 GLN A C 1
ATOM 2752 O O . GLN A 1 355 ? -5.639 -17.237 3.103 1.00 98.25 355 GLN A O 1
ATOM 2757 N N . HIS A 1 356 ? -6.479 -15.767 4.566 1.00 98.06 356 HIS A N 1
ATOM 2758 C CA . HIS A 1 356 ? -6.381 -16.637 5.742 1.00 98.06 356 HIS A CA 1
ATOM 2759 C C . HIS A 1 356 ? -7.714 -16.870 6.469 1.00 98.06 356 HIS A C 1
ATOM 2761 O O . HIS A 1 356 ? -7.711 -17.332 7.613 1.00 98.06 356 HIS A O 1
ATOM 2767 N N . ASP A 1 357 ? -8.846 -16.551 5.834 1.00 97.69 357 ASP A N 1
ATOM 2768 C CA . ASP A 1 357 ? -10.182 -16.687 6.433 1.00 97.69 357 ASP A CA 1
ATOM 2769 C C . ASP A 1 357 ? -10.317 -15.931 7.770 1.00 97.69 357 ASP A C 1
ATOM 2771 O O . ASP A 1 357 ? -10.948 -16.368 8.739 1.00 97.69 357 ASP A O 1
ATOM 2775 N N . SER A 1 358 ? -9.665 -14.780 7.868 1.00 97.88 358 SER A N 1
ATOM 2776 C CA . SER A 1 358 ? -9.693 -13.949 9.067 1.00 97.88 358 SER A CA 1
ATOM 2777 C C . SER A 1 358 ? -11.083 -13.389 9.367 1.00 97.88 358 SER A C 1
ATOM 2779 O O . SER A 1 358 ? -11.379 -13.127 10.528 1.00 97.88 358 SER A O 1
ATOM 2781 N N . LEU A 1 359 ? -11.958 -13.257 8.367 1.00 97.38 359 LEU A N 1
ATOM 2782 C CA . LEU A 1 359 ? -13.346 -12.838 8.538 1.00 97.38 359 LEU A CA 1
ATOM 2783 C C . LEU A 1 359 ? -14.311 -14.004 8.814 1.00 97.38 359 LEU A C 1
ATOM 2785 O O . LEU A 1 359 ? -15.368 -13.778 9.409 1.00 97.38 359 LEU A O 1
ATOM 2789 N N . GLY A 1 360 ? -13.974 -15.231 8.405 1.00 96.12 360 GLY A N 1
ATOM 2790 C CA . GLY A 1 360 ? -14.857 -16.400 8.505 1.00 96.12 360 GLY A CA 1
ATOM 2791 C C . GLY A 1 360 ? -15.753 -16.636 7.280 1.00 96.12 360 GLY A C 1
ATOM 2792 O O . GLY A 1 360 ? -16.805 -17.263 7.422 1.00 96.12 360 GLY A O 1
ATOM 2793 N N . LEU A 1 361 ? -15.399 -16.091 6.108 1.00 96.69 361 LEU A N 1
ATOM 2794 C CA . LEU A 1 361 ? -16.123 -16.283 4.837 1.00 96.69 361 LEU A CA 1
ATOM 2795 C C . LEU A 1 361 ? -15.409 -17.235 3.859 1.00 96.69 361 LEU A C 1
ATOM 2797 O O . LEU A 1 361 ? -15.947 -17.506 2.788 1.00 96.69 361 LEU A O 1
ATOM 2801 N N . GLY A 1 362 ? -14.238 -17.753 4.224 1.00 96.62 362 GLY A N 1
ATOM 2802 C CA . GLY A 1 362 ? -13.362 -18.563 3.383 1.00 96.62 362 GLY A CA 1
ATOM 2803 C C . GLY A 1 362 ? -11.976 -17.940 3.209 1.00 96.62 362 GLY A C 1
ATOM 2804 O O . GLY A 1 362 ? -11.753 -16.767 3.502 1.00 96.62 362 GLY A O 1
ATOM 2805 N N . GLU A 1 363 ? -11.033 -18.744 2.721 1.00 97.56 363 GLU A N 1
ATOM 2806 C CA . GLU A 1 363 ? -9.719 -18.256 2.292 1.00 97.56 363 GLU A CA 1
ATOM 2807 C C . GLU A 1 363 ? -9.791 -17.663 0.877 1.00 97.56 363 GLU A C 1
ATOM 2809 O O . GLU A 1 363 ? -10.622 -18.073 0.069 1.00 97.56 363 GLU A O 1
ATOM 2814 N N . ASP A 1 364 ? -8.881 -16.734 0.577 1.00 98.25 364 ASP A N 1
ATOM 2815 C CA . ASP A 1 364 ? -8.749 -16.043 -0.711 1.00 98.25 364 ASP A CA 1
ATOM 2816 C C . ASP A 1 364 ? -10.014 -15.283 -1.148 1.00 98.25 364 ASP A C 1
ATOM 2818 O O . ASP A 1 364 ? -10.285 -15.122 -2.336 1.00 98.25 364 ASP A O 1
ATOM 2822 N N . ILE A 1 365 ? -10.785 -14.768 -0.185 1.00 98.62 365 ILE A N 1
ATOM 2823 C CA . ILE A 1 365 ? -11.979 -13.963 -0.464 1.00 98.62 365 ILE A CA 1
ATOM 2824 C C . ILE A 1 365 ? -11.572 -12.508 -0.737 1.00 98.62 365 ILE A C 1
ATOM 2826 O O . ILE A 1 365 ? -11.095 -11.835 0.182 1.00 98.62 365 ILE A O 1
ATOM 2830 N N . PRO A 1 366 ? -11.775 -11.962 -1.952 1.00 98.69 366 PRO A N 1
ATOM 2831 C CA . PRO A 1 366 ? -11.519 -10.556 -2.207 1.00 98.69 366 PRO A CA 1
ATOM 2832 C C . PRO A 1 366 ? -12.635 -9.703 -1.593 1.00 98.69 366 PRO A C 1
ATOM 2834 O O . PRO A 1 366 ? -13.833 -9.935 -1.787 1.00 98.69 366 PRO A O 1
ATOM 2837 N N . ILE A 1 367 ? -12.222 -8.685 -0.849 1.00 98.75 367 ILE A N 1
ATOM 2838 C CA . ILE A 1 367 ? -13.074 -7.721 -0.169 1.00 98.75 367 ILE A CA 1
ATOM 2839 C C . ILE A 1 367 ? -12.737 -6.332 -0.697 1.00 98.75 367 ILE A C 1
ATOM 2841 O O . ILE A 1 367 ? -11.614 -5.845 -0.589 1.00 98.75 367 ILE A O 1
ATOM 2845 N N . VAL A 1 368 ? -13.729 -5.657 -1.258 1.00 98.25 368 VAL A N 1
ATOM 2846 C CA . VAL A 1 368 ? -13.585 -4.321 -1.830 1.00 98.25 368 VAL A CA 1
ATOM 2847 C C . VAL A 1 368 ? -14.304 -3.294 -0.966 1.00 98.25 368 VAL A C 1
ATOM 2849 O O . VAL A 1 368 ? -15.395 -3.531 -0.450 1.00 98.25 368 VAL A O 1
ATOM 2852 N N . THR A 1 369 ? -13.687 -2.129 -0.787 1.00 97.56 369 THR A N 1
ATOM 2853 C CA . THR A 1 369 ? -14.337 -0.995 -0.110 1.00 97.56 369 THR A CA 1
ATOM 2854 C C . THR A 1 369 ? -15.648 -0.607 -0.814 1.00 97.56 369 THR A C 1
ATOM 2856 O O . THR A 1 369 ? -15.679 -0.443 -2.033 1.00 97.56 369 THR A O 1
ATOM 2859 N N . GLY A 1 370 ? -16.731 -0.459 -0.047 1.00 95.75 370 GLY A N 1
ATOM 2860 C CA . GLY A 1 370 ? -18.083 -0.134 -0.516 1.00 95.75 370 GLY A CA 1
ATOM 2861 C C . GLY A 1 370 ? -18.539 1.209 0.046 1.00 95.75 370 GLY A C 1
ATOM 2862 O O . GLY A 1 370 ? -19.449 1.277 0.875 1.00 95.75 370 GLY A O 1
ATOM 2863 N N . ASN A 1 371 ? -17.840 2.282 -0.328 1.00 94.38 371 ASN A N 1
ATOM 2864 C CA . ASN A 1 371 ? -17.957 3.585 0.333 1.00 94.38 371 ASN A CA 1
ATOM 2865 C C . ASN A 1 371 ? -19.315 4.268 0.127 1.00 94.38 371 ASN A C 1
ATOM 2867 O O . ASN A 1 371 ? -19.716 5.066 0.968 1.00 94.38 371 ASN A O 1
ATOM 2871 N N . LEU A 1 372 ? -20.046 3.966 -0.951 1.00 93.69 372 LEU A N 1
ATOM 2872 C CA . LEU A 1 372 ? -21.422 4.454 -1.120 1.00 93.69 372 LEU A CA 1
ATOM 2873 C C . LEU A 1 372 ? -22.466 3.562 -0.435 1.00 93.69 372 LEU A C 1
ATOM 2875 O O . LEU A 1 372 ? -23.644 3.916 -0.381 1.00 93.69 372 LEU A O 1
ATOM 2879 N N . PHE A 1 373 ? -22.035 2.430 0.119 1.00 93.81 373 PHE A N 1
ATOM 2880 C CA . PHE A 1 373 ? -22.837 1.534 0.946 1.00 93.81 373 PHE A CA 1
ATOM 2881 C C . PHE A 1 373 ? -22.495 1.626 2.439 1.00 93.81 373 PHE A C 1
ATOM 2883 O O . PHE A 1 373 ? -23.040 0.850 3.224 1.00 93.81 373 PHE A O 1
ATOM 2890 N N . ASP A 1 374 ? -21.648 2.577 2.844 1.00 93.81 374 ASP A N 1
ATOM 2891 C CA . ASP A 1 374 ? -21.134 2.710 4.211 1.00 93.81 374 ASP A CA 1
ATOM 2892 C C . ASP A 1 374 ? -20.473 1.412 4.717 1.00 93.81 374 ASP A C 1
ATOM 2894 O O . ASP A 1 374 ? -20.734 0.966 5.839 1.00 93.81 374 ASP A O 1
ATOM 2898 N N . GLY A 1 375 ? -19.670 0.738 3.888 1.00 95.31 375 GLY A N 1
ATOM 2899 C CA . GLY A 1 375 ? -19.196 -0.600 4.229 1.00 95.31 375 GLY A CA 1
ATOM 2900 C C . GLY A 1 375 ? -18.112 -1.180 3.330 1.00 95.31 375 GLY A C 1
ATOM 2901 O O . GLY A 1 375 ? -17.313 -0.463 2.729 1.00 95.31 375 GLY A O 1
ATOM 2902 N N . VAL A 1 376 ? -18.094 -2.510 3.262 1.00 97.69 376 VAL A N 1
ATOM 2903 C CA . VAL A 1 376 ? -17.249 -3.307 2.362 1.00 97.69 376 VAL A CA 1
ATOM 2904 C C . VAL A 1 376 ? -18.077 -4.423 1.716 1.00 97.69 376 VAL A C 1
ATOM 2906 O O . VAL A 1 376 ? -19.082 -4.858 2.284 1.00 97.69 376 VAL A O 1
ATOM 2909 N N . HIS A 1 377 ? -17.656 -4.896 0.545 1.00 98.12 377 HIS A N 1
ATOM 2910 C CA . HIS A 1 377 ? -18.284 -6.000 -0.185 1.00 98.12 377 HIS A CA 1
ATOM 2911 C C . HIS A 1 377 ? -17.295 -7.157 -0.318 1.00 98.12 377 HIS A C 1
ATOM 2913 O O . HIS A 1 377 ? -16.231 -6.977 -0.901 1.00 98.12 377 HIS A O 1
ATOM 2919 N N . ALA A 1 378 ? -17.635 -8.332 0.203 1.00 98.44 378 ALA A N 1
ATOM 2920 C CA . ALA A 1 378 ? -16.858 -9.559 0.018 1.00 98.44 378 ALA A CA 1
ATOM 2921 C C . ALA A 1 378 ? -17.451 -10.372 -1.138 1.00 98.44 378 ALA A C 1
ATOM 2923 O O . ALA A 1 378 ? -18.656 -10.618 -1.134 1.00 98.44 378 ALA A O 1
ATOM 2924 N N . LEU A 1 379 ? -16.649 -10.784 -2.120 1.00 98.69 379 LEU A N 1
ATOM 2925 C CA . LEU A 1 379 ? -17.120 -11.641 -3.212 1.00 98.69 379 LEU A CA 1
ATOM 2926 C C . LEU A 1 379 ? -16.995 -13.111 -2.795 1.00 98.69 379 LEU A C 1
ATOM 2928 O O . LEU A 1 379 ? -15.897 -13.659 -2.759 1.00 98.69 379 LEU A O 1
ATOM 2932 N N . VAL A 1 380 ? -18.119 -13.749 -2.480 1.00 97.94 380 VAL A N 1
ATOM 2933 C CA . VAL A 1 380 ? -18.187 -15.143 -2.024 1.00 97.94 380 VAL A CA 1
ATOM 2934 C C . VAL A 1 380 ? -18.976 -15.942 -3.051 1.00 97.94 380 VAL A C 1
ATOM 2936 O O . VAL A 1 380 ? -20.113 -15.595 -3.355 1.00 97.94 380 VAL A O 1
ATOM 2939 N N . ASP A 1 381 ? -18.369 -16.989 -3.612 1.00 95.62 381 ASP A N 1
ATOM 2940 C CA . ASP A 1 381 ? -18.993 -17.852 -4.627 1.00 95.62 381 ASP A CA 1
ATOM 2941 C C . ASP A 1 381 ? -19.593 -17.081 -5.827 1.00 95.62 381 ASP A C 1
ATOM 2943 O O . ASP A 1 381 ? -20.604 -17.473 -6.408 1.00 95.62 381 ASP A O 1
ATOM 2947 N N . GLY A 1 382 ? -18.961 -15.966 -6.212 1.00 95.38 382 GLY A N 1
ATOM 2948 C CA . GLY A 1 382 ? -19.410 -15.103 -7.313 1.00 95.38 382 GLY A CA 1
ATOM 2949 C C . GLY A 1 382 ? -20.527 -14.117 -6.950 1.00 95.38 382 GLY A C 1
ATOM 2950 O O . GLY A 1 382 ? -20.995 -13.392 -7.826 1.00 95.38 382 GLY A O 1
ATOM 2951 N N . GLU A 1 383 ? -20.936 -14.047 -5.681 1.00 97.12 383 GLU A N 1
ATOM 2952 C CA . GLU A 1 383 ? -21.938 -13.101 -5.184 1.00 97.12 383 GLU A CA 1
ATOM 2953 C C . GLU A 1 383 ? -21.353 -12.157 -4.124 1.00 97.12 383 GLU A C 1
ATOM 2955 O O . GLU A 1 383 ? -20.583 -12.556 -3.250 1.00 97.12 383 GLU A O 1
ATOM 2960 N N . PHE A 1 384 ? -21.728 -10.877 -4.176 1.00 98.06 384 PHE A N 1
ATOM 2961 C CA . PHE A 1 384 ? -21.270 -9.897 -3.193 1.00 98.06 384 PHE A CA 1
ATOM 2962 C C . PHE A 1 384 ? -22.077 -9.966 -1.893 1.00 98.06 384 PHE A C 1
ATOM 2964 O O . PHE A 1 384 ? -23.289 -9.746 -1.880 1.00 98.06 384 PHE A O 1
ATOM 2971 N N . GLN A 1 385 ? -21.371 -10.169 -0.784 1.00 96.94 385 GLN A N 1
ATOM 2972 C CA . GLN A 1 385 ? -21.870 -10.015 0.576 1.00 96.94 385 GLN A CA 1
ATOM 2973 C C . GLN A 1 385 ? -21.490 -8.634 1.117 1.00 96.94 385 GLN A C 1
ATOM 2975 O O . GLN A 1 385 ? -20.314 -8.331 1.320 1.00 96.94 385 GLN A O 1
ATOM 2980 N N . THR A 1 386 ? -22.489 -7.788 1.372 1.00 95.75 386 THR A N 1
ATOM 2981 C CA . THR A 1 386 ? -22.275 -6.421 1.871 1.00 95.75 386 THR A CA 1
ATOM 2982 C C . THR A 1 386 ? -22.251 -6.368 3.398 1.00 95.75 386 THR A C 1
ATOM 2984 O O . THR A 1 386 ? -23.237 -6.680 4.070 1.00 95.75 386 THR A O 1
ATOM 2987 N N . LEU A 1 387 ? -21.145 -5.873 3.950 1.00 95.81 387 LEU A N 1
ATOM 2988 C CA . LEU A 1 387 ? -20.942 -5.621 5.375 1.00 95.81 387 LEU A CA 1
ATOM 2989 C C . LEU A 1 387 ? -21.047 -4.122 5.629 1.00 95.81 387 LEU A C 1
ATOM 2991 O O . LEU A 1 387 ? -20.160 -3.358 5.257 1.00 95.81 387 LEU A O 1
ATOM 2995 N N . ARG A 1 388 ? -22.144 -3.698 6.258 1.00 94.25 388 ARG A N 1
ATOM 2996 C CA . ARG A 1 388 ? -22.502 -2.281 6.381 1.00 94.25 388 ARG A CA 1
ATOM 2997 C C . ARG A 1 388 ? -22.378 -1.753 7.808 1.00 94.25 388 ARG A C 1
ATOM 2999 O O . ARG A 1 388 ? -22.808 -2.403 8.764 1.00 94.25 388 ARG A O 1
ATOM 3006 N N . VAL A 1 389 ? -21.863 -0.532 7.940 1.00 93.31 389 VAL A N 1
ATOM 3007 C CA . VAL A 1 389 ? -21.948 0.277 9.160 1.00 93.31 389 VAL A CA 1
ATOM 3008 C C . VAL A 1 389 ? -23.331 0.934 9.227 1.00 93.31 389 VAL A C 1
ATOM 3010 O O . VAL A 1 389 ? -23.779 1.537 8.250 1.00 93.31 389 VAL A O 1
ATOM 3013 N N . PRO A 1 390 ? -24.057 0.823 10.353 1.00 84.38 390 PRO A N 1
ATOM 3014 C CA . PRO A 1 390 ? -25.405 1.365 10.448 1.00 84.38 390 PRO A CA 1
ATOM 3015 C C . PRO A 1 390 ? -25.422 2.902 10.423 1.00 84.38 390 PRO A C 1
ATOM 3017 O O . PRO A 1 390 ? -24.585 3.572 11.032 1.00 84.38 390 PRO A O 1
ATOM 3020 N N . TYR A 1 391 ? -26.452 3.455 9.777 1.00 79.19 391 TYR A N 1
ATOM 3021 C CA . TYR A 1 391 ? -26.834 4.865 9.905 1.00 79.19 391 TYR A CA 1
ATOM 3022 C C . TYR A 1 391 ? -27.017 5.233 11.397 1.00 79.19 391 TYR A C 1
ATOM 3024 O O . TYR A 1 391 ? -27.562 4.413 12.145 1.00 79.19 391 TYR A O 1
ATOM 3032 N N . PRO A 1 392 ? -26.607 6.434 11.856 1.00 78.19 392 PRO A N 1
ATOM 3033 C CA . PRO A 1 392 ? -26.239 7.624 11.077 1.00 78.19 392 PRO A CA 1
ATOM 3034 C C . PRO A 1 392 ? -24.741 7.888 10.901 1.00 78.19 392 PRO A C 1
ATOM 3036 O O . PRO A 1 392 ? -24.367 8.976 10.477 1.00 78.19 392 PRO A O 1
ATOM 3039 N N . LEU A 1 393 ? -23.875 6.934 11.238 1.00 78.12 393 LEU A N 1
ATOM 3040 C CA . LEU A 1 393 ? -22.453 7.225 11.433 1.00 78.12 393 LEU A CA 1
ATOM 3041 C C . LEU A 1 393 ? -21.737 7.737 10.172 1.00 78.12 393 LEU A C 1
ATOM 3043 O O . LEU A 1 393 ? -20.823 8.547 10.312 1.00 78.12 393 LEU A O 1
ATOM 3047 N N . GLY A 1 394 ? -22.168 7.299 8.980 1.00 84.81 394 GLY A N 1
ATOM 3048 C CA . GLY A 1 394 ? -21.460 7.512 7.714 1.00 84.81 394 GLY A CA 1
ATOM 3049 C C . GLY A 1 394 ? -20.116 6.778 7.703 1.00 84.81 394 GLY A C 1
ATOM 3050 O O . GLY A 1 394 ? -19.410 6.742 8.717 1.00 84.81 394 GLY A O 1
ATOM 3051 N N . PHE A 1 395 ? -19.759 6.141 6.588 1.00 91.44 395 PHE A N 1
ATOM 3052 C CA . PHE A 1 395 ? -18.528 5.354 6.564 1.00 91.44 395 PHE A CA 1
ATOM 3053 C C . PHE A 1 395 ? -17.830 5.346 5.209 1.00 91.44 395 PHE A C 1
ATOM 3055 O O . PHE A 1 395 ? -18.254 4.676 4.273 1.00 91.44 395 PHE A O 1
ATOM 3062 N N . TYR A 1 396 ? -16.701 6.045 5.145 1.00 93.19 396 TYR A N 1
ATOM 3063 C CA . TYR A 1 396 ? -15.731 5.927 4.066 1.00 93.19 396 TYR A CA 1
ATOM 3064 C C . TYR A 1 396 ? -14.503 5.177 4.570 1.00 93.19 396 TYR A C 1
ATOM 3066 O O . TYR A 1 396 ? -14.027 5.480 5.656 1.00 93.19 396 TYR A O 1
ATOM 3074 N N . THR A 1 397 ? -13.936 4.253 3.805 1.00 94.44 397 THR A N 1
ATOM 3075 C CA . THR A 1 397 ? -12.703 3.534 4.144 1.00 94.44 397 THR A CA 1
ATOM 3076 C C . THR A 1 397 ? -11.741 3.459 2.952 1.00 94.44 397 THR A C 1
ATOM 3078 O O . THR A 1 397 ? -12.139 3.584 1.789 1.00 94.44 397 THR A O 1
ATOM 3081 N N . LYS A 1 398 ? -10.446 3.317 3.257 1.00 94.31 398 LYS A N 1
ATOM 3082 C CA . LYS A 1 398 ? -9.333 3.373 2.294 1.00 94.31 398 LYS A CA 1
ATOM 3083 C C . LYS A 1 398 ? -8.386 2.182 2.337 1.00 94.31 398 LYS A C 1
ATOM 3085 O O . LYS A 1 398 ? -7.728 1.921 1.342 1.00 94.31 398 LYS A O 1
ATOM 3090 N N . GLY A 1 399 ? -8.330 1.480 3.453 1.00 92.12 399 GLY A N 1
ATOM 3091 C CA . GLY A 1 399 ? -7.460 0.340 3.689 1.00 92.12 399 GLY A CA 1
ATOM 3092 C C . GLY A 1 399 ? -7.918 -0.325 4.975 1.00 92.12 399 GLY A C 1
ATOM 3093 O O . GLY A 1 399 ? -8.540 0.327 5.813 1.00 92.12 399 GLY A O 1
ATOM 3094 N N . PHE A 1 400 ? -7.703 -1.625 5.099 1.00 95.94 400 PHE A N 1
ATOM 3095 C CA . PHE A 1 400 ? -8.135 -2.411 6.249 1.00 95.94 400 PHE A CA 1
ATOM 3096 C C . PHE A 1 400 ? -7.370 -3.727 6.301 1.00 95.94 400 PHE A C 1
ATOM 3098 O O . PHE A 1 400 ? -6.634 -4.063 5.375 1.00 95.94 400 PHE A O 1
ATOM 3105 N N . GLU A 1 401 ? -7.547 -4.451 7.399 1.00 95.81 401 GLU A N 1
ATOM 3106 C CA . GLU A 1 401 ? -6.813 -5.679 7.673 1.00 95.81 401 GLU A CA 1
ATOM 3107 C C . GLU A 1 401 ? -7.704 -6.694 8.391 1.00 95.81 401 GLU A C 1
ATOM 3109 O O . GLU A 1 401 ? -8.664 -6.325 9.074 1.00 95.81 401 GLU A O 1
ATOM 3114 N N . GLY A 1 402 ? -7.379 -7.974 8.238 1.00 97.56 402 GLY A N 1
ATOM 3115 C CA . GLY A 1 402 ? -8.022 -9.083 8.925 1.00 97.56 402 GLY A CA 1
ATOM 3116 C C . GLY A 1 402 ? -7.123 -9.696 9.990 1.00 97.56 402 GLY A C 1
ATOM 3117 O O . GLY A 1 402 ? -5.941 -9.923 9.744 1.00 97.56 402 GLY A O 1
ATOM 3118 N N . ARG A 1 403 ? -7.685 -9.977 11.170 1.00 97.81 403 ARG A N 1
ATOM 3119 C CA . ARG A 1 403 ? -6.956 -10.544 12.311 1.00 97.81 403 ARG A CA 1
ATOM 3120 C C . ARG A 1 403 ? -7.705 -11.722 12.923 1.00 97.81 403 ARG A C 1
ATOM 3122 O O . ARG A 1 403 ? -8.925 -11.696 13.082 1.00 97.81 403 ARG A O 1
ATOM 3129 N N . ILE A 1 404 ? -6.949 -12.741 13.312 1.00 98.62 404 ILE A N 1
ATOM 3130 C CA . ILE A 1 404 ? -7.419 -13.898 14.068 1.00 98.62 404 ILE A CA 1
ATOM 3131 C C . ILE A 1 404 ? -6.885 -13.766 15.496 1.00 98.62 404 ILE A C 1
ATOM 3133 O O . ILE A 1 404 ? -5.790 -14.215 15.817 1.00 98.62 404 ILE A O 1
ATOM 3137 N N . ASP A 1 405 ? -7.677 -13.153 16.370 1.00 98.31 405 ASP A N 1
ATOM 3138 C CA . ASP A 1 405 ? -7.358 -12.997 17.790 1.00 98.31 405 ASP A CA 1
ATOM 3139 C C . ASP A 1 405 ? -7.213 -14.343 18.518 1.00 98.31 405 ASP A C 1
ATOM 3141 O O . ASP A 1 405 ? -6.339 -14.507 19.369 1.00 98.31 405 ASP A O 1
ATOM 3145 N N . ASN A 1 406 ? -8.070 -15.316 18.187 1.00 97.69 406 ASN A N 1
ATOM 3146 C CA . ASN A 1 406 ? -8.004 -16.670 18.732 1.00 97.69 406 ASN A CA 1
ATOM 3147 C C . ASN A 1 406 ? -8.622 -17.685 17.755 1.00 97.69 406 ASN A C 1
ATOM 3149 O O . ASN A 1 406 ? -9.846 -17.687 17.587 1.00 97.69 406 ASN A O 1
ATOM 3153 N N . PRO A 1 407 ? -7.827 -18.592 17.158 1.00 96.06 407 PRO A N 1
ATOM 3154 C CA . PRO A 1 407 ? -8.341 -19.569 16.198 1.00 96.06 407 PRO A CA 1
ATOM 3155 C C . PRO A 1 407 ? -9.356 -20.550 16.812 1.00 96.06 407 PRO A C 1
ATOM 3157 O O . PRO A 1 407 ? -10.214 -21.057 16.091 1.00 96.06 407 PRO A O 1
ATOM 3160 N N . GLU A 1 408 ? -9.312 -20.765 18.131 1.00 96.81 408 GLU A N 1
ATOM 3161 C CA . GLU A 1 408 ? -10.193 -21.686 18.865 1.00 96.81 408 GLU A CA 1
ATOM 3162 C C . GLU A 1 408 ? -11.491 -21.025 19.364 1.00 96.81 408 GLU A C 1
ATOM 3164 O O . GLU A 1 408 ? -12.395 -21.712 19.839 1.00 96.81 408 GLU A O 1
ATOM 3169 N N . ALA A 1 409 ? -11.620 -19.697 19.260 1.00 95.62 409 ALA A N 1
ATOM 3170 C CA . ALA A 1 409 ? -12.819 -18.966 19.691 1.00 95.62 409 ALA A CA 1
ATOM 3171 C C . ALA A 1 409 ? -13.921 -18.913 18.613 1.00 95.62 409 ALA A C 1
ATOM 3173 O O . ALA A 1 409 ? -14.926 -18.216 18.765 1.00 95.62 409 ALA A O 1
ATOM 3174 N N . GLY A 1 410 ? -13.747 -19.634 17.501 1.00 94.25 410 GLY A N 1
ATOM 3175 C CA . GLY A 1 410 ? -14.676 -19.599 16.377 1.00 94.25 410 GLY A CA 1
ATOM 3176 C C . GLY A 1 410 ? -14.785 -18.193 15.782 1.00 94.25 410 GLY A C 1
ATOM 3177 O O . GLY A 1 410 ? -13.777 -17.544 15.515 1.00 94.25 410 GLY A O 1
ATOM 3178 N N . TRP A 1 411 ? -16.014 -17.721 15.570 1.00 95.31 411 TRP A N 1
ATOM 3179 C CA . TRP A 1 411 ? -16.271 -16.418 14.949 1.00 95.31 411 TRP A CA 1
ATOM 3180 C C . TRP A 1 411 ? -15.891 -15.220 15.832 1.00 95.31 411 TRP A C 1
ATOM 3182 O O . TRP A 1 411 ? -15.621 -14.142 15.311 1.00 95.31 411 TRP A O 1
ATOM 3192 N N . GLU A 1 412 ? -15.860 -15.388 17.158 1.00 95.25 412 GLU A N 1
ATOM 3193 C CA . GLU A 1 412 ? -15.533 -14.305 18.095 1.00 95.25 412 GLU A CA 1
ATOM 3194 C C . GLU A 1 412 ? -14.044 -13.949 18.084 1.00 95.25 412 GLU A C 1
ATOM 3196 O O . GLU A 1 412 ? -13.679 -12.817 18.396 1.00 95.25 412 GLU A O 1
ATOM 3201 N N . GLY A 1 413 ? -13.187 -14.909 17.729 1.00 96.75 413 GLY A N 1
ATOM 3202 C CA . GLY A 1 413 ? -11.744 -14.714 17.605 1.00 96.75 413 GLY A CA 1
ATOM 3203 C C . GLY A 1 413 ? -11.304 -14.274 16.214 1.00 96.75 413 GLY A C 1
ATOM 3204 O O . GLY A 1 413 ? -10.115 -14.323 15.931 1.00 96.75 413 GLY A O 1
ATOM 3205 N N . ARG A 1 414 ? -12.241 -13.911 15.338 1.00 97.69 414 ARG A N 1
ATOM 3206 C CA . ARG A 1 414 ? -12.020 -13.570 13.930 1.00 97.69 414 ARG A CA 1
ATOM 3207 C C . ARG A 1 414 ? -12.692 -12.245 13.607 1.00 97.69 414 ARG A C 1
ATOM 3209 O O . ARG A 1 414 ? -13.762 -11.950 14.148 1.00 97.69 414 ARG A O 1
ATOM 3216 N N . GLY A 1 415 ? -12.095 -11.468 12.716 1.00 97.81 415 GLY A N 1
ATOM 3217 C CA . GLY A 1 415 ? -12.718 -10.277 12.170 1.00 97.81 415 GLY A CA 1
ATOM 3218 C C . GLY A 1 415 ? -11.781 -9.415 11.340 1.00 97.81 415 GLY A C 1
ATOM 3219 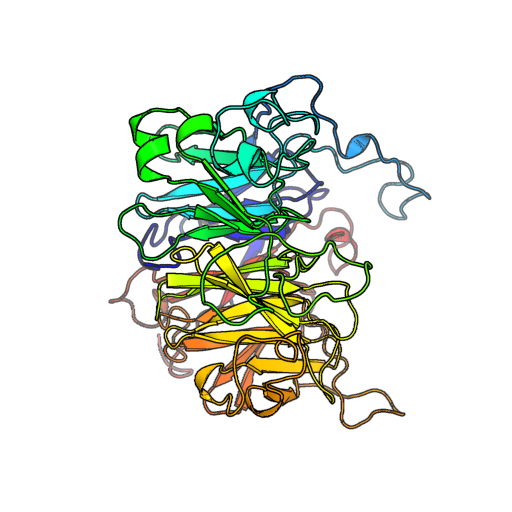O O . GLY A 1 415 ? -10.562 -9.589 11.331 1.00 97.81 415 GLY A O 1
ATOM 3220 N N . ILE A 1 416 ? -12.381 -8.441 10.663 1.00 98.25 416 ILE A N 1
ATOM 3221 C CA . ILE A 1 416 ? -11.652 -7.384 9.960 1.00 98.25 416 ILE A CA 1
ATOM 3222 C C . ILE A 1 416 ? -11.797 -6.059 10.701 1.00 98.25 416 ILE A C 1
ATOM 3224 O O . ILE A 1 416 ? -12.865 -5.723 11.230 1.00 98.25 416 ILE A O 1
ATOM 3228 N N . TRP A 1 417 ? -10.710 -5.298 10.709 1.00 98.06 417 TRP A N 1
ATOM 3229 C CA . TRP A 1 417 ? -10.590 -3.994 11.338 1.00 98.06 417 TRP A CA 1
ATOM 3230 C C . TRP A 1 417 ? -10.475 -2.924 10.266 1.00 98.06 417 TRP A C 1
ATOM 3232 O O . TRP A 1 417 ? -9.532 -2.901 9.479 1.00 98.06 417 TRP A O 1
ATOM 3242 N N . VAL A 1 418 ? -11.457 -2.029 10.242 1.00 97.31 418 VAL A N 1
ATOM 3243 C CA . VAL A 1 418 ? -11.656 -1.081 9.149 1.00 97.31 418 VAL A CA 1
ATOM 3244 C C . VAL A 1 418 ? -11.693 0.343 9.720 1.00 97.31 418 VAL A C 1
ATOM 3246 O O . VAL A 1 418 ? -12.648 0.697 10.421 1.00 97.31 418 VAL A O 1
ATOM 3249 N N . PRO A 1 419 ? -10.676 1.184 9.466 1.00 95.69 419 PRO A N 1
ATOM 3250 C CA . PRO A 1 419 ? -10.700 2.590 9.826 1.00 95.69 419 PRO A CA 1
ATOM 3251 C C . PRO A 1 419 ? -11.645 3.359 8.900 1.00 95.69 419 PRO A C 1
ATOM 3253 O O . PRO A 1 419 ? -11.753 3.079 7.701 1.00 95.69 419 PRO A O 1
ATOM 3256 N N . SER A 1 420 ? -12.293 4.379 9.458 1.00 93.19 420 SER A N 1
ATOM 3257 C CA . SER A 1 420 ? -12.973 5.404 8.674 1.00 93.19 420 SER A CA 1
ATOM 3258 C C . SER A 1 420 ? -11.935 6.380 8.111 1.00 93.19 420 SER A C 1
ATOM 3260 O O . SER A 1 420 ? -11.327 7.164 8.839 1.00 93.19 420 SER A O 1
ATOM 3262 N N . GLY A 1 421 ? -11.775 6.309 6.793 1.00 89.94 421 GLY A N 1
ATOM 3263 C CA . GLY A 1 421 ? -10.940 7.108 5.904 1.00 89.94 421 GLY A CA 1
ATOM 3264 C C . GLY A 1 421 ? -11.491 8.490 5.540 1.00 89.94 421 GLY A C 1
ATOM 3265 O O . GLY A 1 421 ? -11.045 9.082 4.548 1.00 89.94 421 GLY A O 1
ATOM 3266 N N . ASP A 1 422 ? -12.471 9.005 6.282 1.00 88.31 422 ASP A N 1
ATOM 3267 C CA . ASP A 1 422 ? -13.067 10.316 6.035 1.00 88.31 422 ASP A CA 1
ATOM 3268 C C . ASP A 1 422 ? -12.094 11.433 6.411 1.00 88.31 422 ASP A C 1
ATOM 3270 O O . ASP A 1 422 ? -11.788 11.650 7.582 1.00 88.31 422 ASP A O 1
ATOM 3274 N N . ARG A 1 423 ? -11.647 12.210 5.417 1.00 90.69 423 ARG A N 1
ATOM 3275 C CA . ARG A 1 423 ? -10.750 13.363 5.635 1.00 90.69 423 ARG A CA 1
ATOM 3276 C C . ARG A 1 423 ? -11.370 14.476 6.477 1.00 90.69 423 ARG A C 1
ATOM 3278 O O . ARG A 1 423 ? -10.675 15.383 6.909 1.00 90.69 423 ARG A O 1
ATOM 3285 N N . THR A 1 424 ? -12.672 14.430 6.705 1.00 88.94 424 THR A N 1
ATOM 3286 C CA . THR A 1 424 ? -13.398 15.447 7.459 1.00 88.94 424 THR A CA 1
ATOM 3287 C C . THR A 1 424 ? -14.449 14.770 8.341 1.00 88.94 424 THR A C 1
ATOM 3289 O O . THR A 1 424 ? -15.640 14.832 8.025 1.00 88.94 424 THR A O 1
ATOM 3292 N N . PRO A 1 425 ? -14.047 14.099 9.438 1.00 88.25 425 PRO A N 1
ATOM 3293 C CA . PRO A 1 425 ? -14.964 13.326 10.279 1.00 88.25 425 PRO A CA 1
ATOM 3294 C C . PRO A 1 425 ? -16.082 14.172 10.903 1.00 88.25 425 PRO A C 1
ATOM 3296 O O . PRO A 1 425 ? -17.098 13.621 11.299 1.00 88.25 425 PRO A O 1
ATOM 3299 N N . TRP A 1 426 ? -15.937 15.499 10.955 1.00 88.69 426 TRP A N 1
ATOM 3300 C CA . TRP A 1 426 ? -16.965 16.436 11.421 1.00 88.69 426 TRP A CA 1
ATOM 3301 C C . TRP A 1 426 ? -18.033 16.800 10.373 1.00 88.69 426 TRP A C 1
ATOM 3303 O O . TRP A 1 426 ? -18.950 17.544 10.706 1.00 88.69 426 TRP A O 1
ATOM 3313 N N . LEU A 1 427 ? -17.930 16.337 9.117 1.00 88.12 427 LEU A N 1
ATOM 3314 C CA . LEU A 1 427 ? -18.961 16.566 8.083 1.00 88.12 427 LEU A CA 1
ATOM 3315 C C . LEU A 1 427 ? -20.082 15.519 8.081 1.00 88.12 427 LEU A C 1
ATOM 3317 O O . LEU A 1 427 ? -21.038 15.662 7.319 1.00 88.12 427 LEU A O 1
ATOM 3321 N N . LYS A 1 428 ? -19.972 14.482 8.912 1.00 82.19 428 LYS A N 1
ATOM 3322 C CA . LYS A 1 428 ? -21.016 13.471 9.104 1.00 82.19 428 LYS A CA 1
ATOM 3323 C C . LYS A 1 428 ? -21.894 13.802 10.313 1.00 82.19 428 LYS A C 1
ATOM 3325 O O . LYS A 1 428 ? -21.699 14.824 10.979 1.00 82.19 428 LYS A O 1
ATOM 3330 N N . GLU A 1 429 ? -22.864 12.935 10.595 1.00 82.69 429 GLU A N 1
ATOM 3331 C CA . GLU A 1 429 ? -23.705 13.061 11.786 1.00 82.69 429 GLU A CA 1
ATOM 3332 C C . GLU A 1 429 ? -22.837 13.181 13.052 1.00 82.69 429 GLU A C 1
ATOM 3334 O O . GLU A 1 429 ? -21.851 12.463 13.215 1.00 82.69 429 GLU A O 1
ATOM 3339 N N . GLY A 1 430 ? -23.198 14.107 13.943 1.00 84.62 430 GLY A N 1
ATOM 3340 C CA . GLY A 1 430 ? -22.415 14.459 15.134 1.00 84.62 430 GLY A CA 1
ATOM 3341 C C . GLY A 1 430 ? -21.659 15.784 15.005 1.00 84.62 430 GLY A C 1
ATOM 3342 O O . GLY A 1 430 ? -21.502 16.489 16.000 1.00 84.62 430 GLY A O 1
ATOM 3343 N N . GLY A 1 431 ? -21.278 16.193 13.789 1.00 88.69 431 GLY A N 1
ATOM 3344 C CA . GLY A 1 431 ? -20.713 17.520 13.528 1.00 88.69 431 GLY A CA 1
ATOM 3345 C C . GLY A 1 431 ? -19.341 17.764 14.174 1.00 88.69 431 GLY A C 1
ATOM 3346 O O . GLY A 1 431 ? -18.531 16.849 14.356 1.00 88.69 431 GLY A O 1
ATOM 3347 N N . GLN A 1 432 ? -19.064 19.025 14.522 1.00 91.25 432 GLN A N 1
ATOM 3348 C CA . GLN A 1 432 ? -17.812 19.431 15.168 1.00 91.25 432 GLN A CA 1
ATOM 3349 C C . GLN A 1 432 ? -17.592 18.675 16.487 1.00 91.25 432 GLN A C 1
ATOM 3351 O O . GLN A 1 432 ? -18.471 18.644 17.341 1.00 91.25 432 GLN A O 1
ATOM 3356 N N . GLY A 1 433 ? -16.400 18.102 16.673 1.00 88.75 433 GLY A N 1
ATOM 3357 C CA . GLY A 1 433 ? -16.084 17.275 17.846 1.00 88.75 433 GLY A CA 1
ATOM 3358 C C . GLY A 1 433 ? -16.080 15.771 17.560 1.00 88.75 433 GLY A C 1
ATOM 3359 O O . GLY A 1 433 ? -15.488 15.018 18.332 1.00 88.75 433 GLY A O 1
ATOM 3360 N N . THR A 1 434 ? -16.672 15.344 16.441 1.00 90.44 434 THR A N 1
ATOM 3361 C CA . THR A 1 434 ? -16.678 13.939 16.013 1.00 90.44 434 THR A CA 1
ATOM 3362 C C . THR A 1 434 ? -15.266 13.458 15.698 1.00 90.44 434 THR A C 1
ATOM 3364 O O . THR A 1 434 ? -14.501 14.144 15.017 1.00 90.44 434 THR A O 1
ATOM 3367 N N . LYS A 1 435 ? -14.926 12.271 16.197 1.00 92.19 435 LYS A N 1
ATOM 3368 C CA . LYS A 1 435 ? -13.622 11.640 15.997 1.00 92.19 435 LYS A CA 1
ATOM 3369 C C . LYS A 1 435 ? -13.646 10.659 14.815 1.00 92.19 435 LYS A C 1
ATOM 3371 O O . LYS A 1 435 ? -14.722 10.212 14.398 1.00 92.19 435 LYS A O 1
ATOM 3376 N N . PRO A 1 436 ? -12.475 10.314 14.254 1.00 92.69 436 PRO A N 1
ATOM 3377 C CA . PRO A 1 436 ? -12.349 9.164 13.371 1.00 92.69 436 PRO A CA 1
ATOM 3378 C C . PRO A 1 436 ? -12.871 7.885 14.033 1.00 92.69 436 PRO A C 1
ATOM 3380 O O . PRO A 1 436 ? -12.712 7.685 15.239 1.00 92.69 436 PRO A O 1
ATOM 3383 N N . LEU A 1 437 ? -13.464 7.014 13.218 1.00 93.25 437 LEU A N 1
ATOM 3384 C CA . LEU A 1 437 ? -13.995 5.725 13.656 1.00 93.25 437 LEU A CA 1
ATOM 3385 C C . LEU A 1 437 ? -13.044 4.598 13.269 1.00 93.25 437 LEU A C 1
ATOM 3387 O O . LEU A 1 437 ? -12.345 4.677 12.259 1.00 93.25 437 LEU A O 1
ATOM 3391 N N . VAL A 1 438 ? -13.106 3.512 14.023 1.00 95.38 438 VAL A N 1
ATOM 3392 C CA . VAL A 1 438 ? -12.612 2.198 13.623 1.00 95.38 438 VAL A CA 1
ATOM 3393 C C . VAL A 1 438 ? -13.696 1.164 13.892 1.00 95.38 438 VAL A C 1
ATOM 3395 O O . VAL A 1 438 ? -14.373 1.186 14.926 1.00 95.38 438 VAL A O 1
ATOM 3398 N N . VAL A 1 439 ? -13.901 0.284 12.918 1.00 96.81 439 VAL A N 1
ATOM 3399 C CA . VAL A 1 439 ? -14.997 -0.677 12.888 1.00 96.81 439 VAL A CA 1
ATOM 3400 C C . VAL A 1 439 ? -14.437 -2.088 12.887 1.00 96.81 439 VAL A C 1
ATOM 3402 O O . VAL A 1 439 ? -13.602 -2.427 12.058 1.00 96.81 439 VAL A O 1
ATOM 3405 N N . HIS A 1 440 ? -14.934 -2.914 13.803 1.00 97.56 440 HIS A N 1
ATOM 3406 C CA . HIS A 1 440 ? -14.689 -4.350 13.829 1.00 97.56 440 HIS A CA 1
ATOM 3407 C C . HIS A 1 440 ? -15.887 -5.082 13.222 1.00 97.56 440 HIS A C 1
ATOM 3409 O O . HIS A 1 440 ? -16.999 -5.041 13.776 1.00 97.56 440 HIS A O 1
ATOM 3415 N N . PHE A 1 441 ? -15.677 -5.749 12.091 1.00 97.50 441 PHE A N 1
ATOM 3416 C CA . PHE A 1 441 ? -16.652 -6.669 11.515 1.00 97.50 441 PHE A CA 1
ATOM 3417 C C . PHE A 1 441 ? -16.294 -8.098 11.907 1.00 97.50 441 PHE A C 1
ATOM 3419 O O . PHE A 1 441 ? -15.164 -8.529 11.720 1.00 97.50 441 PHE A O 1
ATOM 3426 N N . GLN A 1 442 ? -17.282 -8.822 12.426 1.00 96.12 442 GLN A N 1
ATOM 3427 C CA . GLN A 1 442 ? -17.178 -10.238 12.770 1.00 96.12 442 GLN A CA 1
ATOM 3428 C C . GLN A 1 442 ? -18.410 -10.947 12.224 1.00 96.12 442 GLN A C 1
ATOM 3430 O O . GLN A 1 442 ? -19.521 -10.407 12.328 1.00 96.12 442 GLN A O 1
ATOM 3435 N N . MET A 1 443 ? -18.215 -12.139 11.663 1.00 94.44 443 MET A N 1
ATOM 3436 C CA . MET A 1 443 ? -19.266 -12.885 10.980 1.00 94.44 443 MET A CA 1
ATOM 3437 C C . MET A 1 443 ? -19.683 -14.110 11.771 1.00 94.44 443 MET A C 1
ATOM 3439 O O . MET A 1 443 ? -18.966 -15.100 11.857 1.00 94.44 443 MET A O 1
ATOM 3443 N N . ARG A 1 444 ? -20.895 -14.061 12.325 1.00 92.56 444 ARG A N 1
ATOM 3444 C CA . ARG A 1 444 ? -21.507 -15.238 12.939 1.00 92.56 444 ARG A CA 1
ATOM 3445 C C . ARG A 1 444 ? -21.832 -16.266 11.852 1.00 92.56 444 ARG A C 1
ATOM 3447 O O . ARG A 1 444 ? -22.444 -15.885 10.855 1.00 92.56 444 ARG A O 1
ATOM 3454 N N . PRO A 1 445 ? -21.557 -17.565 12.065 1.00 88.88 445 PRO A N 1
ATOM 3455 C CA . PRO A 1 445 ? -21.918 -18.596 11.094 1.00 88.88 445 PRO A CA 1
ATOM 3456 C C . PRO A 1 445 ? -23.438 -18.805 11.024 1.00 88.88 445 PRO A C 1
ATOM 3458 O O . PRO A 1 445 ? -23.954 -19.308 10.032 1.00 88.88 445 PRO A O 1
ATOM 3461 N N . ASN A 1 446 ? -24.179 -18.430 12.075 1.00 88.19 446 ASN A N 1
ATOM 3462 C CA . ASN A 1 446 ? -25.635 -18.326 12.045 1.00 88.19 446 ASN A CA 1
ATOM 3463 C C . ASN A 1 446 ? -26.147 -17.281 13.064 1.00 88.19 446 ASN A C 1
ATOM 3465 O O . ASN A 1 446 ? -25.437 -16.951 14.016 1.00 88.19 446 ASN A O 1
ATOM 3469 N N . PRO A 1 447 ? -27.393 -16.786 12.929 1.00 86.19 447 PRO A N 1
ATOM 3470 C CA . PRO A 1 447 ? -27.930 -15.738 13.805 1.00 86.19 447 PRO A CA 1
ATOM 3471 C C . PRO A 1 447 ? -28.019 -16.103 15.295 1.00 86.19 447 PRO A C 1
ATOM 3473 O O . PRO A 1 447 ? -28.097 -15.205 16.132 1.00 86.19 447 PRO A O 1
ATOM 3476 N N . LEU A 1 448 ? -28.033 -17.398 15.627 1.00 87.62 448 LEU A N 1
ATOM 3477 C CA . LEU A 1 448 ? -28.170 -17.917 16.991 1.00 87.62 448 LEU A CA 1
ATOM 3478 C C . LEU A 1 448 ? -26.835 -18.332 17.617 1.00 87.62 448 LEU A C 1
ATOM 3480 O O . LEU A 1 448 ? -26.835 -18.783 18.762 1.00 87.62 448 LEU A O 1
ATOM 3484 N N . SER A 1 449 ? -25.719 -18.204 16.892 1.00 85.12 449 SER A N 1
ATOM 3485 C CA . SER A 1 449 ? -24.399 -18.415 17.476 1.00 85.12 449 SER A CA 1
ATOM 3486 C C . SER A 1 449 ? -24.239 -17.490 18.685 1.00 85.12 449 SER A C 1
ATOM 3488 O O . SER A 1 449 ? -24.508 -16.291 18.528 1.00 85.12 449 SER A O 1
ATOM 3490 N N . PRO A 1 450 ? -23.888 -18.039 19.867 1.00 66.75 450 PRO A N 1
ATOM 3491 C CA . PRO A 1 450 ? -23.669 -17.235 21.064 1.00 66.75 450 PRO A CA 1
ATOM 3492 C C . PRO A 1 450 ? -22.637 -16.151 20.764 1.00 66.75 450 PRO A C 1
ATOM 3494 O O . PRO A 1 450 ? -21.670 -16.482 20.036 1.00 66.75 450 PRO A O 1
#

Sequence (450 aa):
VTVRDWSNPKAYMHDLSGTDRRNPTVNGYGPLYGAPELSTDEFPVLDPVTNTSWVINAPVRDPDTPTSLSTPPTAPSPYWGDEAIWDSKANAHNPMLDQDGRVWYTARIRGPENPDFCKEGSEHPSAMLFPTQRAGRQLSMYDPNTEQYTFIDTCFSTHHLQFAYDEENTLWTSGGGAVVGWLNTREFLETGDAASAQGWSPLILDTNGNGQVDEWVEPGDEQDTSKDLRVNAGFYAVMPNPADGSIWGSNAFGYPGAVVRYDPATGLGERYNVPLPGFGSRGADIDKNGVVWVSLGSGHLGEFDRRKCQGPLNGPNATGDHCPEGWTFHPLPGPGFRDLPEDSVESSYYTWVDQHDSLGLGEDIPIVTGNLFDGVHALVDGEFQTLRVPYPLGFYTKGFEGRIDNPEAGWEGRGIWVPSGDRTPWLKEGGQGTKPLVVHFQMRPNPLSP

Solvent-accessible surface area (backbone atoms only — not comparable to full-atom values): 22388 Å² total; per-residue (Å²): 113,49,79,44,74,42,77,46,49,68,38,26,34,36,19,39,25,49,25,11,79,95,46,27,55,36,50,40,70,43,55,32,41,39,12,24,43,44,18,35,31,60,30,26,33,37,33,74,76,82,71,45,62,54,67,48,76,53,71,56,79,39,90,81,31,60,45,43,49,78,61,65,68,93,60,67,40,98,88,57,40,78,61,67,67,29,51,9,49,21,37,28,39,26,39,38,28,41,90,86,53,34,40,35,31,23,16,20,37,41,52,40,71,43,61,67,60,25,21,78,92,26,88,40,70,35,16,66,75,56,50,30,68,52,19,66,20,21,34,31,38,37,33,79,91,76,71,46,77,45,81,37,72,50,51,40,18,36,36,33,65,39,65,35,90,54,95,46,42,32,35,36,33,4,43,27,45,59,26,48,32,37,33,33,44,51,54,25,72,74,67,71,41,43,76,78,25,41,49,46,43,53,42,29,31,36,20,50,53,81,76,60,78,65,68,59,40,58,73,90,58,82,89,53,65,86,25,23,36,36,44,83,65,32,27,45,17,44,30,58,25,71,60,76,68,32,36,35,23,15,22,45,94,40,86,43,17,25,43,32,41,37,33,81,90,52,57,36,26,41,46,39,45,45,52,82,89,48,25,37,27,32,22,32,26,52,29,62,81,50,36,39,32,31,16,22,69,44,9,26,44,35,37,37,32,71,86,55,40,84,54,64,79,46,20,78,68,29,77,21,76,47,46,65,71,19,53,46,78,44,77,40,76,67,62,31,49,94,93,42,63,89,38,17,66,41,54,44,44,20,24,43,42,34,60,74,30,20,46,67,83,45,62,51,32,45,32,32,32,25,34,78,62,21,31,34,32,35,47,51,99,89,41,76,48,76,50,65,60,67,84,69,56,74,37,36,47,50,40,58,44,49,31,24,48,31,85,87,53,53,47,81,17,24,16,32,47,37,30,26,34,39,83,55,37,34,79,37,68,78,27,81,70,26,42,25,42,36,34,40,43,50,43,67,96,46,98,80,61,129

InterPro domains:
  IPR015943 WD40/YVTN repeat-like-containing domain superfamily [G3DSA:2.130.10.10] (82-331)

Organism: NCBI:txid408172

Foldseek 3Di:
DDKAFKDFLQFFWAAKEQAAQVAQQHNQQHKIWTQRAQAAQFTKIARPVVRDIGTQRHAAQDPPQDWSLVDWDPAQDPFHGRDPRGTDSFRWAYWYADPNGKIKTQTHRHAFAADPCQDPPHPQPQNVQPRAGTENTDMWIADPVVRDIADARDSFYFHYWHFAPDPQSKIWGFPRQQKTKIFSVNVCVVPVDNSVRIHIAGAKFQALVPLAADAEDEPPDDDDSNHIHTDRQTFQEWEQALQQRWIKGWRAPDVQTWIKIADPVHRYMAIAGADPPFGGWAAWYAENNGWIWTDTQQQWTKIFDPVQQPDDCGHNPRHHHRRNRRIDTQHHDAADDPVCRVHHNFDWRYKDFQQPCLQVLDHRWIKTWRQVQQFIWTQHPSDTDTDHDDPPQHADFHYWGWHQSDPVVPQVRGWIKTKRRDSNSQVGPPHRGGGTMIDTHTDDPDPPDD

pLDDT: mean 95.85, std 3.74, range [66.75, 98.94]